Protein AF-A0A0N1IT82-F1 (afdb_monomer_lite)

pLDDT: mean 70.59, std 10.92, range [28.11, 92.5]

Structure (mmCIF, N/CA/C/O backbone):
data_AF-A0A0N1IT82-F1
#
_entry.id   AF-A0A0N1IT82-F1
#
loop_
_atom_site.group_PDB
_atom_site.id
_atom_site.type_symbol
_atom_site.label_atom_id
_atom_site.label_alt_id
_atom_site.label_comp_id
_atom_site.label_asym_id
_atom_site.label_entity_id
_atom_site.label_seq_id
_atom_site.pdbx_PDB_ins_code
_atom_site.Cartn_x
_atom_site.Cartn_y
_atom_site.Cartn_z
_atom_site.occupancy
_atom_site.B_iso_or_equiv
_atom_site.auth_seq_id
_atom_site.auth_comp_id
_atom_site.auth_asym_id
_atom_site.auth_atom_id
_atom_site.pdbx_PDB_model_num
ATOM 1 N N . MET A 1 1 ? 19.335 27.325 -41.581 1.00 32.12 1 MET A N 1
ATOM 2 C CA . MET A 1 1 ? 19.100 26.844 -40.202 1.00 32.12 1 MET A CA 1
ATOM 3 C C . MET A 1 1 ? 17.594 26.790 -39.978 1.00 32.12 1 MET A C 1
ATOM 5 O O . MET A 1 1 ? 16.965 27.836 -39.971 1.00 32.12 1 MET A O 1
ATOM 9 N N . LYS A 1 2 ? 16.995 25.591 -39.929 1.00 30.09 2 LYS A N 1
ATOM 10 C CA . LYS A 1 2 ? 15.566 25.419 -39.614 1.00 30.09 2 LYS A CA 1
ATOM 11 C C . LYS A 1 2 ? 15.394 25.676 -38.119 1.00 30.09 2 LYS A C 1
ATOM 13 O O . LYS A 1 2 ? 15.982 24.942 -37.331 1.00 30.09 2 LYS A O 1
ATOM 18 N N . TYR A 1 3 ? 14.658 26.728 -37.767 1.00 33.41 3 TYR A N 1
ATOM 19 C CA . TYR A 1 3 ? 14.257 27.011 -36.392 1.00 33.41 3 TYR A CA 1
ATOM 20 C C . TYR A 1 3 ? 13.648 25.753 -35.766 1.00 33.41 3 TYR A C 1
ATOM 22 O O . TYR A 1 3 ? 12.822 25.081 -36.383 1.00 33.41 3 TYR A O 1
ATOM 30 N N . ASP A 1 4 ? 14.098 25.423 -34.559 1.00 43.25 4 ASP A N 1
ATOM 31 C CA . ASP A 1 4 ? 13.465 24.423 -33.714 1.00 43.25 4 ASP A CA 1
ATOM 32 C C . ASP A 1 4 ? 11.965 24.738 -33.606 1.00 43.25 4 ASP A C 1
ATOM 34 O O . ASP A 1 4 ? 11.601 25.826 -33.163 1.00 43.25 4 ASP A O 1
ATOM 38 N N . GLU A 1 5 ? 11.095 23.816 -34.037 1.00 55.03 5 GLU A N 1
ATOM 39 C CA . GLU A 1 5 ? 9.649 23.919 -33.809 1.00 55.03 5 GLU A CA 1
ATOM 40 C C . GLU A 1 5 ? 9.411 24.150 -32.312 1.00 55.03 5 GLU A C 1
ATOM 42 O O . GLU A 1 5 ? 9.695 23.282 -31.482 1.00 55.03 5 GLU A O 1
ATOM 47 N N . LYS A 1 6 ? 8.957 25.355 -31.957 1.00 59.22 6 LYS A N 1
ATOM 48 C CA . LYS A 1 6 ? 8.646 25.723 -30.578 1.00 59.22 6 LYS A CA 1
ATOM 49 C C . LYS A 1 6 ? 7.436 24.900 -30.117 1.00 59.22 6 LYS A C 1
ATOM 51 O O . LYS A 1 6 ? 6.305 25.184 -30.501 1.00 59.22 6 LYS A O 1
ATOM 56 N N . GLU A 1 7 ? 7.670 23.851 -29.331 1.00 63.94 7 GLU A N 1
ATOM 57 C CA . GLU A 1 7 ? 6.600 22.998 -28.800 1.00 63.94 7 GLU A CA 1
ATOM 58 C C . GLU A 1 7 ? 5.942 23.632 -27.563 1.00 63.94 7 GLU A C 1
ATOM 60 O O . GLU A 1 7 ? 6.610 23.924 -26.572 1.00 63.94 7 GLU A O 1
ATOM 65 N N . LEU A 1 8 ? 4.614 23.784 -27.605 1.00 64.69 8 LEU A N 1
ATOM 66 C CA . LEU A 1 8 ? 3.800 24.196 -26.456 1.00 64.69 8 LEU A CA 1
ATOM 67 C C . LEU A 1 8 ? 3.749 23.104 -25.371 1.00 64.69 8 LEU A C 1
ATOM 69 O O . LEU A 1 8 ? 3.855 21.909 -25.662 1.00 64.69 8 LEU A O 1
ATOM 73 N N . PHE A 1 9 ? 3.519 23.510 -24.118 1.00 63.16 9 PHE A N 1
ATOM 74 C CA . PHE A 1 9 ? 3.453 22.613 -22.954 1.00 63.16 9 PHE A CA 1
ATOM 75 C C . PHE A 1 9 ? 2.294 21.608 -23.062 1.00 63.16 9 PHE A C 1
ATOM 77 O O . PHE A 1 9 ? 2.447 20.412 -22.792 1.00 63.16 9 PHE A O 1
ATOM 84 N N . VAL A 1 10 ? 1.137 22.096 -23.513 1.00 64.62 10 VAL A N 1
ATOM 85 C CA . VAL A 1 10 ? -0.028 21.297 -23.903 1.00 64.62 10 VAL A CA 1
ATOM 86 C C . VAL A 1 10 ? -0.308 21.560 -25.379 1.00 64.62 10 VAL A C 1
ATOM 88 O O . VAL A 1 10 ? -0.430 22.707 -25.805 1.00 64.62 10 VAL A O 1
ATOM 91 N N . ARG A 1 11 ? -0.414 20.496 -26.182 1.00 68.44 11 ARG A N 1
ATOM 92 C CA . ARG A 1 11 ? -0.800 20.626 -27.592 1.00 68.44 11 ARG A CA 1
ATOM 93 C C . ARG A 1 11 ? -2.298 20.914 -27.669 1.00 68.44 11 ARG A C 1
ATOM 95 O O . ARG A 1 11 ? -3.099 20.058 -27.305 1.00 68.44 11 ARG A O 1
ATOM 102 N N . ALA A 1 12 ? -2.648 22.103 -28.140 1.00 72.88 12 ALA A N 1
ATOM 103 C CA . ALA A 1 12 ? -4.017 22.554 -28.354 1.00 72.88 12 ALA A CA 1
ATOM 104 C C . ALA A 1 12 ? -4.074 23.441 -29.604 1.00 72.88 12 ALA A C 1
ATOM 106 O O . ALA A 1 12 ? -3.056 23.998 -30.017 1.00 72.88 12 ALA A O 1
ATOM 107 N N . TYR A 1 13 ? -5.255 23.544 -30.211 1.00 84.12 13 TYR A N 1
ATOM 108 C CA . TYR A 1 13 ? -5.495 24.463 -31.318 1.00 84.12 13 TYR A CA 1
ATOM 109 C C . TYR A 1 13 ? -5.800 25.863 -30.777 1.00 84.12 13 TYR A C 1
ATOM 111 O O . TYR A 1 13 ? -6.629 26.008 -29.879 1.00 84.12 13 TYR A O 1
ATOM 119 N N . TYR A 1 14 ? -5.152 26.874 -31.351 1.00 81.31 14 TYR A N 1
ATOM 120 C CA . TYR A 1 14 ? -5.398 28.284 -31.068 1.00 81.31 14 TYR A CA 1
ATOM 121 C C . TYR A 1 14 ? -5.795 28.990 -32.374 1.00 81.31 14 TYR A C 1
ATOM 123 O O . TYR A 1 14 ? -5.220 28.681 -33.418 1.00 81.31 14 TYR A O 1
ATOM 131 N N . PRO A 1 15 ? -6.748 29.941 -32.349 1.00 84.94 15 PRO A N 1
ATOM 132 C CA . PRO A 1 15 ? -7.227 30.639 -33.548 1.00 84.94 15 PRO A CA 1
ATOM 133 C C . PRO A 1 15 ? -6.230 31.676 -34.108 1.00 84.94 15 PRO A C 1
ATOM 135 O O . PRO A 1 15 ? -6.582 32.459 -34.985 1.00 84.94 15 PRO A O 1
ATOM 138 N N . TYR A 1 16 ? -4.998 31.707 -33.600 1.00 86.06 16 TYR A N 1
ATOM 139 C CA . TYR A 1 16 ? -3.922 32.616 -33.990 1.00 86.06 16 TYR A CA 1
ATOM 140 C C . TYR A 1 16 ? -2.594 31.851 -34.070 1.00 86.06 16 TYR A C 1
ATOM 142 O O . TYR A 1 16 ? -2.451 30.774 -33.488 1.00 86.06 16 TYR A O 1
ATOM 150 N N . ASP A 1 17 ? -1.607 32.405 -34.779 1.00 82.50 17 ASP A N 1
ATOM 151 C CA . ASP A 1 17 ? -0.304 31.759 -34.947 1.00 82.50 17 ASP A CA 1
ATOM 152 C C . ASP A 1 17 ? 0.515 31.807 -33.647 1.00 82.50 17 ASP A C 1
ATOM 154 O O . ASP A 1 17 ? 1.006 32.859 -33.227 1.00 82.50 17 ASP A O 1
ATOM 158 N N . THR A 1 18 ? 0.666 30.645 -33.010 1.00 73.94 18 THR A N 1
ATOM 159 C CA . THR A 1 18 ? 1.425 30.456 -31.768 1.00 73.94 18 THR A CA 1
ATOM 160 C C . THR A 1 18 ? 2.924 30.280 -31.989 1.00 73.94 18 THR A C 1
ATOM 162 O O . THR A 1 18 ? 3.651 30.126 -31.014 1.00 73.94 18 THR A O 1
ATOM 165 N N . THR A 1 19 ? 3.413 30.242 -33.231 1.00 76.62 19 THR A N 1
ATOM 166 C CA . THR A 1 19 ? 4.850 30.067 -33.517 1.00 76.62 19 THR A CA 1
ATOM 167 C C . THR A 1 19 ? 5.617 31.393 -33.508 1.00 76.62 19 THR A C 1
ATOM 169 O O . THR A 1 19 ? 6.834 31.414 -33.294 1.00 76.62 19 THR A O 1
ATOM 172 N N . THR A 1 20 ? 4.899 32.508 -33.656 1.00 79.50 20 THR A N 1
ATOM 173 C CA . THR A 1 20 ? 5.445 33.867 -33.681 1.00 79.50 20 THR A CA 1
ATOM 174 C C . THR A 1 20 ? 5.576 34.453 -32.269 1.00 79.50 20 THR A C 1
ATOM 176 O O . THR A 1 20 ? 4.736 34.231 -31.395 1.00 79.50 20 THR A O 1
ATOM 179 N N . SER A 1 21 ? 6.662 35.189 -32.006 1.00 74.38 21 SER A N 1
ATOM 180 C CA . SER A 1 21 ? 6.776 36.024 -30.795 1.00 74.38 21 SER A CA 1
ATOM 181 C C . SER A 1 21 ? 6.012 37.335 -31.042 1.00 74.38 21 SER A C 1
ATOM 183 O O . SER A 1 21 ? 6.103 37.852 -32.159 1.00 74.38 21 SER A O 1
ATOM 185 N N . PRO A 1 22 ? 5.229 37.862 -30.077 1.00 81.75 22 PRO A N 1
ATOM 186 C CA . PRO A 1 22 ? 5.121 37.460 -28.664 1.00 81.75 22 PRO A CA 1
ATOM 187 C C . PRO A 1 22 ? 4.037 36.405 -28.362 1.00 81.75 22 PRO A C 1
ATOM 189 O O . PRO A 1 22 ? 3.928 35.934 -27.229 1.00 81.75 22 PRO A O 1
ATOM 192 N N . ASN A 1 23 ? 3.232 36.008 -29.354 1.00 78.56 23 ASN A N 1
ATOM 193 C CA . ASN A 1 23 ? 2.081 35.109 -29.175 1.00 78.56 23 ASN A CA 1
ATOM 194 C C . ASN A 1 23 ? 2.461 33.755 -28.554 1.00 78.56 23 ASN A C 1
ATOM 196 O O . ASN A 1 23 ? 1.712 33.221 -27.731 1.00 78.56 23 ASN A O 1
ATOM 200 N N . TYR A 1 24 ? 3.633 33.216 -28.907 1.00 74.81 24 TYR A N 1
ATOM 201 C CA . TYR A 1 24 ? 4.192 32.011 -28.294 1.00 74.81 24 TYR A CA 1
ATOM 202 C C . TYR A 1 24 ? 4.406 32.172 -26.782 1.00 74.81 24 TYR A C 1
ATOM 204 O O . TYR A 1 24 ? 3.934 31.346 -26.001 1.00 74.81 24 TYR A O 1
ATOM 212 N N . GLU A 1 25 ? 5.104 33.236 -26.365 1.00 76.50 25 GLU A N 1
ATOM 213 C CA . GLU A 1 25 ? 5.406 33.489 -24.952 1.00 76.50 25 GLU A CA 1
ATOM 214 C C . GLU A 1 25 ? 4.121 33.719 -24.151 1.00 76.50 25 GLU A C 1
ATOM 216 O O . GLU A 1 25 ? 3.947 33.125 -23.087 1.00 76.50 25 GLU A O 1
ATOM 221 N N . LEU A 1 26 ? 3.184 34.503 -24.695 1.00 76.81 26 LEU A N 1
ATOM 222 C CA . LEU A 1 26 ? 1.884 34.759 -24.070 1.00 76.81 26 LEU A CA 1
ATOM 223 C C . LEU A 1 26 ? 1.069 33.472 -23.893 1.00 76.81 26 LEU A C 1
ATOM 225 O O . LEU A 1 26 ? 0.511 33.230 -22.822 1.00 76.81 26 LEU A O 1
ATOM 229 N N . THR A 1 27 ? 1.046 32.611 -24.911 1.00 77.56 27 THR A N 1
ATOM 230 C CA . THR A 1 27 ? 0.334 31.326 -24.846 1.00 77.56 27 THR A CA 1
ATOM 231 C C . THR A 1 27 ? 0.987 30.378 -23.841 1.00 77.56 27 THR A C 1
ATOM 233 O O . THR A 1 27 ? 0.285 29.715 -23.079 1.00 77.56 27 THR A O 1
ATOM 236 N N . MET A 1 28 ? 2.320 30.347 -23.773 1.00 69.56 28 MET A N 1
ATOM 237 C CA . MET A 1 28 ? 3.060 29.556 -22.785 1.00 69.56 28 MET A CA 1
ATOM 238 C C . MET A 1 28 ? 2.796 30.022 -21.352 1.00 69.56 28 MET A C 1
ATOM 240 O O . MET A 1 28 ? 2.518 29.192 -20.487 1.00 69.56 28 MET A O 1
ATOM 244 N N . ILE A 1 29 ? 2.820 31.334 -21.101 1.00 73.94 29 ILE A N 1
ATOM 245 C CA . ILE A 1 29 ? 2.469 31.911 -19.795 1.00 73.94 29 ILE A CA 1
ATOM 246 C C . ILE A 1 29 ? 1.027 31.538 -19.432 1.00 73.94 29 ILE A C 1
ATOM 248 O O . ILE A 1 29 ? 0.778 31.055 -18.327 1.00 73.94 29 ILE A O 1
ATOM 252 N N . GLY A 1 30 ? 0.093 31.667 -20.377 1.00 74.56 30 GLY A N 1
ATOM 253 C CA . GLY A 1 30 ? -1.300 31.265 -20.188 1.00 74.56 30 GLY A CA 1
ATOM 254 C C . GLY A 1 30 ? -1.462 29.781 -19.836 1.00 74.56 30 GLY A C 1
ATOM 255 O O . GLY A 1 30 ? -2.191 29.453 -18.902 1.00 74.56 30 GLY A O 1
ATOM 256 N N . GLN A 1 31 ? -0.750 28.878 -20.520 1.00 76.81 31 GLN A N 1
ATOM 257 C CA . GLN A 1 31 ? -0.771 27.438 -20.219 1.00 76.81 31 GLN A CA 1
ATOM 258 C C . GLN A 1 31 ? -0.197 27.118 -18.835 1.00 76.81 31 GLN A C 1
ATOM 260 O O . GLN A 1 31 ? -0.745 26.271 -18.130 1.00 76.81 31 GLN A O 1
ATOM 265 N N . VAL A 1 32 ? 0.882 27.792 -18.428 1.00 73.38 32 VAL A N 1
ATOM 266 C CA . VAL A 1 32 ? 1.485 27.613 -17.099 1.00 73.38 32 VAL A CA 1
ATOM 267 C C . VAL A 1 32 ? 0.537 28.099 -16.005 1.00 73.38 32 VAL A C 1
ATOM 269 O O . VAL A 1 32 ? 0.295 27.358 -15.053 1.00 73.38 32 VAL A O 1
ATOM 272 N N . ILE A 1 33 ? -0.053 29.288 -16.159 1.00 75.81 33 ILE A N 1
ATOM 273 C CA . ILE A 1 33 ? -1.037 29.826 -15.208 1.00 75.81 33 ILE A CA 1
ATOM 274 C C . ILE A 1 33 ? -2.253 28.898 -15.129 1.00 75.81 33 ILE A C 1
ATOM 276 O O . ILE A 1 33 ? -2.641 28.491 -14.036 1.00 75.81 33 ILE A O 1
ATOM 280 N N . GLY A 1 34 ? -2.810 28.484 -16.271 1.00 73.81 34 GLY A N 1
ATOM 281 C CA . GLY A 1 34 ? -3.941 27.553 -16.316 1.00 73.81 34 GLY A CA 1
ATOM 282 C C . GLY A 1 34 ? -3.626 26.200 -15.669 1.00 73.81 34 GLY A C 1
ATOM 283 O O . GLY A 1 34 ? -4.449 25.658 -14.926 1.00 73.81 34 GLY A O 1
ATOM 284 N N . GLY A 1 35 ? -2.415 25.679 -15.886 1.00 71.00 35 GLY A N 1
ATOM 285 C CA . GLY A 1 35 ? -1.920 24.464 -15.242 1.00 71.00 35 GLY A CA 1
ATOM 286 C C . GLY A 1 35 ? -1.793 24.608 -13.724 1.00 71.00 35 GLY A C 1
ATOM 287 O O . GLY A 1 35 ? -2.254 23.732 -12.994 1.00 71.00 35 GLY A O 1
ATOM 288 N N . MET A 1 36 ? -1.239 25.722 -13.237 1.00 70.00 36 MET A N 1
ATOM 289 C CA . MET A 1 36 ? -1.137 26.019 -11.803 1.00 70.00 36 MET A CA 1
ATOM 290 C C . MET A 1 36 ? -2.514 26.174 -11.154 1.00 70.00 36 MET A C 1
ATOM 292 O O . MET A 1 36 ? -2.770 25.560 -10.120 1.00 70.00 36 MET A O 1
ATOM 296 N N . CYS A 1 37 ? -3.427 26.923 -11.777 1.00 73.19 37 CYS A N 1
ATOM 297 C CA . CYS A 1 37 ? -4.803 27.056 -11.302 1.00 73.19 37 CYS A CA 1
ATOM 298 C C . CYS A 1 37 ? -5.486 25.687 -11.208 1.00 73.19 37 CYS A C 1
ATOM 300 O O . CYS A 1 37 ? -6.077 25.369 -10.179 1.00 73.19 37 CYS A O 1
ATOM 302 N N . SER A 1 38 ? -5.343 24.842 -12.233 1.00 72.31 38 SER A N 1
ATOM 303 C CA . SER A 1 38 ? -5.909 23.486 -12.238 1.00 72.31 38 SER A CA 1
ATOM 304 C C . SER A 1 38 ? -5.311 22.608 -11.135 1.00 72.31 38 SER A C 1
ATOM 306 O O . SER A 1 38 ? -6.044 21.904 -10.444 1.00 72.31 38 SER A O 1
ATOM 308 N N . ALA A 1 39 ? -3.993 22.684 -10.923 1.00 64.56 39 ALA A N 1
ATOM 309 C CA . ALA A 1 39 ? -3.288 21.930 -9.888 1.00 64.56 39 ALA A CA 1
ATOM 310 C C . ALA A 1 39 ? -3.651 22.358 -8.455 1.00 64.56 39 ALA A C 1
ATOM 312 O O . ALA A 1 39 ? -3.443 21.578 -7.532 1.00 64.56 39 ALA A O 1
ATOM 313 N N . ILE A 1 40 ? -4.196 23.564 -8.264 1.00 67.62 40 ILE A N 1
ATOM 314 C CA . ILE A 1 40 ? -4.676 24.062 -6.966 1.00 67.62 40 ILE A CA 1
ATOM 315 C C . ILE A 1 40 ? -6.167 23.757 -6.780 1.00 67.62 40 ILE A C 1
ATOM 317 O O . ILE A 1 40 ? -6.565 23.254 -5.731 1.00 67.62 40 ILE A O 1
ATOM 321 N N . ILE A 1 41 ? -6.992 24.045 -7.792 1.00 76.69 41 ILE A N 1
ATOM 322 C CA . ILE A 1 41 ? -8.456 23.907 -7.725 1.00 76.69 41 ILE A CA 1
ATOM 323 C C . ILE A 1 41 ? -8.875 22.437 -7.648 1.00 76.69 41 ILE A C 1
ATOM 325 O O . ILE A 1 41 ? -9.800 22.102 -6.917 1.00 76.69 41 ILE A O 1
ATOM 329 N N . TYR A 1 42 ? -8.198 21.547 -8.374 1.00 71.81 42 TYR A N 1
ATOM 330 C CA . TYR A 1 42 ? -8.544 20.127 -8.364 1.00 71.81 42 TYR A CA 1
ATOM 331 C C . TYR A 1 42 ? -8.428 19.496 -6.957 1.00 71.81 42 TYR A C 1
ATOM 333 O O . TYR A 1 42 ? -9.436 19.018 -6.436 1.00 71.81 42 TYR A O 1
ATOM 341 N N . PRO A 1 43 ? -7.262 19.529 -6.277 1.00 67.81 43 PRO A N 1
ATOM 342 C CA . PRO A 1 43 ? -7.145 18.944 -4.944 1.00 67.81 43 PRO A CA 1
ATOM 343 C C . PRO A 1 43 ? -7.873 19.745 -3.854 1.00 67.81 43 PRO A C 1
ATOM 345 O O . PRO A 1 43 ? -8.124 19.195 -2.782 1.00 67.81 43 PRO A O 1
ATOM 348 N N . SER A 1 44 ? -8.221 21.022 -4.064 1.00 70.50 44 SER A N 1
ATOM 349 C CA . SER A 1 44 ? -8.923 21.809 -3.038 1.00 70.50 44 SER A CA 1
ATOM 350 C C . SER A 1 44 ? -10.336 21.280 -2.764 1.00 70.50 44 SER A C 1
ATOM 352 O O . SER A 1 44 ? -10.754 21.224 -1.609 1.00 70.50 44 SER A O 1
ATOM 354 N N . VAL A 1 45 ? -11.044 20.809 -3.796 1.00 76.81 45 VAL A N 1
ATOM 355 C CA . VAL A 1 45 ? -12.377 20.201 -3.648 1.00 76.81 45 VAL A CA 1
ATOM 356 C C . VAL A 1 45 ? -12.283 18.858 -2.922 1.00 76.81 45 VAL A C 1
ATOM 358 O O . VAL A 1 45 ? -13.009 18.623 -1.956 1.00 76.81 45 VAL A O 1
ATOM 361 N N . 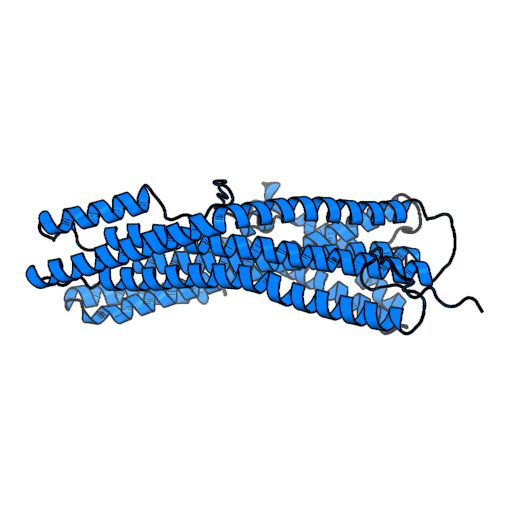ASP A 1 46 ? -11.333 18.011 -3.324 1.00 70.44 46 ASP A N 1
ATOM 362 C CA . ASP A 1 46 ? -11.075 16.716 -2.685 1.00 70.44 46 ASP A CA 1
ATOM 363 C C . ASP A 1 46 ? -10.722 16.892 -1.190 1.00 70.44 46 ASP A C 1
ATOM 365 O O . ASP A 1 46 ? -11.317 16.256 -0.313 1.00 70.44 46 ASP A O 1
ATOM 369 N N . THR A 1 47 ? -9.806 17.821 -0.884 1.00 68.50 47 THR A N 1
ATOM 370 C CA . THR A 1 47 ? -9.384 18.156 0.492 1.00 68.50 47 THR A CA 1
ATOM 371 C C . THR A 1 47 ? -10.501 18.746 1.336 1.00 68.50 47 THR A C 1
ATOM 373 O O . THR A 1 47 ? -10.589 18.432 2.528 1.00 68.50 47 THR A O 1
ATOM 376 N N . PHE A 1 48 ? -11.397 19.526 0.735 1.00 76.62 48 PHE A N 1
ATOM 377 C CA . PHE A 1 48 ? -12.594 20.024 1.401 1.00 76.62 48 PHE A CA 1
ATOM 378 C C . PHE A 1 48 ? -13.534 18.883 1.821 1.00 76.62 48 PHE A C 1
ATOM 380 O O . PHE A 1 48 ? -13.943 18.837 2.984 1.00 76.62 48 PHE A O 1
ATOM 387 N N . ILE A 1 49 ? -13.804 17.906 0.945 1.00 73.75 49 ILE A N 1
ATOM 388 C CA . ILE A 1 49 ? -14.635 16.737 1.287 1.00 73.75 49 ILE A CA 1
ATOM 389 C C . ILE A 1 49 ? -14.010 15.933 2.430 1.00 73.75 49 ILE A C 1
ATOM 391 O O . ILE A 1 49 ? -14.703 15.593 3.393 1.00 73.75 49 ILE A O 1
ATOM 395 N N . ALA A 1 50 ? -12.704 15.648 2.376 1.00 67.94 50 ALA A N 1
ATOM 396 C CA . ALA A 1 50 ? -12.060 14.936 3.479 1.00 67.94 50 ALA A CA 1
ATOM 397 C C . ALA A 1 50 ? -12.118 15.717 4.786 1.00 67.94 50 ALA A C 1
ATOM 399 O O . ALA A 1 50 ? -12.319 15.106 5.832 1.00 67.94 50 ALA A O 1
ATOM 400 N N . MET A 1 51 ? -11.961 17.041 4.750 1.00 71.94 51 MET A N 1
ATOM 401 C CA . MET A 1 51 ? -12.079 17.877 5.941 1.00 71.94 51 MET A CA 1
ATOM 402 C C . MET A 1 51 ? -13.480 17.772 6.555 1.00 71.94 51 MET A C 1
ATOM 404 O O . MET A 1 51 ? -13.583 17.543 7.759 1.00 71.94 51 MET A O 1
ATOM 408 N N . LEU A 1 52 ? -14.546 17.818 5.748 1.00 75.62 52 LEU A N 1
ATOM 409 C CA . LEU A 1 52 ? -15.922 17.629 6.224 1.00 75.62 52 LEU A CA 1
ATOM 410 C C . LEU A 1 52 ? -16.140 16.232 6.832 1.00 75.62 52 LEU A C 1
ATOM 412 O O . LEU A 1 52 ? -16.726 16.103 7.910 1.00 75.62 52 LEU A O 1
ATOM 416 N N . VAL A 1 53 ? -15.622 15.180 6.191 1.00 70.06 53 VAL A N 1
ATOM 417 C CA . VAL A 1 53 ? -15.731 13.798 6.693 1.00 70.06 53 VAL A CA 1
ATOM 418 C C . VAL A 1 53 ? -14.927 13.599 7.978 1.00 70.06 53 VAL A C 1
ATOM 420 O O . VAL A 1 53 ? -15.417 12.977 8.924 1.00 70.06 53 VAL A O 1
ATOM 423 N N . LEU A 1 54 ? -13.718 14.156 8.062 1.00 65.12 54 LEU A N 1
ATOM 424 C CA . LEU A 1 54 ? -12.903 14.138 9.276 1.00 65.12 54 LEU A CA 1
ATOM 425 C C . LEU A 1 54 ? -13.555 14.950 10.398 1.00 65.12 54 LEU A C 1
ATOM 427 O O . LEU A 1 54 ? -13.533 14.511 11.548 1.00 65.12 54 LEU A O 1
ATOM 431 N N . HIS A 1 55 ? -14.193 16.077 10.079 1.00 72.94 55 HIS A N 1
ATOM 432 C CA . HIS A 1 55 ? -14.968 16.852 11.042 1.00 72.94 55 HIS A CA 1
ATOM 433 C C . HIS A 1 55 ? -16.132 16.027 11.602 1.00 72.94 55 HIS A C 1
ATOM 435 O O . HIS A 1 55 ? -16.272 15.924 12.821 1.00 72.94 55 HIS A O 1
ATOM 441 N N . ALA A 1 56 ? -16.907 15.352 10.744 1.00 69.62 56 ALA A N 1
ATOM 442 C CA . ALA A 1 56 ? -17.953 14.428 11.185 1.00 69.62 56 ALA A CA 1
ATOM 443 C C . ALA A 1 56 ? -17.384 13.317 12.090 1.00 69.62 56 ALA A C 1
ATOM 445 O O . ALA A 1 56 ? -17.950 13.030 13.147 1.00 69.62 56 ALA A O 1
ATOM 446 N N . CYS A 1 57 ? -16.227 12.745 11.731 1.00 70.31 57 CYS A N 1
ATOM 447 C CA . CYS A 1 57 ? -15.512 11.755 12.549 1.00 70.31 57 CYS A CA 1
ATOM 448 C C . CYS A 1 57 ? -15.118 12.287 13.931 1.00 70.31 57 CYS A C 1
ATOM 450 O O . CYS A 1 57 ? -15.295 11.588 14.935 1.00 70.31 57 CYS A O 1
ATOM 452 N N . GLY A 1 58 ? -14.627 13.524 13.998 1.00 66.44 58 GLY A N 1
ATOM 453 C CA . GLY A 1 58 ? -14.328 14.209 15.253 1.00 66.44 58 GLY A CA 1
ATOM 454 C C . GLY A 1 58 ? -15.578 14.398 16.114 1.00 66.44 58 GLY A C 1
ATOM 455 O O . GLY A 1 58 ? -15.585 14.007 17.281 1.00 66.44 58 GLY A O 1
ATOM 456 N N . GLN A 1 59 ? -16.670 14.896 15.525 1.00 75.56 59 GLN A N 1
ATOM 457 C CA . GLN A 1 59 ? -17.935 15.122 16.234 1.00 75.56 59 GLN A CA 1
ATOM 458 C C . GLN A 1 59 ? -18.525 13.831 16.813 1.00 75.56 59 GLN A C 1
ATOM 460 O O . GLN A 1 59 ? -19.011 13.815 17.942 1.00 75.56 59 GLN A O 1
ATOM 465 N N . ILE A 1 60 ? -18.430 12.720 16.085 1.00 73.31 60 ILE A N 1
ATOM 466 C CA . ILE A 1 60 ? -18.870 11.413 16.585 1.00 73.31 60 ILE A CA 1
ATOM 467 C C . ILE A 1 60 ? -17.970 10.867 17.682 1.00 73.31 60 ILE A C 1
ATOM 469 O O . ILE A 1 60 ? -18.462 10.228 18.612 1.00 73.31 60 ILE A O 1
ATOM 473 N N . THR A 1 61 ? -16.667 11.126 17.611 1.00 71.88 61 THR A N 1
ATOM 474 C CA . THR A 1 61 ? -15.749 10.757 18.693 1.00 71.88 61 THR A CA 1
ATOM 475 C C . THR A 1 61 ? -16.100 11.509 19.978 1.00 71.88 61 THR A C 1
ATOM 477 O O . THR A 1 61 ? -16.162 10.895 21.043 1.00 71.88 61 THR A O 1
ATOM 480 N N . ASN A 1 62 ? -16.437 12.796 19.875 1.00 75.12 62 ASN A N 1
ATOM 481 C CA . ASN A 1 62 ? -16.921 13.589 21.007 1.00 75.12 62 ASN A CA 1
ATOM 482 C C . ASN A 1 62 ? -18.261 13.062 21.536 1.00 75.12 62 ASN A C 1
ATOM 484 O O . ASN A 1 62 ? -18.388 12.801 22.729 1.00 75.12 62 ASN A O 1
ATOM 488 N N . LEU A 1 63 ? -19.229 12.807 20.648 1.00 76.31 63 LEU A N 1
ATOM 489 C CA . LEU A 1 63 ? -20.532 12.238 21.011 1.00 76.31 63 LEU A CA 1
ATOM 490 C C . LEU A 1 63 ? -20.395 10.892 21.736 1.00 76.31 63 LEU A C 1
ATOM 492 O O . LEU A 1 63 ? -21.123 10.607 22.682 1.00 76.31 63 LEU A O 1
ATOM 496 N N . LYS A 1 64 ? -19.447 10.060 21.303 1.00 73.75 64 LYS A N 1
ATOM 497 C CA . LYS A 1 64 ? -19.128 8.784 21.942 1.00 73.75 64 LYS A CA 1
ATOM 498 C C . LYS A 1 64 ? -18.572 8.963 23.355 1.00 73.75 64 LYS A C 1
ATOM 500 O O . LYS A 1 64 ? -18.925 8.173 24.226 1.00 73.75 64 LYS A O 1
ATOM 505 N N . ASN A 1 65 ? -17.711 9.950 23.580 1.00 72.75 65 ASN A N 1
ATOM 506 C CA . ASN A 1 65 ? -17.202 10.243 24.920 1.00 72.75 65 ASN A CA 1
ATOM 507 C C . ASN A 1 65 ? -18.337 10.751 25.824 1.00 72.75 65 ASN A C 1
ATOM 509 O O . ASN A 1 65 ? -18.505 10.242 26.927 1.00 72.75 65 ASN A O 1
ATOM 513 N N . GLU A 1 66 ? -19.207 11.626 25.313 1.00 75.56 66 GLU A N 1
ATOM 514 C CA . GLU A 1 66 ? -20.397 12.096 26.041 1.00 75.56 66 GLU A CA 1
ATOM 515 C C . GLU A 1 66 ? -21.379 10.958 26.381 1.00 75.56 66 GLU A C 1
ATOM 517 O O . GLU A 1 66 ? -21.967 10.954 27.462 1.00 75.56 66 GLU A O 1
ATOM 522 N N . LEU A 1 67 ? -21.529 9.969 25.488 1.00 72.88 67 LEU A N 1
ATOM 523 C CA . LEU A 1 67 ? -22.313 8.745 25.711 1.00 72.88 67 LEU A CA 1
ATOM 524 C C . LEU A 1 67 ? -21.716 7.820 26.785 1.00 72.88 67 LEU A C 1
ATOM 526 O O . LEU A 1 67 ? -22.450 7.017 27.360 1.00 72.88 67 LEU A O 1
ATOM 530 N N . ARG A 1 68 ? -20.403 7.884 27.043 1.00 69.94 68 ARG A N 1
ATOM 531 C CA . ARG A 1 68 ? -19.743 7.094 28.100 1.00 69.94 68 ARG A CA 1
ATOM 532 C C . ARG A 1 68 ? -19.921 7.707 29.485 1.00 69.94 68 ARG A C 1
ATOM 534 O O . ARG A 1 68 ? -19.908 6.978 30.466 1.00 69.94 68 ARG A O 1
ATOM 541 N N . GLU A 1 69 ? -20.120 9.017 29.554 1.00 73.69 69 GLU A N 1
ATOM 542 C CA . GLU A 1 69 ? -20.229 9.786 30.796 1.00 73.69 69 GLU A CA 1
ATOM 543 C C . GLU A 1 69 ? -21.692 10.075 31.182 1.00 73.69 69 GLU A C 1
ATOM 545 O O . GLU A 1 69 ? -22.002 11.147 31.707 1.00 73.69 69 GLU A O 1
ATOM 550 N N . ILE A 1 70 ? -22.635 9.179 30.870 1.00 70.31 70 ILE A N 1
ATOM 551 C CA . ILE A 1 70 ? -24.044 9.383 31.246 1.00 70.31 70 ILE A CA 1
ATOM 552 C C . ILE A 1 70 ? -24.163 9.326 32.787 1.00 70.31 70 ILE A C 1
ATOM 554 O O . ILE A 1 70 ? -23.734 8.334 33.375 1.00 70.31 70 ILE A O 1
ATOM 558 N N . PRO A 1 71 ? -24.713 10.371 33.441 1.00 66.38 71 PRO A N 1
ATOM 559 C CA . PRO A 1 71 ? -24.861 10.440 34.896 1.00 66.38 71 PRO A CA 1
ATOM 560 C C . PRO A 1 71 ? -25.884 9.418 35.418 1.00 66.38 71 PRO A C 1
ATOM 562 O O . PRO A 1 71 ? -26.633 8.824 34.649 1.00 66.38 71 PRO A O 1
ATOM 565 N N . HIS A 1 72 ? -25.924 9.200 36.734 1.00 61.56 72 HIS A N 1
ATOM 566 C CA . HIS A 1 72 ? -26.850 8.243 37.358 1.00 61.56 72 HIS A CA 1
ATOM 567 C C . HIS A 1 72 ? -28.202 8.864 37.771 1.00 61.56 72 HIS A C 1
ATOM 569 O O . HIS A 1 72 ? -29.164 8.130 37.987 1.00 61.56 72 HIS A O 1
ATOM 575 N N . GLU A 1 73 ? -28.311 10.196 37.853 1.00 64.94 73 GLU A N 1
ATOM 576 C CA . GLU A 1 73 ? -29.533 10.894 38.286 1.00 64.94 73 GLU A CA 1
ATOM 577 C C . GLU A 1 73 ? -30.530 11.148 37.142 1.00 64.94 73 GLU A C 1
ATOM 579 O O . GLU A 1 73 ? -30.184 11.697 36.096 1.00 64.94 73 GLU A O 1
ATOM 584 N N . LYS A 1 74 ? -31.806 10.795 37.356 1.00 63.53 74 LYS A N 1
ATOM 585 C CA . LYS A 1 74 ? -32.841 10.720 36.304 1.00 63.53 74 LYS A CA 1
ATOM 586 C C . LYS A 1 74 ? -33.068 12.046 35.547 1.00 63.53 74 LYS A C 1
ATOM 588 O O . LYS A 1 74 ? -33.180 12.031 34.323 1.00 63.53 74 LYS A O 1
ATOM 593 N N . THR A 1 75 ? -33.088 13.182 36.245 1.00 63.88 75 THR A N 1
ATOM 594 C CA . THR A 1 75 ? -33.326 14.522 35.666 1.00 63.88 75 THR A CA 1
ATOM 595 C C . THR A 1 75 ? -32.161 15.030 34.808 1.00 63.88 75 THR A C 1
ATOM 597 O O . THR A 1 75 ? -32.380 15.655 33.764 1.00 63.88 75 THR A O 1
ATOM 600 N N . ASP A 1 76 ? -30.920 14.721 35.189 1.00 69.06 76 ASP A N 1
ATOM 601 C CA . ASP A 1 76 ? -29.725 15.087 34.416 1.00 69.06 76 ASP A CA 1
ATOM 602 C C . ASP A 1 76 ? -29.535 14.155 33.200 1.00 69.06 76 ASP A C 1
ATOM 604 O O . ASP A 1 76 ? -29.143 14.587 32.110 1.00 69.06 76 ASP A O 1
ATOM 608 N N . VAL A 1 77 ? -29.935 12.882 33.330 1.00 71.44 77 VAL A N 1
ATOM 609 C CA . VAL A 1 77 ? -29.899 11.895 32.239 1.00 71.44 77 VAL A CA 1
ATOM 610 C C . VAL A 1 77 ? -30.830 12.264 31.091 1.00 71.44 77 VAL A C 1
ATOM 612 O O . VAL A 1 77 ? -30.401 12.211 29.939 1.00 71.44 77 VAL A O 1
ATOM 615 N N . GLU A 1 78 ? -32.078 12.653 31.356 1.00 73.19 78 GLU A N 1
ATOM 616 C CA . GLU A 1 78 ? -33.023 13.022 30.290 1.00 73.19 78 GLU A CA 1
ATOM 617 C C . GLU A 1 78 ? -32.533 14.237 29.495 1.00 73.19 78 GLU A C 1
ATOM 619 O O . GLU A 1 78 ? -32.555 14.244 28.258 1.00 73.19 78 GLU A O 1
ATOM 624 N N . THR A 1 79 ? -32.009 15.243 30.195 1.00 78.44 79 THR A N 1
ATOM 625 C CA . THR A 1 79 ? -31.485 16.467 29.581 1.00 78.44 79 THR A CA 1
ATOM 626 C C . THR A 1 79 ? -30.229 16.183 28.752 1.00 78.44 79 THR A C 1
ATOM 628 O O . THR A 1 79 ? -30.101 16.668 27.619 1.00 78.44 79 THR A O 1
ATOM 631 N N . LYS A 1 80 ? -29.311 15.357 29.269 1.00 78.44 80 LYS A N 1
ATOM 632 C CA . LYS A 1 80 ? -28.084 14.957 28.565 1.00 78.44 80 LYS A CA 1
ATOM 633 C C . LYS A 1 80 ? -28.382 14.036 27.381 1.00 78.44 80 LYS A C 1
ATOM 635 O O . LYS A 1 80 ? -27.839 14.245 26.297 1.00 78.44 80 LYS A O 1
ATOM 640 N N . LEU A 1 81 ? -29.306 13.088 27.529 1.00 77.19 81 LEU A N 1
ATOM 641 C CA . LEU A 1 81 ? -29.731 12.197 26.451 1.00 77.19 81 LEU A CA 1
ATOM 642 C C . LEU A 1 81 ? -30.424 12.968 25.325 1.00 77.19 81 LEU A C 1
ATOM 644 O O . LEU A 1 81 ? -30.128 12.731 24.154 1.00 77.19 81 LEU A O 1
ATOM 648 N N . LYS A 1 82 ? -31.281 13.942 25.657 1.00 81.31 82 LYS A N 1
ATOM 649 C CA . LYS A 1 82 ? -31.890 14.837 24.664 1.00 81.31 82 LYS A CA 1
ATOM 650 C C . LYS A 1 82 ? -30.821 15.566 23.847 1.00 81.31 82 LYS A C 1
ATOM 652 O O . LYS A 1 82 ? -30.908 15.577 22.620 1.00 81.31 82 LYS A O 1
ATOM 657 N N . LYS A 1 83 ? -29.778 16.097 24.499 1.00 82.50 83 LYS A N 1
ATOM 658 C CA . LYS A 1 83 ? -28.629 16.725 23.818 1.00 82.50 83 LYS A CA 1
ATOM 659 C C . LYS A 1 83 ? -27.868 15.736 22.927 1.00 82.50 83 LYS A C 1
ATOM 661 O O . LYS A 1 83 ? -27.533 16.080 21.797 1.00 82.50 83 LYS A O 1
ATOM 666 N N . ILE A 1 84 ? -27.635 14.507 23.391 1.00 80.44 84 ILE A N 1
ATOM 667 C CA . ILE A 1 84 ? -26.956 13.444 22.627 1.00 80.44 84 ILE A CA 1
ATOM 668 C C . ILE A 1 84 ? -27.761 13.059 21.379 1.00 80.44 84 ILE A C 1
ATOM 670 O O . ILE A 1 84 ? -27.201 12.992 20.287 1.00 80.44 84 ILE A O 1
ATOM 674 N N . VAL A 1 85 ? -29.074 12.851 21.508 1.00 80.75 85 VAL A N 1
ATOM 675 C CA . VAL A 1 85 ? -29.966 12.524 20.382 1.00 80.75 85 VAL A CA 1
ATOM 676 C C . VAL A 1 85 ? -29.992 13.670 19.368 1.00 80.75 85 VAL A C 1
ATOM 678 O O . VAL A 1 85 ? -29.901 13.433 18.164 1.00 80.75 85 VAL A O 1
ATOM 681 N N . GLN A 1 86 ? -30.072 14.919 19.839 1.00 82.81 86 GLN A N 1
ATOM 682 C CA . GLN A 1 86 ? -30.029 16.102 18.977 1.00 82.81 86 GLN A CA 1
ATOM 683 C C . GLN A 1 86 ? -28.696 16.213 18.226 1.00 82.81 86 GLN A C 1
ATOM 685 O O . GLN A 1 86 ? -28.709 16.401 17.011 1.00 82.81 86 GLN A O 1
ATOM 690 N N . LYS A 1 87 ? -27.558 16.023 18.908 1.00 81.00 87 LYS A N 1
ATOM 691 C CA . LYS A 1 87 ? -26.227 15.995 18.279 1.00 81.00 87 LYS A CA 1
ATOM 692 C C . LYS A 1 87 ? -26.086 14.846 17.281 1.00 81.00 87 LYS A C 1
ATOM 694 O O . LYS A 1 87 ? -25.585 15.063 16.184 1.00 81.00 87 LYS A O 1
ATOM 699 N N . HIS A 1 88 ? -26.555 13.644 17.616 1.00 79.00 88 HIS A N 1
ATOM 700 C CA . HIS A 1 88 ? -26.538 12.498 16.705 1.00 79.00 88 HIS A CA 1
ATOM 701 C C . HIS A 1 88 ? -27.343 12.778 15.432 1.00 79.00 88 HIS A C 1
ATOM 703 O O . HIS A 1 88 ? -26.833 12.573 14.335 1.00 79.00 88 HIS A O 1
ATOM 709 N N . ASN A 1 89 ? -28.565 13.303 15.571 1.00 81.38 89 ASN A N 1
ATOM 710 C CA . ASN A 1 89 ? -29.409 13.675 14.435 1.00 81.38 89 ASN A CA 1
ATOM 711 C C . ASN A 1 89 ? -28.800 14.816 13.611 1.00 81.38 89 ASN A C 1
ATOM 713 O O . ASN A 1 89 ? -28.894 14.793 12.388 1.00 81.38 89 ASN A O 1
ATOM 717 N N . TYR A 1 90 ? -28.164 15.795 14.257 1.00 83.56 90 TYR A N 1
ATOM 718 C CA . TYR A 1 90 ? -27.447 16.863 13.564 1.00 83.56 90 TYR A CA 1
ATOM 719 C C . TYR A 1 90 ? -26.296 16.307 12.720 1.00 83.56 90 TYR A C 1
ATOM 721 O O . TYR A 1 90 ? -26.193 16.626 11.541 1.00 83.56 90 TYR A O 1
ATOM 729 N N . ILE A 1 91 ? -25.468 15.427 13.290 1.00 78.62 91 ILE A N 1
ATOM 730 C CA . ILE A 1 91 ? -24.342 14.815 12.574 1.00 78.62 91 ILE A CA 1
ATOM 731 C C . ILE A 1 91 ? -24.837 13.880 11.466 1.00 78.62 91 ILE A C 1
ATOM 733 O O . ILE A 1 91 ? -24.250 13.846 10.389 1.00 78.62 91 ILE A O 1
ATOM 737 N N . ALA A 1 92 ? -25.929 13.152 11.704 1.00 77.44 92 ALA A N 1
ATOM 738 C CA . ALA A 1 92 ? -26.567 12.323 10.690 1.00 77.44 92 ALA A CA 1
ATOM 739 C C . ALA A 1 92 ? -27.014 13.160 9.487 1.00 77.44 92 ALA A C 1
ATOM 741 O O . ALA A 1 92 ? -26.612 12.862 8.366 1.00 77.44 92 ALA A O 1
ATOM 742 N N . ARG A 1 93 ? -27.740 14.258 9.733 1.00 81.44 93 ARG A N 1
ATOM 743 C CA . ARG A 1 93 ? -28.134 15.211 8.687 1.00 81.44 93 ARG A CA 1
ATOM 744 C C . ARG A 1 93 ? -26.929 15.830 7.992 1.00 81.44 93 ARG A C 1
ATOM 746 O O . ARG A 1 93 ? -26.926 15.930 6.779 1.00 81.44 93 ARG A O 1
ATOM 753 N N . PHE A 1 94 ? -25.887 16.194 8.737 1.00 80.00 94 PHE A N 1
ATOM 754 C CA . PHE A 1 94 ? -24.657 16.739 8.168 1.00 80.00 94 PHE A CA 1
ATOM 755 C C . PHE A 1 94 ? -24.004 15.762 7.182 1.00 80.00 94 PHE A C 1
ATOM 757 O O . PHE A 1 94 ? -23.671 16.149 6.068 1.00 80.00 94 PHE A O 1
ATOM 764 N N . VAL A 1 95 ? -23.862 14.485 7.552 1.00 75.50 95 VAL A N 1
ATOM 765 C CA . VAL A 1 95 ? -23.281 13.463 6.665 1.00 75.50 95 VAL A CA 1
ATOM 766 C C . VAL A 1 95 ? -24.198 13.142 5.482 1.00 75.50 95 VAL A C 1
ATOM 768 O O . VAL A 1 95 ? -23.695 12.936 4.383 1.00 75.50 95 VAL A O 1
ATOM 771 N N . GLU A 1 96 ? -25.516 13.142 5.682 1.00 80.88 96 GLU A N 1
ATOM 772 C CA . GLU A 1 96 ? -26.507 12.994 4.607 1.00 80.88 96 GLU A CA 1
ATOM 773 C C . GLU A 1 96 ? -26.421 14.154 3.607 1.00 80.88 96 GLU A C 1
ATOM 775 O O . GLU A 1 96 ? -26.356 13.918 2.409 1.00 80.88 96 GLU A O 1
ATOM 780 N N . THR A 1 97 ? -26.268 15.393 4.082 1.00 79.31 97 THR A N 1
ATOM 781 C CA . THR A 1 97 ? -26.041 16.562 3.222 1.00 79.31 97 THR A CA 1
ATOM 782 C C . THR A 1 97 ? -24.719 16.467 2.454 1.00 79.31 97 THR A C 1
ATOM 784 O O . THR A 1 97 ? -24.675 16.839 1.283 1.00 79.31 97 THR A O 1
ATOM 787 N N . ILE A 1 98 ? -23.631 15.971 3.059 1.00 79.62 98 ILE A N 1
ATOM 788 C CA . ILE A 1 98 ? -22.374 15.732 2.320 1.00 79.62 98 ILE A CA 1
ATOM 789 C C . ILE A 1 98 ? -22.616 14.690 1.222 1.00 79.62 98 ILE A C 1
ATOM 791 O O . ILE A 1 98 ? -22.211 14.895 0.081 1.00 79.62 98 ILE A O 1
ATOM 795 N N . GLU A 1 99 ? -23.292 13.591 1.551 1.00 77.81 99 GLU A N 1
ATOM 796 C CA . GLU A 1 99 ? -23.596 12.538 0.588 1.00 77.81 99 GLU A CA 1
ATOM 797 C C . GLU A 1 99 ? -24.459 13.060 -0.567 1.00 77.81 99 GLU A C 1
ATOM 799 O O . GLU A 1 99 ? -24.067 12.935 -1.720 1.00 77.81 99 GLU A O 1
ATOM 804 N N . GLU A 1 100 ? -25.583 13.721 -0.304 1.00 81.69 100 GLU A N 1
ATOM 805 C CA . GLU A 1 100 ? -26.471 14.236 -1.356 1.00 81.69 100 GLU A CA 1
ATOM 806 C C . GLU A 1 100 ? -25.767 15.204 -2.317 1.00 81.69 100 GLU A C 1
ATOM 808 O O . GLU A 1 100 ? -25.996 15.146 -3.526 1.00 81.69 100 GLU A O 1
ATOM 813 N N . ASN A 1 101 ? -24.871 16.04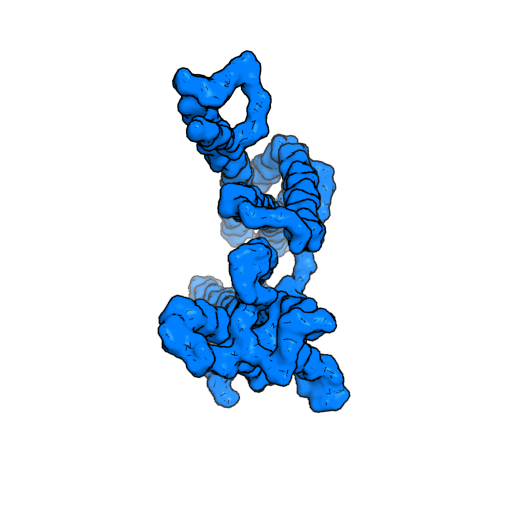9 -1.799 1.00 81.06 101 ASN A N 1
ATOM 814 C CA . ASN A 1 101 ? -24.170 17.043 -2.608 1.00 81.06 101 ASN A CA 1
ATOM 815 C C . ASN A 1 101 ? -22.972 16.471 -3.382 1.00 81.06 101 ASN A C 1
ATOM 817 O O . ASN A 1 101 ? -22.700 16.918 -4.497 1.00 81.06 101 ASN A O 1
ATOM 821 N N . PHE A 1 102 ? -22.245 15.496 -2.823 1.00 80.50 102 PHE A N 1
ATOM 822 C CA . PHE A 1 102 ? -20.984 15.016 -3.406 1.00 80.50 102 PHE A CA 1
ATOM 823 C C . PHE A 1 102 ? -21.057 13.613 -4.025 1.00 80.50 102 PHE A C 1
ATOM 825 O O . PHE A 1 102 ? -20.143 13.238 -4.758 1.00 80.50 102 PHE A O 1
ATOM 832 N N . ASN A 1 103 ? -22.137 12.854 -3.824 1.00 78.31 103 ASN A N 1
ATOM 833 C CA . ASN A 1 103 ? -22.297 11.483 -4.330 1.00 78.31 103 ASN A CA 1
ATOM 834 C C . ASN A 1 103 ? -22.101 11.375 -5.854 1.00 78.31 103 ASN A C 1
ATOM 836 O O . ASN A 1 103 ? -21.274 10.596 -6.337 1.00 78.31 103 ASN A O 1
ATOM 840 N N . MET A 1 104 ? -22.820 12.195 -6.627 1.00 79.69 104 MET A N 1
ATOM 841 C CA . MET A 1 104 ? -22.719 12.167 -8.093 1.00 79.69 104 MET A CA 1
ATOM 842 C C . MET A 1 104 ? -21.364 12.680 -8.586 1.00 79.69 104 MET A C 1
ATOM 844 O O . MET A 1 104 ? -20.835 12.170 -9.572 1.00 79.69 104 MET A O 1
ATOM 848 N N . MET A 1 105 ? -20.763 13.637 -7.877 1.00 83.38 105 MET A N 1
ATOM 849 C CA . MET A 1 105 ? -19.421 14.126 -8.190 1.00 83.38 105 MET A CA 1
ATOM 850 C C . MET A 1 105 ? -18.367 13.029 -7.988 1.00 83.38 105 MET A C 1
ATOM 852 O O . MET A 1 105 ? -17.561 12.794 -8.886 1.00 83.38 105 MET A O 1
ATOM 856 N N . LEU A 1 106 ? -18.418 12.302 -6.865 1.00 72.12 106 LEU A N 1
ATOM 857 C CA . LEU A 1 106 ? -17.528 11.173 -6.574 1.00 72.12 106 LEU A CA 1
ATOM 858 C C . LEU A 1 106 ? -17.702 10.031 -7.590 1.00 72.12 106 LEU A C 1
ATOM 860 O O . LEU A 1 106 ? -16.717 9.397 -7.972 1.00 72.12 106 LEU A O 1
ATOM 864 N N . LEU A 1 107 ? -18.928 9.789 -8.077 1.00 77.38 107 LEU A N 1
ATOM 865 C CA . LEU A 1 107 ? -19.179 8.842 -9.171 1.00 77.38 107 LEU A CA 1
ATOM 866 C C . LEU A 1 107 ? -18.480 9.270 -10.460 1.00 77.38 107 LEU A C 1
ATOM 868 O O . LEU A 1 107 ? -17.762 8.472 -11.064 1.00 77.38 107 LEU A O 1
ATOM 872 N N . ILE A 1 108 ? -18.700 10.515 -10.884 1.00 80.44 108 ILE A N 1
ATOM 873 C CA . ILE A 1 108 ? -18.103 11.060 -12.106 1.00 80.44 108 ILE A CA 1
ATOM 874 C C . ILE A 1 108 ? -16.579 11.012 -12.000 1.00 80.44 108 ILE A C 1
ATOM 876 O O . ILE A 1 108 ? -15.922 10.568 -12.938 1.00 80.44 108 ILE A O 1
ATOM 880 N N . GLN A 1 109 ? -16.022 11.384 -10.848 1.00 76.75 109 GLN A N 1
ATOM 881 C CA . GLN A 1 109 ? -14.590 11.314 -10.576 1.00 76.75 109 GLN A CA 1
ATOM 882 C C . GLN A 1 109 ? -14.067 9.876 -10.673 1.00 76.75 109 GLN A C 1
ATOM 884 O O . GLN A 1 109 ? -13.075 9.637 -11.354 1.00 76.75 109 GLN A O 1
ATOM 889 N N . MET A 1 110 ? -14.746 8.895 -10.069 1.00 72.06 110 MET A N 1
ATOM 890 C CA . MET A 1 110 ? -14.348 7.487 -10.172 1.00 72.06 110 MET A CA 1
ATOM 891 C C . MET A 1 110 ? -14.393 6.962 -11.611 1.00 72.06 110 MET A C 1
ATOM 893 O O . MET A 1 110 ? -13.451 6.298 -12.046 1.00 72.06 110 MET A O 1
ATOM 897 N N . LEU A 1 111 ? -15.458 7.260 -12.358 1.00 79.12 111 LEU A N 1
ATOM 898 C CA . LEU A 1 111 ? -15.582 6.863 -13.762 1.00 79.12 111 LEU A CA 1
ATOM 899 C C . LEU A 1 111 ? -14.508 7.536 -14.625 1.00 79.12 111 LEU A C 1
ATOM 901 O O . LEU A 1 111 ? -13.869 6.867 -15.437 1.00 79.12 111 LEU A O 1
ATOM 905 N N . ALA A 1 112 ? -14.253 8.826 -14.402 1.00 77.25 112 ALA A N 1
ATOM 906 C CA . ALA A 1 112 ? -13.196 9.570 -15.075 1.00 77.25 112 ALA A CA 1
ATOM 907 C C . ALA A 1 112 ? -11.813 8.976 -14.777 1.00 77.25 112 ALA A C 1
ATOM 909 O O . ALA A 1 112 ? -11.046 8.752 -15.711 1.00 77.25 112 ALA A O 1
ATOM 910 N N . CYS A 1 113 ? -11.516 8.626 -13.520 1.00 73.25 113 CYS A N 1
ATOM 911 C CA . CYS A 1 113 ? -10.274 7.947 -13.145 1.00 73.25 113 CYS A CA 1
ATOM 912 C C . CYS A 1 113 ? -10.126 6.595 -13.859 1.00 73.25 113 CYS A C 1
ATOM 914 O O . CYS A 1 113 ? -9.044 6.295 -14.357 1.00 73.25 113 CYS A O 1
ATOM 916 N N . ILE A 1 114 ? -11.190 5.787 -13.952 1.00 76.19 114 ILE A N 1
ATOM 917 C CA . ILE A 1 114 ? -11.159 4.493 -14.660 1.00 76.19 114 ILE A CA 1
ATOM 918 C C . ILE A 1 114 ? -10.840 4.705 -16.141 1.00 76.19 114 ILE A C 1
ATOM 920 O O . ILE A 1 114 ? -9.893 4.116 -16.661 1.00 76.19 114 ILE A O 1
ATOM 924 N N . VAL A 1 115 ? -11.593 5.580 -16.808 1.00 78.81 115 VAL A N 1
ATOM 925 C CA . VAL A 1 115 ? -11.410 5.891 -18.231 1.00 78.81 115 VAL A CA 1
ATOM 926 C C . VAL A 1 115 ? -10.006 6.444 -18.488 1.00 78.81 115 VAL A C 1
ATOM 928 O O . VAL A 1 115 ? -9.322 6.004 -19.415 1.00 78.81 115 VAL A O 1
ATOM 931 N N . GLN A 1 116 ? -9.537 7.354 -17.635 1.00 72.75 116 GLN A N 1
ATOM 932 C CA . GLN A 1 116 ? -8.202 7.929 -17.726 1.00 72.75 116 GLN A CA 1
ATOM 933 C C . GLN A 1 116 ? -7.122 6.864 -17.542 1.00 72.75 116 GLN A C 1
ATOM 935 O O . GLN A 1 116 ? -6.205 6.812 -18.356 1.00 72.75 116 GLN A O 1
ATOM 940 N N . ILE A 1 117 ? -7.239 5.973 -16.551 1.00 72.94 117 ILE A N 1
ATOM 941 C CA . ILE A 1 117 ? -6.311 4.846 -16.367 1.00 72.94 117 ILE A CA 1
ATOM 942 C C . ILE A 1 117 ? -6.301 3.950 -17.611 1.00 72.94 117 ILE A C 1
ATOM 944 O O . ILE A 1 117 ? -5.222 3.555 -18.055 1.00 72.94 117 ILE A O 1
ATOM 948 N N . CYS A 1 118 ? -7.454 3.660 -18.221 1.00 74.06 118 CYS A N 1
ATOM 949 C CA . CYS A 1 118 ? -7.529 2.862 -19.446 1.00 74.06 118 CYS A CA 1
ATOM 950 C C . CYS A 1 118 ? -6.790 3.525 -20.618 1.00 74.06 118 CYS A C 1
ATOM 952 O O . CYS A 1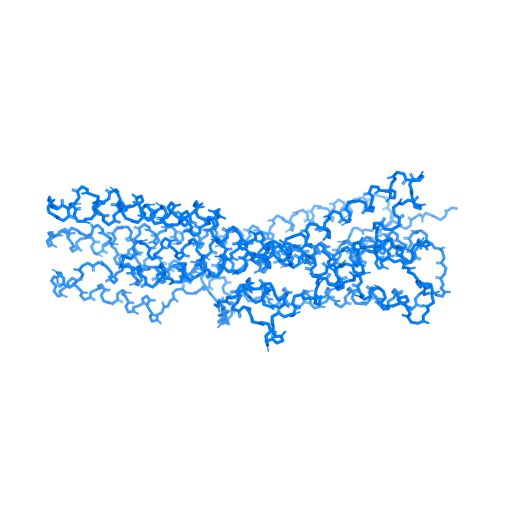 118 ? -5.936 2.886 -21.236 1.00 74.06 118 CYS A O 1
ATOM 954 N N . PHE A 1 119 ? -7.053 4.806 -20.900 1.00 72.69 119 PHE A N 1
ATOM 955 C CA . PHE A 1 119 ? -6.357 5.534 -21.968 1.00 72.69 119 PHE A CA 1
ATOM 956 C C . PHE A 1 119 ? -4.866 5.675 -21.694 1.00 72.69 119 PHE A C 1
ATOM 958 O O . PHE A 1 119 ? -4.053 5.544 -22.605 1.00 72.69 119 PHE A O 1
ATOM 965 N N . GLN A 1 120 ? -4.497 5.894 -20.439 1.00 68.75 120 GLN A N 1
ATOM 966 C CA . GLN A 1 120 ? -3.113 6.023 -20.021 1.00 68.75 120 GLN A CA 1
ATOM 967 C C . GLN A 1 120 ? -2.344 4.709 -20.174 1.00 68.75 120 GLN A C 1
ATOM 969 O O . GLN A 1 120 ? -1.220 4.700 -20.684 1.00 68.75 120 GLN A O 1
ATOM 974 N N . SER A 1 121 ? -2.986 3.597 -19.807 1.00 65.31 121 SER A N 1
ATOM 975 C CA . SER A 1 121 ? -2.475 2.239 -20.005 1.00 65.31 121 SER A CA 1
ATOM 976 C C . SER A 1 121 ? -2.338 1.928 -21.494 1.00 65.31 121 SER A C 1
ATOM 978 O O . SER A 1 121 ? -1.308 1.419 -21.925 1.00 65.31 121 SER A O 1
ATOM 980 N N . PHE A 1 122 ? -3.323 2.308 -22.311 1.00 70.12 122 PHE A N 1
ATOM 981 C CA . PHE A 1 122 ? -3.252 2.164 -23.764 1.00 70.12 122 PHE A CA 1
ATOM 982 C C . PHE A 1 122 ? -2.131 3.011 -24.378 1.00 70.12 122 PHE A C 1
ATOM 984 O O . PHE A 1 122 ? -1.362 2.505 -25.188 1.00 70.12 122 PHE A O 1
ATOM 991 N N . GLN A 1 123 ? -1.969 4.271 -23.963 1.00 65.44 123 GLN A N 1
ATOM 992 C CA . GLN A 1 123 ? -0.856 5.115 -24.401 1.00 65.44 123 GLN A CA 1
ATOM 993 C C . GLN A 1 123 ? 0.495 4.512 -24.004 1.00 65.44 123 GLN A C 1
ATOM 995 O O . GLN A 1 123 ? 1.421 4.523 -24.813 1.00 65.44 123 GLN A O 1
ATOM 1000 N N . ALA A 1 124 ? 0.606 3.942 -22.800 1.00 64.56 124 ALA A N 1
ATOM 1001 C CA . ALA A 1 124 ? 1.809 3.238 -22.363 1.00 64.56 124 ALA A CA 1
ATOM 1002 C C . ALA A 1 124 ? 2.093 2.001 -23.238 1.00 64.56 124 ALA A C 1
ATOM 1004 O O . ALA A 1 124 ? 3.230 1.800 -23.666 1.00 64.56 124 ALA A O 1
ATOM 1005 N N . LEU A 1 125 ? 1.062 1.222 -23.584 1.00 65.62 125 LEU A N 1
ATOM 1006 C CA . LEU A 1 125 ? 1.170 0.077 -24.496 1.00 65.62 125 LEU A CA 1
ATOM 1007 C C . LEU A 1 125 ? 1.517 0.492 -25.932 1.00 65.62 125 LEU A C 1
ATOM 1009 O O . LEU A 1 125 ? 2.308 -0.180 -26.584 1.00 65.62 125 LEU A O 1
ATOM 1013 N N . MET A 1 126 ? 0.974 1.601 -26.433 1.00 63.91 126 MET A N 1
ATOM 1014 C CA . MET A 1 126 ? 1.290 2.132 -27.764 1.00 63.91 126 MET A CA 1
ATOM 1015 C C . MET A 1 126 ? 2.733 2.626 -27.845 1.00 63.91 126 MET A C 1
ATOM 1017 O O . MET A 1 126 ? 3.423 2.354 -28.829 1.00 63.91 126 MET A O 1
ATOM 1021 N N . VAL A 1 127 ? 3.215 3.290 -26.790 1.00 61.59 127 VAL A N 1
ATOM 1022 C CA . VAL A 1 127 ? 4.639 3.611 -26.637 1.00 61.59 127 VAL A CA 1
ATOM 1023 C C . VAL A 1 127 ? 5.457 2.316 -26.667 1.00 61.59 127 VAL A C 1
ATOM 1025 O O . VAL A 1 127 ? 6.390 2.222 -27.459 1.00 61.59 127 VAL A O 1
ATOM 1028 N N . TRP A 1 128 ? 5.054 1.281 -25.920 1.00 56.84 128 TRP A N 1
ATOM 1029 C CA . TRP A 1 128 ? 5.732 -0.022 -25.883 1.00 56.84 128 TRP A CA 1
ATOM 1030 C C . TRP A 1 128 ? 5.720 -0.803 -27.218 1.00 56.84 128 TRP A C 1
ATOM 1032 O O . TRP A 1 128 ? 6.718 -1.423 -27.592 1.00 56.84 128 TRP A O 1
ATOM 1042 N N . LYS A 1 129 ? 4.632 -0.750 -27.993 1.00 55.62 129 LYS A N 1
ATOM 1043 C CA . LYS A 1 129 ? 4.540 -1.387 -29.319 1.00 55.62 129 LYS A CA 1
ATOM 1044 C C . LYS A 1 129 ? 5.392 -0.659 -30.359 1.00 55.62 129 LYS A C 1
ATOM 1046 O O . LYS A 1 129 ? 6.117 -1.283 -31.130 1.00 55.62 129 LYS A O 1
ATOM 1051 N N . ASN A 1 130 ? 5.372 0.671 -30.351 1.00 53.22 130 ASN A N 1
ATOM 1052 C CA . ASN A 1 130 ? 6.268 1.449 -31.206 1.00 53.22 130 ASN A CA 1
ATOM 1053 C C . ASN A 1 130 ? 7.741 1.228 -30.824 1.00 53.22 130 ASN A C 1
ATOM 1055 O O . ASN A 1 130 ? 8.612 1.318 -31.682 1.00 53.22 130 ASN A O 1
ATOM 1059 N N . LEU A 1 131 ? 8.013 0.846 -29.574 1.00 51.47 131 LEU A N 1
ATOM 1060 C CA . LEU A 1 131 ? 9.321 0.410 -29.085 1.00 51.47 131 LEU A CA 1
ATOM 1061 C C . LEU A 1 131 ? 9.811 -0.920 -29.703 1.00 51.47 131 LEU A C 1
ATOM 1063 O O . LEU A 1 131 ? 11.016 -1.127 -29.835 1.00 51.47 131 LEU A O 1
ATOM 1067 N N . THR A 1 132 ? 8.906 -1.820 -30.101 1.00 46.50 132 THR A N 1
ATOM 1068 C CA . THR A 1 132 ? 9.253 -3.130 -30.691 1.00 46.50 132 THR A CA 1
ATOM 1069 C C . THR A 1 132 ? 9.349 -3.099 -32.220 1.00 46.50 132 THR A C 1
ATOM 1071 O O . THR A 1 132 ? 10.193 -3.797 -32.778 1.00 46.50 132 THR A O 1
ATOM 1074 N N . VAL A 1 133 ? 8.550 -2.264 -32.898 1.00 47.44 133 VAL A N 1
ATOM 1075 C CA . VAL A 1 133 ? 8.519 -2.166 -34.375 1.00 47.44 133 VAL A CA 1
ATOM 1076 C C . VAL A 1 133 ? 9.638 -1.270 -34.942 1.00 47.44 133 VAL A C 1
ATOM 1078 O O . VAL A 1 133 ? 10.147 -1.540 -36.026 1.00 47.44 133 VAL A O 1
ATOM 1081 N N . TYR A 1 134 ? 10.115 -0.261 -34.201 1.00 42.94 134 TYR A N 1
ATOM 1082 C CA . TYR A 1 134 ? 11.161 0.677 -34.659 1.00 42.94 134 TYR A CA 1
ATOM 1083 C C . TYR A 1 134 ? 12.610 0.188 -34.495 1.00 42.94 134 TYR A C 1
ATOM 1085 O O . TYR A 1 134 ? 13.541 0.991 -34.509 1.00 42.94 134 TYR A O 1
ATOM 1093 N N . LYS A 1 135 ? 12.845 -1.126 -34.423 1.00 42.06 135 LYS A N 1
ATOM 1094 C CA . LYS A 1 135 ? 14.204 -1.686 -34.556 1.00 42.06 135 LYS A CA 1
ATOM 1095 C C . LYS A 1 135 ? 14.866 -1.387 -35.915 1.00 42.06 135 LYS A C 1
ATOM 1097 O O . LYS A 1 135 ? 16.033 -1.718 -36.080 1.00 42.06 135 LYS A O 1
ATOM 1102 N N . VAL A 1 136 ? 14.152 -0.786 -36.876 1.00 46.25 136 VAL A N 1
ATOM 1103 C CA . VAL A 1 136 ? 14.586 -0.723 -38.283 1.00 46.25 136 VAL A CA 1
ATOM 1104 C C . VAL A 1 136 ? 14.913 0.688 -38.803 1.00 46.25 136 VAL A C 1
ATOM 1106 O O . VAL A 1 136 ? 15.605 0.772 -39.806 1.00 46.25 136 VAL A O 1
ATOM 1109 N N . TYR A 1 137 ? 14.538 1.805 -38.158 1.00 39.22 137 TYR A N 1
ATOM 1110 C CA . TYR A 1 137 ? 14.824 3.132 -38.747 1.00 39.22 137 TYR A CA 1
ATOM 1111 C C . TYR A 1 137 ? 15.262 4.229 -37.752 1.00 39.22 137 TYR A C 1
ATOM 1113 O O . TYR A 1 137 ? 14.447 4.865 -37.097 1.00 39.22 137 TYR A O 1
ATOM 1121 N N . ILE A 1 138 ? 16.579 4.469 -37.777 1.00 43.53 138 ILE A N 1
ATOM 1122 C CA . ILE A 1 138 ? 17.316 5.749 -37.725 1.00 43.53 138 ILE A CA 1
ATOM 1123 C C . ILE A 1 138 ? 17.427 6.559 -36.410 1.00 43.53 138 ILE A C 1
ATOM 1125 O O . ILE A 1 138 ? 16.483 6.946 -35.733 1.00 43.53 138 ILE A O 1
ATOM 1129 N N . ASN A 1 139 ? 18.693 6.913 -36.182 1.00 47.44 139 ASN A N 1
ATOM 1130 C CA . ASN A 1 139 ? 19.339 7.816 -35.238 1.00 47.44 139 ASN A CA 1
ATOM 1131 C C . ASN A 1 139 ? 18.782 9.266 -35.251 1.00 47.44 139 ASN A C 1
ATOM 1133 O O . ASN A 1 139 ? 19.111 10.047 -36.146 1.00 47.44 139 ASN A O 1
ATOM 1137 N N . ARG A 1 140 ? 17.990 9.667 -34.238 1.00 52.91 140 ARG A N 1
ATOM 1138 C CA . ARG A 1 140 ? 17.703 11.087 -33.912 1.00 52.91 140 ARG A CA 1
ATOM 1139 C C . ARG A 1 140 ? 17.539 11.321 -32.397 1.00 52.91 140 ARG A C 1
ATOM 1141 O O . ARG A 1 140 ? 16.482 11.054 -31.830 1.00 52.91 140 ARG A O 1
ATOM 1148 N N . LYS A 1 141 ? 18.534 11.961 -31.755 1.00 50.09 141 LYS A N 1
ATOM 1149 C CA . LYS A 1 141 ? 18.513 12.421 -30.337 1.00 50.09 141 LYS A CA 1
ATOM 1150 C C . LYS A 1 141 ? 17.234 13.186 -29.932 1.00 50.09 141 LYS A C 1
ATOM 1152 O O . LYS A 1 141 ? 16.792 13.086 -28.791 1.00 50.09 141 LYS A O 1
ATOM 1157 N N . LYS A 1 142 ? 16.624 13.943 -30.854 1.00 48.38 142 LYS A N 1
ATOM 1158 C CA . LYS A 1 142 ? 15.424 14.765 -30.597 1.00 48.38 142 LYS A CA 1
ATOM 1159 C C . LYS A 1 142 ? 14.151 13.931 -30.404 1.00 48.38 142 LYS A C 1
ATOM 1161 O O . LYS A 1 142 ? 13.350 14.225 -29.521 1.00 48.38 142 LYS A O 1
ATOM 1166 N N . GLU A 1 143 ? 13.998 12.852 -31.172 1.00 55.88 143 GLU A N 1
ATOM 1167 C CA . GLU A 1 143 ? 12.874 11.921 -31.011 1.00 55.88 143 GLU A CA 1
ATOM 1168 C C . GLU A 1 143 ? 12.974 11.142 -29.699 1.00 55.88 143 GLU A C 1
ATOM 1170 O O . GLU A 1 143 ? 11.959 10.867 -29.065 1.00 55.88 143 GLU A O 1
ATOM 1175 N N . TYR A 1 144 ? 14.195 10.846 -29.254 1.00 54.38 144 TYR A N 1
ATOM 1176 C CA . TYR A 1 144 ? 14.461 10.193 -27.978 1.00 54.38 144 TYR A CA 1
ATOM 1177 C C . TYR A 1 144 ? 14.069 11.052 -26.768 1.00 54.38 144 TYR A C 1
ATOM 1179 O O . TYR A 1 144 ? 13.323 10.600 -25.898 1.00 54.38 144 TYR A O 1
ATOM 1187 N N . CYS A 1 145 ? 14.488 12.322 -26.742 1.00 53.09 145 CYS A N 1
ATOM 1188 C CA . CYS A 1 145 ? 14.093 13.255 -25.684 1.00 53.09 145 CYS A CA 1
ATOM 1189 C C . CYS A 1 145 ? 12.573 13.457 -25.636 1.00 53.09 145 CYS A C 1
ATOM 1191 O O . CYS A 1 145 ? 11.999 13.501 -24.548 1.00 53.09 145 CYS A O 1
ATOM 1193 N N . ASN A 1 146 ? 11.903 13.520 -26.789 1.00 56.28 146 ASN A N 1
ATOM 1194 C CA . ASN A 1 146 ? 10.448 13.648 -26.832 1.00 56.28 146 ASN A CA 1
ATOM 1195 C C . ASN A 1 146 ? 9.744 12.363 -26.360 1.00 56.28 146 ASN A C 1
ATOM 1197 O O . ASN A 1 146 ? 8.778 12.454 -25.603 1.00 56.28 146 ASN A O 1
ATOM 1201 N N . LYS A 1 147 ? 10.267 11.171 -26.681 1.00 61.06 147 LYS A N 1
ATOM 1202 C CA . LYS A 1 147 ? 9.767 9.883 -26.158 1.00 61.06 147 LYS A CA 1
ATOM 1203 C C . LYS A 1 147 ? 9.912 9.780 -24.632 1.00 61.06 147 LYS A C 1
ATOM 1205 O O . LYS A 1 147 ? 8.944 9.425 -23.960 1.00 61.06 147 LYS A O 1
ATOM 1210 N N . ILE A 1 148 ? 11.062 10.173 -24.073 1.00 61.34 148 ILE A N 1
ATOM 1211 C CA . ILE A 1 148 ? 11.282 10.231 -22.615 1.00 61.34 148 ILE A CA 1
ATOM 1212 C C . ILE A 1 148 ? 10.334 11.235 -21.951 1.00 61.34 148 ILE A C 1
ATOM 1214 O O . ILE A 1 148 ? 9.706 10.903 -20.948 1.00 61.34 148 ILE A O 1
ATOM 1218 N N . LYS A 1 149 ? 10.167 12.437 -22.519 1.00 59.88 149 LYS A N 1
ATOM 1219 C CA . LYS A 1 149 ? 9.223 13.446 -22.004 1.00 59.88 149 LYS A CA 1
ATOM 1220 C C . LYS A 1 149 ? 7.784 12.928 -21.995 1.00 59.88 149 LYS A C 1
ATOM 1222 O O . LYS A 1 149 ? 7.095 13.066 -20.987 1.00 59.88 149 LYS A O 1
ATOM 1227 N N . HIS A 1 150 ? 7.337 12.300 -23.084 1.00 62.25 150 HIS A N 1
ATOM 1228 C CA . HIS A 1 150 ? 6.009 11.686 -23.175 1.00 62.25 150 HIS A CA 1
ATOM 1229 C C . HIS A 1 150 ? 5.809 10.584 -22.129 1.00 62.25 150 HIS A C 1
ATOM 1231 O O . HIS A 1 150 ? 4.725 10.477 -21.553 1.00 62.25 150 HIS A O 1
ATOM 1237 N N . TYR A 1 151 ? 6.855 9.805 -21.859 1.00 61.09 151 TYR A N 1
ATOM 1238 C CA . TYR A 1 151 ? 6.820 8.717 -20.897 1.00 61.09 151 TYR A CA 1
ATOM 1239 C C . TYR A 1 151 ? 6.831 9.192 -19.437 1.00 61.09 151 TYR A C 1
ATOM 1241 O O . TYR A 1 151 ? 5.964 8.783 -18.672 1.00 61.09 151 TYR A O 1
ATOM 1249 N N . ILE A 1 152 ? 7.745 10.094 -19.058 1.00 64.69 152 ILE A N 1
ATOM 1250 C CA . ILE A 1 152 ? 7.784 10.696 -17.712 1.00 64.69 152 ILE A CA 1
ATOM 1251 C C . ILE A 1 152 ? 6.449 11.374 -17.419 1.00 64.69 152 ILE A C 1
ATOM 1253 O O . ILE A 1 152 ? 5.870 11.178 -16.353 1.00 64.69 152 ILE A O 1
ATOM 1257 N N . ARG A 1 153 ? 5.909 12.108 -18.397 1.00 64.25 153 ARG A N 1
ATOM 1258 C CA . ARG A 1 153 ? 4.575 12.694 -18.299 1.00 64.25 153 ARG A CA 1
ATOM 1259 C C . ARG A 1 153 ? 3.518 11.619 -18.052 1.00 64.25 153 ARG A C 1
ATOM 1261 O O . ARG A 1 153 ? 2.707 11.778 -17.147 1.00 64.25 153 ARG A O 1
ATOM 1268 N N . ASN A 1 154 ? 3.533 10.527 -18.821 1.00 64.38 154 ASN A N 1
ATOM 1269 C CA . ASN A 1 154 ? 2.562 9.451 -18.657 1.00 64.38 154 ASN A CA 1
ATOM 1270 C C . ASN A 1 154 ? 2.652 8.815 -17.249 1.00 64.38 154 ASN A C 1
ATOM 1272 O O . ASN A 1 154 ? 1.644 8.677 -16.554 1.00 64.38 154 ASN A O 1
ATOM 1276 N N . TYR A 1 155 ? 3.869 8.544 -16.788 1.00 64.56 155 TYR A N 1
ATOM 1277 C CA . TYR A 1 155 ? 4.162 7.967 -15.480 1.00 64.56 155 TYR A CA 1
ATOM 1278 C C . TYR A 1 155 ? 3.701 8.846 -14.304 1.00 64.56 155 TYR A C 1
ATOM 1280 O O . TYR A 1 155 ? 3.032 8.357 -13.392 1.00 64.56 155 TYR A O 1
ATOM 1288 N N . MET A 1 156 ? 3.975 10.154 -14.354 1.00 64.19 156 MET A N 1
ATOM 1289 C CA . MET A 1 156 ? 3.527 11.099 -13.324 1.00 64.19 156 MET A CA 1
ATOM 1290 C C . MET A 1 156 ? 1.997 11.144 -13.213 1.00 64.19 156 MET A C 1
ATOM 1292 O O . MET A 1 156 ? 1.465 11.153 -12.104 1.00 64.19 156 MET A O 1
ATOM 1296 N N . TYR A 1 157 ? 1.279 11.090 -14.341 1.00 65.19 157 TYR A N 1
ATOM 1297 C CA . TYR A 1 157 ? -0.185 11.024 -14.332 1.00 65.19 157 TYR A CA 1
ATOM 1298 C C . TYR A 1 157 ? -0.712 9.731 -13.697 1.00 65.19 157 TYR A C 1
ATOM 1300 O O . TYR A 1 157 ? -1.662 9.800 -12.923 1.00 65.19 157 TYR A O 1
ATOM 1308 N N . VAL A 1 158 ? -0.097 8.569 -13.951 1.00 67.31 158 VAL A N 1
ATOM 1309 C CA . VAL A 1 158 ? -0.509 7.305 -13.307 1.00 67.31 158 VAL A CA 1
ATOM 1310 C C . VAL A 1 158 ? -0.326 7.372 -11.789 1.00 67.31 158 VAL A C 1
ATOM 1312 O O . VAL A 1 158 ? -1.230 6.980 -11.055 1.00 67.31 158 VAL A O 1
ATOM 1315 N N . ILE A 1 159 ? 0.796 7.918 -11.303 1.00 67.50 159 ILE A N 1
ATOM 1316 C CA . ILE A 1 159 ? 1.038 8.075 -9.858 1.00 67.50 159 ILE A CA 1
ATOM 1317 C C . ILE A 1 159 ? -0.018 8.977 -9.217 1.00 67.50 159 ILE A C 1
ATOM 1319 O O . ILE A 1 159 ? -0.583 8.613 -8.184 1.00 67.50 159 ILE A O 1
ATOM 1323 N N . ILE A 1 160 ? -0.298 10.130 -9.830 1.00 66.75 160 ILE A N 1
ATOM 1324 C CA . ILE A 1 160 ? -1.303 11.076 -9.331 1.00 66.75 160 ILE A CA 1
ATOM 1325 C C . ILE A 1 160 ? -2.680 10.398 -9.264 1.00 66.75 160 ILE A C 1
ATOM 1327 O O . ILE A 1 160 ? -3.370 10.511 -8.254 1.00 66.75 160 ILE A O 1
ATOM 1331 N N . GLN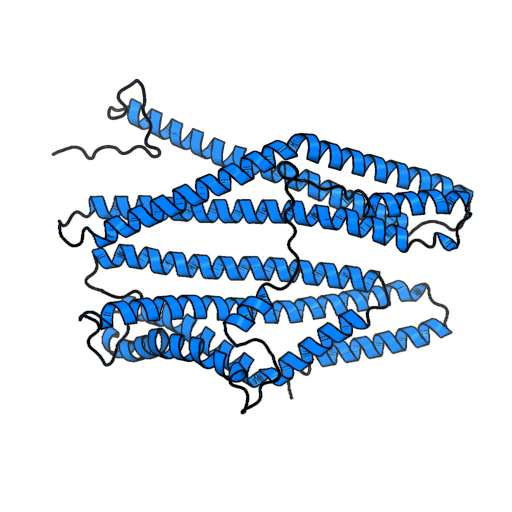 A 1 161 ? -3.054 9.612 -10.278 1.00 65.75 161 GLN A N 1
ATOM 1332 C CA . GLN A 1 161 ? -4.325 8.878 -10.290 1.00 65.75 161 GLN A CA 1
ATOM 1333 C C . GLN A 1 161 ? -4.388 7.773 -9.228 1.00 65.75 161 GLN A C 1
ATOM 1335 O O . GLN A 1 161 ? -5.399 7.633 -8.538 1.00 65.75 161 GLN A O 1
ATOM 1340 N N . CYS A 1 162 ? -3.304 7.020 -9.024 1.00 64.69 162 CYS A N 1
ATOM 1341 C CA . CYS A 1 162 ? -3.228 6.053 -7.929 1.00 64.69 162 CYS A CA 1
ATOM 1342 C C . CYS A 1 162 ? -3.363 6.736 -6.561 1.00 64.69 162 CYS A C 1
ATOM 1344 O O . CYS A 1 162 ? -4.054 6.210 -5.688 1.00 64.69 162 CYS A O 1
ATOM 1346 N N . TYR A 1 163 ? -2.752 7.909 -6.378 1.00 66.75 163 TYR A N 1
ATOM 1347 C CA . TYR A 1 163 ? -2.897 8.709 -5.164 1.00 66.75 163 TYR A CA 1
ATOM 1348 C C . TYR A 1 163 ? -4.352 9.147 -4.934 1.00 66.75 163 TYR A C 1
ATOM 1350 O O . TYR A 1 163 ? -4.871 8.936 -3.840 1.00 66.75 163 TYR A O 1
ATOM 1358 N N . ILE A 1 164 ? -5.040 9.660 -5.959 1.00 64.75 164 ILE A N 1
ATOM 1359 C CA . ILE A 1 164 ? -6.452 10.086 -5.878 1.00 64.75 164 ILE A CA 1
ATOM 1360 C C . ILE A 1 164 ? -7.368 8.910 -5.500 1.00 64.75 164 ILE A C 1
ATOM 1362 O O . ILE A 1 164 ? -8.201 9.023 -4.600 1.00 64.75 164 ILE A O 1
ATOM 1366 N N . VAL A 1 165 ? -7.185 7.740 -6.119 1.00 63.78 165 VAL A N 1
ATOM 1367 C CA . VAL A 1 165 ? -7.974 6.537 -5.789 1.00 63.78 165 VAL A CA 1
ATOM 1368 C C . VAL A 1 165 ? -7.733 6.085 -4.341 1.00 63.78 165 VAL A C 1
ATOM 1370 O O . VAL A 1 165 ? -8.675 5.706 -3.639 1.00 63.78 165 VAL A O 1
ATOM 1373 N N . LEU A 1 166 ? -6.487 6.146 -3.858 1.00 62.78 166 LEU A N 1
ATOM 1374 C CA . LEU A 1 166 ? -6.136 5.823 -2.467 1.00 62.78 166 LEU A CA 1
ATOM 1375 C C . LEU A 1 166 ? -6.719 6.829 -1.470 1.00 62.78 166 LEU A C 1
ATOM 1377 O O . LEU A 1 166 ? -7.169 6.449 -0.383 1.00 62.78 166 LEU A O 1
ATOM 1381 N N . TYR A 1 167 ? -6.721 8.100 -1.847 1.00 65.44 167 TYR A N 1
ATOM 1382 C CA . TYR A 1 167 ? -7.285 9.185 -1.069 1.00 65.44 167 TYR A CA 1
ATOM 1383 C C . TYR A 1 167 ? -8.799 9.024 -0.900 1.00 65.44 167 TYR A C 1
ATOM 1385 O O . TYR A 1 167 ? -9.284 8.933 0.231 1.00 65.44 167 TYR A O 1
ATOM 1393 N N . ASN A 1 168 ? -9.528 8.830 -2.000 1.00 63.16 168 ASN A N 1
ATOM 1394 C CA . ASN A 1 168 ? -10.972 8.597 -1.972 1.00 63.16 168 ASN A CA 1
ATOM 1395 C C . ASN A 1 168 ? -11.314 7.350 -1.147 1.00 63.16 168 ASN A C 1
ATOM 1397 O O . ASN A 1 168 ? -12.201 7.388 -0.292 1.00 63.16 168 ASN A O 1
ATOM 1401 N N . ARG A 1 169 ? -10.530 6.269 -1.275 1.00 64.75 169 ARG A N 1
ATOM 1402 C CA . ARG A 1 169 ? -10.673 5.075 -0.422 1.00 64.75 169 ARG A CA 1
ATOM 1403 C C . ARG A 1 169 ? -10.538 5.391 1.071 1.00 64.75 169 ARG A C 1
ATOM 1405 O O . ARG A 1 169 ? -11.213 4.773 1.892 1.00 64.75 169 ARG A O 1
ATOM 1412 N N . THR A 1 170 ? -9.657 6.319 1.430 1.00 62.47 170 THR A N 1
ATOM 1413 C CA . THR A 1 170 ? -9.417 6.719 2.820 1.00 62.47 170 THR A CA 1
ATOM 1414 C C . THR A 1 170 ? -10.618 7.471 3.399 1.00 62.47 170 THR A C 1
ATOM 1416 O O . THR A 1 170 ? -11.012 7.190 4.531 1.00 62.47 170 THR A O 1
ATOM 1419 N N . ILE A 1 171 ? -11.263 8.335 2.612 1.00 64.44 171 ILE A N 1
ATOM 1420 C CA . ILE A 1 171 ? -12.489 9.052 3.003 1.00 64.44 171 ILE A CA 1
ATOM 1421 C C . ILE A 1 171 ? -13.642 8.074 3.273 1.00 64.44 171 ILE A C 1
ATOM 1423 O O . ILE A 1 171 ? -14.189 8.064 4.379 1.00 64.44 171 ILE A O 1
ATOM 1427 N N . PHE A 1 172 ? -13.959 7.198 2.309 1.00 63.38 172 PHE A N 1
ATOM 1428 C CA . PHE A 1 172 ? -15.019 6.186 2.465 1.00 63.38 172 PHE A CA 1
ATOM 1429 C C . PHE A 1 172 ? -14.776 5.287 3.686 1.00 63.38 172 PHE A C 1
ATOM 1431 O O . PHE A 1 172 ? -15.698 4.891 4.403 1.00 63.38 172 PHE A O 1
ATOM 1438 N N . PHE A 1 173 ? -13.507 4.993 3.963 1.00 63.00 173 PHE A N 1
ATOM 1439 C CA . PHE A 1 173 ? -13.113 4.201 5.114 1.00 63.00 173 PHE A CA 1
ATOM 1440 C C . PHE A 1 173 ? -13.335 4.914 6.455 1.00 63.00 173 PHE A C 1
ATOM 1442 O O . PHE A 1 173 ? -13.835 4.292 7.395 1.00 63.00 173 PHE A O 1
ATOM 1449 N N . PHE A 1 174 ? -12.975 6.194 6.586 1.00 63.09 174 PHE A N 1
ATOM 1450 C CA . PHE A 1 174 ? -13.195 6.950 7.827 1.00 63.09 174 PHE A CA 1
ATOM 1451 C C . PHE A 1 174 ? -14.676 7.013 8.195 1.00 63.09 174 PHE A C 1
ATOM 1453 O O . PHE A 1 174 ? -15.045 6.762 9.344 1.00 63.09 174 PHE A O 1
ATOM 1460 N N . GLN A 1 175 ? -15.532 7.216 7.206 1.00 61.53 175 GLN A N 1
ATOM 1461 C CA . GLN A 1 175 ? -16.966 7.235 7.420 1.00 61.53 175 GLN A CA 1
ATOM 1462 C C . GLN A 1 175 ? -17.555 5.868 7.785 1.00 61.53 175 GLN A C 1
ATOM 1464 O O . GLN A 1 175 ? -18.384 5.793 8.686 1.00 61.53 175 GLN A O 1
ATOM 1469 N N . TYR A 1 176 ? -17.117 4.766 7.166 1.00 62.09 176 TYR A N 1
ATOM 1470 C CA . TYR A 1 176 ? -17.563 3.429 7.587 1.00 62.09 176 TYR A CA 1
ATOM 1471 C C . TYR A 1 176 ? -17.338 3.206 9.097 1.00 62.09 176 TYR A C 1
ATOM 1473 O O . TYR A 1 176 ? -18.174 2.631 9.799 1.00 62.09 176 TYR A O 1
ATOM 1481 N N . ASN A 1 177 ? -16.224 3.726 9.619 1.00 57.69 177 ASN A N 1
ATOM 1482 C CA . ASN A 1 177 ? -15.892 3.644 11.039 1.00 57.69 177 ASN A CA 1
ATOM 1483 C C . ASN A 1 177 ? -16.741 4.571 11.923 1.00 57.69 177 ASN A C 1
ATOM 1485 O O . ASN A 1 177 ? -16.967 4.237 13.086 1.00 57.69 177 ASN A O 1
ATOM 1489 N N . LEU A 1 178 ? -17.236 5.688 11.383 1.00 61.72 178 LEU A N 1
ATOM 1490 C CA . LEU A 1 178 ? -18.146 6.616 12.056 1.00 61.72 178 LEU A CA 1
ATOM 1491 C C . LEU A 1 178 ? -19.358 5.881 12.642 1.00 61.72 178 LEU A C 1
ATOM 1493 O O . LEU A 1 178 ? -19.673 6.006 13.822 1.00 61.72 178 LEU A O 1
ATOM 1497 N N . ILE A 1 179 ? -20.009 5.066 11.814 1.00 58.19 179 ILE A N 1
ATOM 1498 C CA . ILE A 1 179 ? -21.277 4.417 12.149 1.00 58.19 179 ILE A CA 1
ATOM 1499 C C . ILE A 1 179 ? -21.065 3.250 13.104 1.00 58.19 179 ILE A C 1
ATOM 1501 O O . ILE A 1 179 ? -21.789 3.107 14.093 1.00 58.19 179 ILE A O 1
ATOM 1505 N N . TYR A 1 180 ? -20.066 2.416 12.795 1.00 62.41 180 TYR A N 1
ATOM 1506 C CA . TYR A 1 180 ? -19.730 1.260 13.611 1.00 62.41 180 TYR A CA 1
ATOM 1507 C C . TYR A 1 180 ? -19.474 1.707 15.052 1.00 62.41 180 TYR A C 1
ATOM 1509 O O . TYR A 1 180 ? -20.085 1.173 15.971 1.00 62.41 180 TYR A O 1
ATOM 1517 N N . ASN A 1 181 ? -18.674 2.762 15.239 1.00 63.69 181 ASN A N 1
ATOM 1518 C CA . ASN A 1 181 ? -18.296 3.254 16.560 1.00 63.69 181 ASN A CA 1
ATOM 1519 C C . ASN A 1 181 ? -19.479 3.802 17.382 1.00 63.69 181 ASN A C 1
ATOM 1521 O O . ASN A 1 181 ? -19.449 3.656 18.602 1.00 63.69 181 ASN A O 1
ATOM 1525 N N . ILE A 1 182 ? -20.503 4.413 16.766 1.00 67.25 182 ILE A N 1
ATOM 1526 C CA . ILE A 1 182 ? -21.697 4.921 17.480 1.00 67.25 182 ILE A CA 1
ATOM 1527 C C . ILE A 1 182 ? -22.574 3.769 17.947 1.00 67.25 182 ILE A C 1
ATOM 1529 O O . ILE A 1 182 ? -22.891 3.699 19.130 1.00 67.25 182 ILE A O 1
ATOM 1533 N N . ALA A 1 183 ? -22.936 2.854 17.038 1.00 66.75 183 ALA A N 1
ATOM 1534 C CA . ALA A 1 183 ? -23.759 1.692 17.375 1.00 66.75 183 ALA A CA 1
ATOM 1535 C C . ALA A 1 183 ? -23.124 0.892 18.515 1.00 66.75 183 ALA A C 1
ATOM 1537 O O . ALA A 1 183 ? -23.790 0.460 19.455 1.00 66.75 183 ALA A O 1
ATOM 1538 N N . GLU A 1 184 ? -21.804 0.738 18.440 1.00 66.69 184 GLU A N 1
ATOM 1539 C CA . GLU A 1 184 ? -21.012 0.125 19.484 1.00 66.69 184 GLU A CA 1
ATOM 1540 C C . GLU A 1 184 ? -21.031 0.984 20.761 1.00 66.69 184 GLU A C 1
ATOM 1542 O O . GLU A 1 184 ? -21.184 0.453 21.852 1.00 66.69 184 GLU A O 1
ATOM 1547 N N . ALA A 1 185 ? -20.798 2.300 20.701 1.00 66.44 185 ALA A N 1
ATOM 1548 C CA . ALA A 1 185 ? -20.759 3.160 21.893 1.00 66.44 185 ALA A CA 1
ATOM 1549 C C . ALA A 1 185 ? -22.076 3.108 22.672 1.00 66.44 185 ALA A C 1
ATOM 1551 O O . ALA A 1 185 ? -22.058 2.879 23.879 1.00 66.44 185 ALA A O 1
ATOM 1552 N N . THR A 1 186 ? -23.200 3.209 21.968 1.00 69.25 186 THR A N 1
ATOM 1553 C CA . THR A 1 186 ? -24.535 3.093 22.550 1.00 69.25 186 THR A CA 1
ATOM 1554 C C . THR A 1 186 ? -24.785 1.689 23.113 1.00 69.25 186 THR A C 1
ATOM 1556 O O . THR A 1 186 ? -25.389 1.565 24.169 1.00 69.25 186 THR A O 1
ATOM 1559 N N . TYR A 1 187 ? -24.243 0.624 22.506 1.00 70.06 187 TYR A N 1
ATOM 1560 C CA . TYR A 1 187 ? -24.287 -0.741 23.069 1.00 70.06 187 TYR A CA 1
ATOM 1561 C C . TYR A 1 187 ? -23.626 -0.916 24.415 1.00 70.06 187 TYR A C 1
ATOM 1563 O O . TYR A 1 187 ? -24.086 -1.725 25.217 1.00 70.06 187 TYR A O 1
ATOM 1571 N N . HIS A 1 188 ? -22.610 -0.116 24.690 1.00 68.38 188 HIS A N 1
ATOM 1572 C CA . HIS A 1 188 ? -21.867 -0.214 25.933 1.00 68.38 188 HIS A CA 1
ATOM 1573 C C . HIS A 1 188 ? -22.200 0.884 26.943 1.00 68.38 188 HIS A C 1
ATOM 1575 O O . HIS A 1 188 ? -21.625 0.875 28.028 1.00 68.38 188 HIS A O 1
ATOM 1581 N N . CYS A 1 189 ? -23.124 1.801 26.640 1.00 68.12 189 CYS A N 1
ATOM 1582 C CA . CYS A 1 189 ? -23.743 2.575 27.713 1.00 68.12 189 CYS A CA 1
ATOM 1583 C C . CYS A 1 189 ? -24.598 1.610 28.551 1.00 68.12 189 CYS A C 1
ATOM 1585 O O . CYS A 1 189 ? -25.156 0.665 27.996 1.00 68.12 189 CYS A O 1
ATOM 1587 N N . MET A 1 190 ? -24.673 1.779 29.873 1.00 71.19 190 MET A N 1
ATOM 1588 C CA . MET A 1 190 ? -25.423 0.876 30.765 1.00 71.19 190 MET A CA 1
ATOM 1589 C C . MET A 1 190 ? -26.947 1.063 30.609 1.00 71.19 190 MET A C 1
ATOM 1591 O O . MET A 1 190 ? -27.663 1.285 31.578 1.00 71.19 190 MET A O 1
ATOM 1595 N N . TRP A 1 191 ? -27.454 1.009 29.374 1.00 74.81 191 TRP A N 1
ATOM 1596 C CA . TRP A 1 191 ? -28.838 1.294 28.995 1.00 74.81 191 TRP A CA 1
ATOM 1597 C C . TRP A 1 191 ? -29.842 0.357 29.668 1.00 74.81 191 TRP A C 1
ATOM 1599 O O . TRP A 1 191 ? -30.985 0.743 29.876 1.00 74.81 191 TRP A O 1
ATOM 1609 N N . TYR A 1 192 ? -29.408 -0.847 30.046 1.00 73.19 192 TYR A N 1
ATOM 1610 C CA . TYR A 1 192 ? -30.199 -1.830 30.786 1.00 73.19 192 TYR A CA 1
ATOM 1611 C C . TYR A 1 192 ? -30.419 -1.455 32.262 1.00 73.19 192 TYR A C 1
ATOM 1613 O O . TYR A 1 192 ? -31.352 -1.961 32.875 1.00 73.19 192 TYR A O 1
ATOM 1621 N N . ASN A 1 193 ? -29.604 -0.552 32.820 1.00 74.38 193 ASN A N 1
ATOM 1622 C CA . ASN A 1 193 ? -29.785 0.000 34.167 1.00 74.38 193 ASN A CA 1
ATOM 1623 C C . ASN A 1 193 ? -30.619 1.293 34.161 1.00 74.38 193 ASN A C 1
ATOM 1625 O O . ASN A 1 193 ? -30.912 1.843 35.220 1.00 74.38 193 ASN A O 1
ATOM 1629 N N . LEU A 1 194 ? -30.967 1.809 32.978 1.00 73.75 194 LEU A N 1
ATOM 1630 C CA . LEU A 1 194 ? -31.753 3.027 32.837 1.00 73.75 194 LEU A CA 1
ATOM 1631 C C . LEU A 1 194 ? -33.254 2.699 32.820 1.00 73.75 194 LEU A C 1
ATOM 1633 O O . LEU A 1 194 ? -33.654 1.639 32.331 1.00 73.75 194 LEU A O 1
ATOM 1637 N N . PRO A 1 195 ? -34.108 3.624 33.290 1.00 77.94 195 PRO A N 1
ATOM 1638 C CA . PRO A 1 195 ? -35.552 3.510 33.151 1.00 77.94 195 PRO A CA 1
ATOM 1639 C C . PRO A 1 195 ? -35.968 3.206 31.698 1.00 77.94 195 PRO A C 1
ATOM 1641 O O . PRO A 1 195 ? -35.345 3.728 30.766 1.00 77.94 195 PRO A O 1
ATOM 1644 N N . PRO A 1 196 ? -37.053 2.441 31.471 1.00 76.25 196 PRO A N 1
ATOM 1645 C CA . PRO A 1 196 ? -37.504 2.058 30.127 1.00 76.25 196 PRO A CA 1
ATOM 1646 C C . PRO A 1 196 ? -37.721 3.250 29.180 1.00 76.25 196 PRO A C 1
ATOM 1648 O O . PRO A 1 196 ? -37.497 3.148 27.974 1.00 76.25 196 PRO A O 1
ATOM 1651 N N . GLU A 1 197 ? -38.128 4.390 29.739 1.00 74.69 197 GLU A N 1
ATOM 1652 C CA . GLU A 1 197 ? -38.337 5.675 29.059 1.00 74.69 197 GLU A CA 1
ATOM 1653 C C . GLU A 1 197 ? -37.046 6.215 28.412 1.00 74.69 197 GLU A C 1
ATOM 1655 O O . GLU A 1 197 ? -37.081 6.779 27.320 1.00 74.69 197 GLU A O 1
ATOM 1660 N N . ILE A 1 198 ? -35.898 5.971 29.050 1.00 70.44 198 ILE A N 1
ATOM 1661 C CA . ILE A 1 198 ? -34.564 6.461 28.672 1.00 70.44 198 ILE A CA 1
ATOM 1662 C C . ILE A 1 198 ? -33.801 5.399 27.856 1.00 70.44 198 ILE A C 1
ATOM 1664 O O . ILE A 1 198 ? -33.044 5.725 26.939 1.00 70.44 198 ILE A O 1
ATOM 1668 N N . ALA A 1 199 ? -34.045 4.114 28.127 1.00 75.12 199 ALA A N 1
ATOM 1669 C CA . ALA A 1 199 ? -33.448 2.994 27.402 1.00 75.12 199 ALA A CA 1
ATOM 1670 C C . ALA A 1 199 ? -33.956 2.872 25.950 1.00 75.12 199 ALA A C 1
ATOM 1672 O O . ALA A 1 199 ? -33.179 2.583 25.036 1.00 75.12 199 ALA A O 1
ATOM 1673 N N . ARG A 1 200 ? -35.250 3.132 25.703 1.00 79.12 200 ARG A N 1
ATOM 1674 C CA . ARG A 1 200 ? -35.870 3.027 24.365 1.00 79.12 200 ARG A CA 1
ATOM 1675 C C . ARG A 1 200 ? -35.187 3.909 23.297 1.00 79.12 200 ARG A C 1
ATOM 1677 O O . ARG A 1 200 ? -34.854 3.374 22.238 1.00 79.12 200 ARG A O 1
ATOM 1684 N N . PRO A 1 201 ? -34.914 5.210 23.529 1.00 74.19 201 PRO A N 1
ATOM 1685 C CA . PRO A 1 201 ? -34.175 6.051 22.579 1.00 74.19 201 PRO A CA 1
ATOM 1686 C C . PRO A 1 201 ? -32.768 5.539 22.239 1.00 74.19 201 PRO A C 1
ATOM 1688 O O . PRO A 1 201 ? -32.344 5.636 21.088 1.00 74.19 201 PRO A O 1
ATOM 1691 N N . LEU A 1 202 ? -32.050 4.969 23.212 1.00 74.56 202 LEU A N 1
ATOM 1692 C CA . LEU A 1 202 ? -30.707 4.414 23.007 1.00 74.56 202 LEU A CA 1
ATOM 1693 C C . LEU A 1 202 ? -30.752 3.178 22.101 1.00 74.56 202 LEU A C 1
ATOM 1695 O O . LEU A 1 202 ? -29.955 3.069 21.168 1.00 74.56 202 LEU A O 1
ATOM 1699 N N . ILE A 1 203 ? -31.742 2.303 22.296 1.00 77.69 203 ILE A N 1
ATOM 1700 C CA . ILE A 1 203 ? -31.992 1.158 21.407 1.00 77.69 203 ILE A CA 1
ATOM 1701 C C . ILE A 1 203 ? -32.290 1.635 19.981 1.00 77.69 203 ILE A C 1
ATOM 1703 O O . ILE A 1 203 ? -31.736 1.104 19.019 1.00 77.69 203 ILE A O 1
ATOM 1707 N N . ILE A 1 204 ? -33.098 2.687 19.828 1.00 78.06 204 ILE A N 1
ATOM 1708 C CA . ILE A 1 204 ? -33.397 3.275 18.515 1.00 78.06 204 ILE A CA 1
ATOM 1709 C C . ILE A 1 204 ? -32.125 3.820 17.849 1.00 78.06 204 ILE A C 1
ATOM 1711 O O . ILE A 1 204 ? -31.928 3.580 16.657 1.00 78.06 204 ILE A O 1
ATOM 1715 N N . ILE A 1 205 ? -31.239 4.497 18.589 1.00 73.62 205 ILE A N 1
ATOM 1716 C CA . ILE A 1 205 ? -29.943 4.969 18.067 1.00 73.62 205 ILE A CA 1
ATOM 1717 C C . ILE A 1 205 ? -29.085 3.790 17.592 1.00 73.62 205 ILE A C 1
ATOM 1719 O O . ILE A 1 205 ? -28.540 3.844 16.490 1.00 73.62 205 ILE A O 1
ATOM 1723 N N . MET A 1 206 ? -28.990 2.703 18.366 1.00 74.19 206 MET A N 1
ATOM 1724 C CA . MET A 1 206 ? -28.236 1.510 17.951 1.00 74.19 206 MET A CA 1
ATOM 1725 C C . MET A 1 206 ? -28.811 0.880 16.688 1.00 74.19 206 MET A C 1
ATOM 1727 O O . MET A 1 206 ? -28.061 0.537 15.772 1.00 74.19 206 MET A O 1
ATOM 1731 N N . CYS A 1 207 ? -30.134 0.701 16.649 1.00 72.69 207 CYS A N 1
ATOM 1732 C CA . CYS A 1 207 ? -30.831 0.116 15.514 1.00 72.69 207 CYS A CA 1
ATOM 1733 C C . CYS A 1 207 ? -30.644 0.985 14.274 1.00 72.69 207 CYS A C 1
ATOM 1735 O O . CYS A 1 207 ? -30.321 0.450 13.220 1.00 72.69 207 CYS A O 1
ATOM 1737 N N . ARG A 1 208 ? -30.753 2.313 14.393 1.00 71.19 208 ARG A N 1
ATOM 1738 C CA . ARG A 1 208 ? -30.515 3.235 13.274 1.00 71.19 208 ARG A CA 1
ATOM 1739 C C . ARG A 1 208 ? -29.070 3.230 12.806 1.00 71.19 208 ARG A C 1
ATOM 1741 O O . ARG A 1 208 ? -28.841 3.116 11.606 1.00 71.19 208 ARG A O 1
ATOM 1748 N N . ALA A 1 209 ? -28.111 3.263 13.725 1.00 66.81 209 ALA A N 1
ATOM 1749 C CA . ALA A 1 209 ? -26.701 3.178 13.377 1.00 66.81 209 ALA A CA 1
ATOM 1750 C C . ALA A 1 209 ? -26.365 1.834 12.695 1.00 66.81 209 ALA A C 1
ATOM 1752 O O . ALA A 1 209 ? -25.607 1.810 11.735 1.00 66.81 209 ALA A O 1
ATOM 1753 N N . ARG A 1 210 ? -26.962 0.705 13.101 1.00 66.00 210 ARG A N 1
ATOM 1754 C CA . ARG A 1 210 ? -26.745 -0.589 12.417 1.00 66.00 210 ARG A CA 1
ATOM 1755 C C . ARG A 1 210 ? -27.499 -0.737 11.094 1.00 66.00 210 ARG A C 1
ATOM 1757 O O . ARG A 1 210 ? -26.936 -1.293 10.155 1.00 66.00 210 ARG A O 1
ATOM 1764 N N . ALA A 1 211 ? -28.753 -0.294 11.026 1.00 59.69 211 ALA A N 1
ATOM 1765 C CA . ALA A 1 211 ? -29.642 -0.535 9.888 1.00 59.69 211 ALA A CA 1
ATOM 1766 C C . ALA A 1 211 ? -29.423 0.448 8.731 1.00 59.69 211 ALA A C 1
ATOM 1768 O O . ALA A 1 211 ? -29.501 0.047 7.574 1.00 59.69 211 ALA A O 1
ATOM 1769 N N . SER A 1 212 ? -29.107 1.713 9.029 1.00 57.81 212 SER A N 1
ATOM 1770 C CA . SER A 1 212 ? -28.853 2.750 8.025 1.00 57.81 212 SER A CA 1
ATOM 1771 C C . SER A 1 212 ? -27.520 3.435 8.305 1.00 57.81 212 SER A C 1
ATOM 1773 O O . SER A 1 212 ? -27.485 4.534 8.865 1.00 57.81 212 SER A O 1
ATOM 1775 N N . PRO A 1 213 ? -26.392 2.797 7.947 1.00 59.84 213 PRO A N 1
ATOM 1776 C CA . PRO A 1 213 ? -25.105 3.427 8.136 1.00 59.84 213 PRO A CA 1
ATOM 1777 C C . PRO A 1 213 ? -25.060 4.691 7.268 1.00 59.84 213 PRO A C 1
ATOM 1779 O O . PRO A 1 213 ? -25.307 4.611 6.069 1.00 59.84 213 PRO A O 1
ATOM 1782 N N . LEU A 1 214 ? -24.757 5.835 7.885 1.00 61.31 214 LEU A N 1
ATOM 1783 C CA . LEU A 1 214 ? -24.393 7.098 7.238 1.00 61.31 214 LEU A CA 1
ATOM 1784 C C . LEU A 1 214 ? -23.208 6.874 6.286 1.00 61.31 214 LEU A C 1
ATOM 1786 O O . LEU A 1 214 ? -22.056 6.968 6.705 1.00 61.31 214 LEU A O 1
ATOM 1790 N N . LYS A 1 215 ? -23.484 6.500 5.036 1.00 63.78 215 LYS A N 1
ATOM 1791 C CA . LYS A 1 215 ? -22.491 6.114 4.023 1.00 63.78 215 LYS A CA 1
ATOM 1792 C C . LYS A 1 215 ? -22.416 7.177 2.941 1.00 63.78 215 LYS A C 1
ATOM 1794 O O . LYS A 1 215 ? -23.445 7.661 2.493 1.00 63.78 215 LYS A O 1
ATOM 1799 N N . LEU A 1 216 ? -21.199 7.470 2.509 1.00 60.84 216 LEU A N 1
ATOM 1800 C CA . LEU A 1 216 ? -20.894 8.148 1.279 1.00 60.84 216 LEU A CA 1
ATOM 1801 C C . LEU A 1 216 ? -20.858 7.043 0.249 1.00 60.84 216 LEU A C 1
ATOM 1803 O O . LEU A 1 216 ? -20.266 5.978 0.476 1.00 60.84 216 LEU A O 1
ATOM 1807 N N . THR A 1 217 ? -21.495 7.286 -0.874 1.00 65.12 217 THR A N 1
ATOM 1808 C CA . THR A 1 217 ? -21.487 6.388 -2.010 1.00 65.12 217 THR A CA 1
ATOM 1809 C C . THR A 1 217 ? -21.020 7.155 -3.231 1.00 65.12 217 THR A C 1
ATOM 1811 O O . THR A 1 217 ? -21.174 8.366 -3.337 1.00 65.12 217 THR A O 1
ATOM 1814 N N . ALA A 1 218 ? -20.407 6.436 -4.161 1.00 58.06 218 ALA A N 1
ATOM 1815 C CA . ALA A 1 218 ? -20.172 6.947 -5.497 1.00 58.06 218 ALA A CA 1
ATOM 1816 C C . ALA A 1 218 ? -21.285 6.380 -6.378 1.00 58.06 218 ALA A C 1
ATOM 1818 O O . ALA A 1 218 ? -21.264 5.205 -6.737 1.00 58.06 218 ALA A O 1
ATOM 1819 N N . GLY A 1 219 ? -22.317 7.169 -6.652 1.00 60.00 219 GLY A N 1
ATOM 1820 C CA . GLY A 1 219 ? -23.474 6.777 -7.455 1.00 60.00 219 GLY A CA 1
ATOM 1821 C C . GLY A 1 219 ? -24.290 5.631 -6.872 1.00 60.00 219 GLY A C 1
ATOM 1822 O O . GLY A 1 219 ? -24.798 4.816 -7.636 1.00 60.00 219 GLY A O 1
ATOM 1823 N N . LYS A 1 220 ? -24.364 5.501 -5.540 1.00 66.00 220 LYS A N 1
ATOM 1824 C CA . LYS A 1 220 ? -24.942 4.332 -4.842 1.00 66.00 220 LYS A CA 1
ATOM 1825 C C . LYS A 1 220 ? -24.206 3.002 -5.087 1.00 66.00 220 LYS A C 1
ATOM 1827 O O . LYS A 1 220 ? -24.674 1.963 -4.622 1.00 66.00 220 LYS A O 1
ATOM 1832 N N . PHE A 1 221 ? -23.041 3.008 -5.743 1.00 50.47 221 PHE A N 1
ATOM 1833 C CA . PHE A 1 221 ? -22.176 1.831 -5.846 1.00 50.47 221 PHE A CA 1
ATOM 1834 C C . PHE A 1 221 ? -21.361 1.636 -4.562 1.00 50.47 221 PHE A C 1
ATOM 1836 O O . PHE A 1 221 ? -20.811 2.581 -3.991 1.00 50.47 221 PHE A O 1
ATOM 1843 N N . TYR A 1 222 ? -21.275 0.383 -4.109 1.00 48.69 222 TYR A N 1
ATOM 1844 C CA . TYR A 1 222 ? -20.588 0.000 -2.876 1.00 48.69 222 TYR A CA 1
ATOM 1845 C C . TYR A 1 222 ? -19.186 -0.547 -3.162 1.00 48.69 222 TYR A C 1
ATOM 1847 O O . TYR A 1 222 ? -19.033 -1.539 -3.872 1.00 48.69 222 TYR A O 1
ATOM 1855 N N . LEU A 1 223 ? -18.162 0.026 -2.525 1.00 38.12 223 LEU A N 1
ATOM 1856 C CA . LEU A 1 223 ? -16.825 -0.569 -2.438 1.00 38.12 223 LEU A CA 1
ATOM 1857 C C . LEU A 1 223 ? -16.687 -1.307 -1.100 1.00 38.12 223 LEU A C 1
ATOM 1859 O O . LEU A 1 223 ? -16.184 -0.769 -0.116 1.00 38.12 223 LEU A O 1
ATOM 1863 N N . ASN A 1 224 ? -17.151 -2.555 -1.048 1.00 28.11 224 ASN A N 1
ATOM 1864 C CA . ASN A 1 224 ? -16.879 -3.436 0.087 1.00 28.11 224 ASN A CA 1
ATOM 1865 C C . ASN A 1 224 ? -15.490 -4.054 -0.076 1.00 28.11 224 ASN A C 1
ATOM 1867 O O . ASN A 1 224 ? -15.291 -4.861 -0.979 1.00 28.11 224 ASN A O 1
ATOM 1871 N N . TYR A 1 225 ? -14.542 -3.745 0.812 1.00 40.19 225 TYR A N 1
ATOM 1872 C CA . TYR A 1 225 ? -13.314 -4.537 0.904 1.00 40.19 225 TYR A CA 1
ATOM 1873 C C . TYR A 1 225 ? -12.832 -4.702 2.345 1.00 40.19 225 TYR A C 1
ATOM 1875 O O . TYR A 1 225 ? -12.441 -3.746 3.019 1.00 40.19 225 TYR A O 1
ATOM 1883 N N . GLN A 1 226 ? -12.811 -5.955 2.803 1.00 32.00 226 GLN A N 1
ATOM 1884 C CA . GLN A 1 226 ? -12.257 -6.371 4.086 1.00 32.00 226 GLN A CA 1
ATOM 1885 C C . GLN A 1 226 ? -11.348 -7.604 3.879 1.00 32.00 226 GLN A C 1
ATOM 1887 O O . GLN A 1 226 ? -11.701 -8.519 3.146 1.00 32.00 226 GLN A O 1
ATOM 1892 N N . TYR A 1 227 ? -10.202 -7.593 4.582 1.00 38.78 227 TYR A N 1
ATOM 1893 C CA . TYR A 1 227 ? -9.209 -8.665 4.839 1.00 38.78 227 TYR A CA 1
ATOM 1894 C C . TYR A 1 227 ? -8.009 -8.866 3.870 1.00 38.78 227 TYR A C 1
ATOM 1896 O O . TYR A 1 227 ? -8.155 -9.069 2.675 1.00 38.78 227 TYR A O 1
ATOM 1904 N N . GLY A 1 228 ? -6.786 -8.922 4.439 1.00 55.03 228 GLY A N 1
ATOM 1905 C CA . GLY A 1 228 ? -5.753 -9.885 4.003 1.00 55.03 228 GLY A CA 1
ATOM 1906 C C . GLY A 1 228 ? -4.546 -9.448 3.151 1.00 55.03 228 GLY A C 1
ATOM 1907 O O . GLY A 1 228 ? -3.762 -10.329 2.804 1.00 55.03 228 GLY A O 1
ATOM 1908 N N . TRP A 1 229 ? -4.341 -8.166 2.821 1.00 61.84 229 TRP A N 1
ATOM 1909 C CA . TRP A 1 229 ? -3.350 -7.751 1.798 1.00 61.84 229 TRP A CA 1
ATOM 1910 C C . TRP A 1 229 ? -1.921 -8.294 2.005 1.00 61.84 229 TRP A C 1
ATOM 1912 O O . TRP A 1 229 ? -1.406 -9.025 1.163 1.00 61.84 229 TRP A O 1
ATOM 1922 N N . ASN A 1 230 ? -1.294 -8.025 3.155 1.00 68.50 230 ASN A N 1
ATOM 1923 C CA . ASN A 1 230 ? 0.086 -8.460 3.405 1.00 68.50 230 ASN A CA 1
ATOM 1924 C C . ASN A 1 230 ? 0.201 -9.996 3.554 1.00 68.50 230 ASN A C 1
ATOM 1926 O O . ASN A 1 230 ? 1.100 -10.603 2.979 1.00 68.50 230 ASN A O 1
ATOM 1930 N N . ARG A 1 231 ? -0.782 -10.654 4.192 1.00 73.44 231 ARG A N 1
ATOM 1931 C CA . ARG A 1 231 ? -0.859 -12.128 4.241 1.00 73.44 231 ARG A CA 1
ATOM 1932 C C . ARG A 1 231 ? -0.880 -12.740 2.838 1.00 73.44 231 ARG A C 1
ATOM 1934 O O . ARG A 1 231 ? -0.255 -13.770 2.621 1.00 73.44 231 ARG A O 1
ATOM 1941 N N . SER A 1 232 ? -1.590 -12.115 1.904 1.00 70.50 232 SER A N 1
ATOM 1942 C CA . SER A 1 232 ? -1.697 -12.590 0.521 1.00 70.50 232 SER A CA 1
ATOM 1943 C C . SER A 1 232 ? -0.370 -12.436 -0.225 1.00 70.50 232 SER A C 1
ATOM 1945 O O . SER A 1 232 ? 0.082 -13.393 -0.847 1.00 70.50 232 SER A O 1
ATOM 1947 N N . ILE A 1 233 ? 0.311 -11.294 -0.072 1.00 71.75 233 ILE A N 1
ATOM 1948 C CA . ILE A 1 233 ? 1.638 -11.044 -0.668 1.00 71.75 233 ILE A CA 1
ATOM 1949 C C . ILE A 1 233 ? 2.690 -12.012 -0.113 1.00 71.75 233 ILE A C 1
ATOM 1951 O O . ILE A 1 233 ? 3.419 -12.647 -0.871 1.00 71.75 233 ILE A O 1
ATOM 1955 N N . MET A 1 234 ? 2.749 -12.181 1.210 1.00 76.12 234 MET A N 1
ATOM 1956 C CA . MET A 1 234 ? 3.703 -13.097 1.841 1.00 76.12 234 MET A CA 1
ATOM 1957 C C . MET A 1 234 ? 3.425 -14.567 1.499 1.00 76.12 234 MET A C 1
ATOM 1959 O O . MET A 1 234 ? 4.362 -15.362 1.432 1.00 76.12 234 MET A O 1
ATOM 1963 N N . LYS A 1 235 ? 2.156 -14.951 1.287 1.00 79.25 235 LYS A N 1
ATOM 1964 C CA . LYS A 1 235 ? 1.791 -16.290 0.796 1.00 79.25 235 LYS A CA 1
ATOM 1965 C C . LYS A 1 235 ? 2.215 -16.494 -0.652 1.00 79.25 235 LYS A C 1
ATOM 1967 O O . LYS A 1 235 ? 2.792 -17.533 -0.948 1.00 79.25 235 LYS A O 1
ATOM 1972 N N . TYR A 1 236 ? 1.980 -15.504 -1.512 1.00 78.62 236 TYR A N 1
ATOM 1973 C CA . TYR A 1 236 ? 2.437 -15.516 -2.902 1.00 78.62 236 TYR A CA 1
ATOM 1974 C C . TYR A 1 236 ? 3.963 -15.682 -2.994 1.00 78.62 236 TYR A C 1
ATOM 1976 O O . TYR A 1 236 ? 4.449 -16.510 -3.752 1.00 78.62 236 TYR A O 1
ATOM 1984 N N . ALA A 1 237 ? 4.718 -14.982 -2.143 1.00 77.56 237 ALA A N 1
ATOM 1985 C CA . ALA A 1 237 ? 6.172 -15.120 -2.056 1.00 77.56 237 ALA A CA 1
ATOM 1986 C C . ALA A 1 237 ? 6.656 -16.363 -1.264 1.00 77.56 237 ALA A C 1
ATOM 1988 O O . ALA A 1 237 ? 7.858 -16.556 -1.102 1.00 77.56 237 ALA A O 1
ATOM 1989 N N . GLY A 1 238 ? 5.762 -17.197 -0.716 1.00 75.25 238 GLY A N 1
ATOM 1990 C CA . GLY A 1 238 ? 6.126 -18.391 0.069 1.00 75.25 238 GLY A CA 1
ATOM 1991 C C . GLY A 1 238 ? 6.803 -18.115 1.427 1.00 75.25 238 GLY A C 1
ATOM 1992 O O . GLY A 1 238 ? 7.284 -19.036 2.097 1.00 75.25 238 GLY A O 1
ATOM 1993 N N . ILE A 1 239 ? 6.848 -16.856 1.868 1.00 80.44 239 ILE A N 1
ATOM 1994 C CA . ILE A 1 239 ? 7.506 -16.430 3.116 1.00 80.44 239 ILE A CA 1
ATOM 1995 C C . ILE A 1 239 ? 6.558 -16.396 4.319 1.00 80.44 239 ILE A C 1
ATOM 1997 O O . ILE A 1 239 ? 7.017 -16.250 5.449 1.00 80.44 239 ILE A O 1
ATOM 2001 N N . TRP A 1 240 ? 5.248 -16.562 4.109 1.00 81.81 240 TRP A N 1
ATOM 2002 C CA . TRP A 1 240 ? 4.275 -16.542 5.202 1.00 81.81 240 TRP A CA 1
ATOM 2003 C C . TRP A 1 240 ? 4.621 -17.575 6.305 1.00 81.81 240 TRP A C 1
ATOM 2005 O O . TRP A 1 240 ? 4.953 -18.721 5.976 1.00 81.81 240 TRP A O 1
ATOM 2015 N N . PRO A 1 241 ? 4.551 -17.217 7.607 1.00 68.62 241 PRO A N 1
ATOM 2016 C CA . PRO A 1 241 ? 4.895 -18.127 8.704 1.00 68.62 241 PRO A CA 1
ATOM 2017 C C . PRO A 1 241 ? 3.828 -19.223 8.913 1.00 68.62 241 PRO A C 1
ATOM 2019 O O . PRO A 1 241 ? 2.971 -19.147 9.793 1.00 68.62 241 PRO A O 1
ATOM 2022 N N . GLU A 1 242 ? 3.854 -20.265 8.082 1.00 67.50 242 GLU A N 1
ATOM 2023 C CA . GLU A 1 242 ? 3.069 -21.495 8.252 1.00 67.50 242 GLU A CA 1
ATOM 2024 C C . GLU A 1 242 ? 3.898 -22.622 8.896 1.00 67.50 242 GLU A C 1
ATOM 2026 O O . GLU A 1 242 ? 5.120 -22.539 8.996 1.00 67.50 242 GLU A O 1
ATOM 2031 N N . GLU A 1 243 ? 3.239 -23.679 9.392 1.00 61.94 243 GLU A N 1
ATOM 2032 C CA . GLU A 1 243 ? 3.949 -24.861 9.911 1.00 61.94 243 GLU A CA 1
ATOM 2033 C C . GLU A 1 243 ? 4.632 -25.592 8.749 1.00 61.94 243 GLU A C 1
ATOM 2035 O O . GLU A 1 243 ? 3.996 -26.354 8.015 1.00 61.94 243 GLU A O 1
ATOM 2040 N N . ARG A 1 244 ? 5.926 -25.316 8.565 1.00 67.94 244 ARG A N 1
ATOM 2041 C CA . ARG A 1 244 ? 6.744 -25.915 7.510 1.00 67.94 244 ARG A CA 1
ATOM 2042 C C . ARG A 1 244 ? 7.096 -27.347 7.898 1.00 67.94 244 ARG A C 1
ATOM 2044 O O . ARG A 1 244 ? 7.623 -27.595 8.981 1.00 67.94 244 ARG A O 1
ATOM 2051 N N . LYS A 1 245 ? 6.786 -28.287 7.008 1.00 70.19 245 LYS A N 1
ATOM 2052 C CA . LYS A 1 245 ? 7.125 -29.709 7.141 1.00 70.19 245 LYS A CA 1
ATOM 2053 C C . LYS A 1 245 ? 7.951 -30.115 5.929 1.00 70.19 245 LYS A C 1
ATOM 2055 O O . LYS A 1 245 ? 7.581 -29.750 4.815 1.00 70.19 245 LYS A O 1
ATOM 2060 N N . TRP A 1 246 ? 9.004 -30.899 6.150 1.00 63.53 246 TRP A N 1
ATOM 2061 C CA . TRP A 1 246 ? 9.864 -31.432 5.085 1.00 63.53 246 TRP A CA 1
ATOM 2062 C C . TRP A 1 246 ? 9.069 -32.195 4.015 1.00 63.53 246 TRP A C 1
ATOM 2064 O O . TRP A 1 246 ? 9.317 -32.044 2.829 1.00 63.53 246 TRP A O 1
ATOM 2074 N N . ASN A 1 247 ? 8.014 -32.907 4.417 1.00 70.00 247 ASN A N 1
ATOM 2075 C CA . ASN A 1 247 ? 7.204 -33.710 3.496 1.00 70.00 247 ASN A CA 1
ATOM 2076 C C . ASN A 1 247 ? 6.145 -32.892 2.726 1.00 70.00 247 ASN A C 1
ATOM 2078 O O . ASN A 1 247 ? 5.351 -33.470 1.989 1.00 70.00 247 ASN A O 1
ATOM 2082 N N . ARG A 1 248 ? 6.052 -31.567 2.929 1.00 74.06 248 ARG A N 1
ATOM 2083 C CA . ARG A 1 248 ? 5.038 -30.719 2.278 1.00 74.06 248 ARG A CA 1
ATOM 2084 C C . ARG A 1 248 ? 5.675 -29.828 1.208 1.00 74.06 248 ARG A C 1
ATOM 2086 O O . ARG A 1 248 ? 6.432 -28.927 1.578 1.00 74.06 248 ARG A O 1
ATOM 2093 N N . PRO A 1 249 ? 5.301 -29.974 -0.079 1.00 68.50 249 PRO A N 1
ATOM 2094 C CA . PRO A 1 249 ? 5.873 -29.178 -1.167 1.00 68.50 249 PRO A CA 1
ATOM 2095 C C . PRO A 1 249 ? 5.575 -27.677 -1.025 1.00 68.50 249 PRO A C 1
ATOM 2097 O O . PRO A 1 249 ? 6.391 -26.846 -1.415 1.00 68.50 249 PRO A O 1
ATOM 2100 N N . SER A 1 250 ? 4.470 -27.305 -0.365 1.00 68.12 250 SER A N 1
ATOM 2101 C CA . SER A 1 250 ? 4.139 -25.902 -0.078 1.00 68.12 250 SER A CA 1
ATOM 2102 C C . SER A 1 250 ? 5.182 -25.179 0.788 1.00 68.12 250 SER A C 1
ATOM 2104 O O . SER A 1 250 ? 5.270 -23.954 0.736 1.00 68.12 250 SER A O 1
ATOM 2106 N N . SER A 1 251 ? 6.015 -25.909 1.543 1.00 73.62 251 SER A N 1
ATOM 2107 C CA . SER A 1 251 ? 7.099 -25.334 2.356 1.00 73.62 251 SER A CA 1
ATOM 2108 C C . SER A 1 251 ? 8.256 -24.775 1.516 1.00 73.62 251 SER A C 1
ATOM 2110 O O . SER A 1 251 ? 9.001 -23.924 2.013 1.00 73.62 251 SER A O 1
ATOM 2112 N N . TYR A 1 252 ? 8.396 -25.238 0.267 1.00 79.81 252 TYR A N 1
ATOM 2113 C CA . TYR A 1 252 ? 9.504 -24.925 -0.643 1.00 79.81 252 TYR A CA 1
ATOM 2114 C C . TYR A 1 252 ? 9.148 -23.886 -1.716 1.00 79.81 252 TYR A C 1
ATOM 2116 O O . TYR A 1 252 ? 10.012 -23.511 -2.502 1.00 79.81 252 TYR A O 1
ATOM 2124 N N . ILE A 1 253 ? 7.923 -23.342 -1.709 1.00 83.06 253 ILE A N 1
ATOM 2125 C CA . ILE A 1 253 ? 7.494 -22.266 -2.629 1.00 83.06 253 ILE A CA 1
ATOM 2126 C C . ILE A 1 253 ? 8.429 -21.045 -2.546 1.00 83.06 253 ILE A C 1
ATOM 2128 O O . ILE A 1 253 ? 8.658 -20.384 -3.551 1.00 83.06 253 ILE A O 1
ATOM 2132 N N . VAL A 1 254 ? 9.037 -20.792 -1.379 1.00 85.62 254 VAL A N 1
ATOM 2133 C CA . VAL A 1 254 ? 10.020 -19.712 -1.159 1.00 85.62 254 VAL A CA 1
ATOM 2134 C C . VAL A 1 254 ? 11.295 -19.848 -2.006 1.00 85.62 254 VAL A C 1
ATOM 2136 O O . VAL A 1 254 ? 11.967 -18.851 -2.260 1.00 85.62 254 VAL A O 1
ATOM 2139 N N . LEU A 1 255 ? 11.627 -21.055 -2.483 1.00 86.88 255 LEU A N 1
ATOM 2140 C CA . LEU A 1 255 ? 12.799 -21.268 -3.335 1.00 86.88 255 LEU A CA 1
ATOM 2141 C C . LEU A 1 255 ? 12.638 -20.610 -4.706 1.00 86.88 255 LEU A C 1
ATOM 2143 O O . LEU A 1 255 ? 13.630 -20.175 -5.273 1.00 86.88 255 LEU A O 1
ATOM 2147 N N . ILE A 1 256 ? 11.411 -20.480 -5.219 1.00 87.81 256 ILE A N 1
ATOM 2148 C CA . ILE A 1 256 ? 11.143 -19.853 -6.521 1.00 87.81 256 ILE A CA 1
ATOM 2149 C C . ILE A 1 256 ? 11.587 -18.378 -6.533 1.00 87.81 256 ILE A C 1
ATOM 2151 O O . ILE A 1 256 ? 12.441 -18.031 -7.352 1.00 87.81 256 ILE A O 1
ATOM 2155 N N . PRO A 1 257 ? 11.090 -17.497 -5.636 1.00 88.44 257 PRO A N 1
ATOM 2156 C CA . PRO A 1 257 ? 11.556 -16.116 -5.590 1.00 88.44 257 PRO A CA 1
ATOM 2157 C C . PRO A 1 257 ? 13.025 -16.015 -5.167 1.00 88.44 257 PRO A C 1
ATOM 2159 O O . PRO A 1 257 ? 13.742 -15.174 -5.703 1.00 88.44 257 PRO A O 1
ATOM 2162 N N . PHE A 1 258 ? 13.500 -16.878 -4.260 1.00 89.62 258 PHE A N 1
ATOM 2163 C CA . PHE A 1 258 ? 14.899 -16.878 -3.820 1.00 89.62 258 PHE A CA 1
ATOM 2164 C C . PHE A 1 258 ? 15.870 -17.172 -4.972 1.00 89.62 258 PHE A C 1
ATOM 2166 O O . PHE A 1 258 ? 16.776 -16.382 -5.229 1.00 89.62 258 PHE A O 1
ATOM 2173 N N . LEU A 1 259 ? 15.653 -18.267 -5.707 1.00 90.88 259 LEU A N 1
ATOM 2174 C CA . LEU A 1 259 ? 16.474 -18.645 -6.858 1.00 90.88 259 LEU A CA 1
ATOM 2175 C C . LEU A 1 259 ? 16.331 -17.636 -7.997 1.00 90.88 259 LEU A C 1
ATOM 2177 O O . LEU A 1 259 ? 17.325 -17.295 -8.628 1.00 90.88 259 LEU A O 1
ATOM 2181 N N . SER A 1 260 ? 15.130 -17.094 -8.225 1.00 89.81 260 SER A N 1
ATOM 2182 C CA . SER A 1 260 ? 14.924 -16.033 -9.216 1.00 89.81 260 SER A CA 1
ATOM 2183 C C . SER A 1 260 ? 15.781 -14.797 -8.911 1.00 89.81 260 SER A C 1
ATOM 2185 O O . SER A 1 260 ? 16.527 -14.344 -9.778 1.00 89.81 260 SER A O 1
ATOM 2187 N N . MET A 1 261 ? 15.746 -14.289 -7.674 1.00 90.62 261 MET A N 1
ATOM 2188 C CA . MET A 1 261 ? 16.560 -13.140 -7.256 1.00 90.62 261 MET A CA 1
ATOM 2189 C C . MET A 1 261 ? 18.064 -13.448 -7.267 1.00 90.62 261 MET A C 1
ATOM 2191 O O . MET A 1 261 ? 18.865 -12.596 -7.653 1.00 90.62 261 MET A O 1
ATOM 2195 N N . LEU A 1 262 ? 18.462 -14.660 -6.872 1.00 92.50 262 LEU A N 1
ATOM 2196 C CA . LEU A 1 262 ? 19.865 -15.066 -6.850 1.00 92.50 262 LEU A CA 1
ATOM 2197 C C . LEU A 1 262 ? 20.442 -15.192 -8.267 1.00 92.50 262 LEU A C 1
ATOM 2199 O O . LEU A 1 262 ? 21.467 -14.583 -8.562 1.00 92.50 262 LEU A O 1
ATOM 2203 N N . CYS A 1 263 ? 19.774 -15.943 -9.146 1.00 89.88 263 CYS A N 1
ATOM 2204 C CA . CYS A 1 263 ? 20.282 -16.298 -10.472 1.00 89.88 263 CYS A CA 1
ATOM 2205 C C . CYS A 1 263 ? 20.130 -15.187 -11.516 1.00 89.88 263 CYS A C 1
ATOM 2207 O O . CYS A 1 263 ? 20.950 -15.120 -12.426 1.00 89.88 263 CYS A O 1
ATOM 2209 N N . PHE A 1 264 ? 19.109 -14.327 -11.411 1.00 87.56 264 PHE A N 1
ATOM 2210 C CA . PHE A 1 264 ? 18.849 -13.274 -12.404 1.00 87.56 264 PHE A CA 1
ATOM 2211 C C . PHE A 1 264 ? 19.181 -11.860 -11.920 1.00 87.56 264 PHE A C 1
ATOM 2213 O O . PHE A 1 264 ? 19.123 -10.929 -12.714 1.00 87.56 264 PHE A O 1
ATOM 2220 N N . ALA A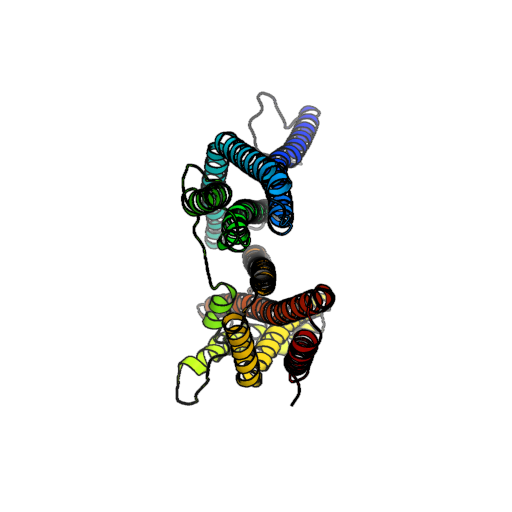 1 265 ? 19.541 -11.659 -10.650 1.00 86.56 265 ALA A N 1
ATOM 2221 C CA . ALA A 1 265 ? 19.940 -10.339 -10.165 1.00 86.56 265 ALA A CA 1
ATOM 2222 C C . ALA A 1 265 ? 21.267 -10.378 -9.401 1.00 86.56 265 ALA A C 1
ATOM 2224 O O . ALA A 1 265 ? 22.267 -9.864 -9.897 1.00 86.56 265 ALA A O 1
ATOM 2225 N N . CYS A 1 266 ? 21.301 -11.015 -8.230 1.00 87.62 266 CYS A N 1
ATOM 2226 C CA . CYS A 1 266 ? 22.404 -10.860 -7.279 1.00 87.62 266 CYS A CA 1
ATOM 2227 C C . CYS A 1 266 ? 23.722 -11.517 -7.736 1.00 87.62 266 CYS A C 1
ATOM 2229 O O . CYS A 1 266 ? 24.760 -10.854 -7.776 1.00 87.62 266 CYS A O 1
ATOM 2231 N N . ALA A 1 267 ? 23.710 -12.798 -8.126 1.00 90.06 267 ALA A N 1
ATOM 2232 C CA . ALA A 1 267 ? 24.934 -13.487 -8.545 1.00 90.06 267 ALA A CA 1
ATOM 2233 C C . ALA A 1 267 ? 25.531 -12.900 -9.841 1.00 90.06 267 ALA A C 1
ATOM 2235 O O . ALA A 1 267 ? 26.726 -12.595 -9.836 1.00 90.06 267 ALA A O 1
ATOM 2236 N N . PRO A 1 268 ? 24.744 -12.630 -10.908 1.00 90.25 268 PRO A N 1
ATOM 2237 C CA . PRO A 1 268 ? 25.274 -11.995 -12.114 1.00 90.25 268 PRO A CA 1
ATOM 2238 C C . PRO A 1 268 ? 25.894 -10.619 -11.859 1.00 90.25 268 PRO A C 1
ATOM 2240 O O . PRO A 1 268 ? 26.916 -10.293 -12.456 1.00 90.25 268 PRO A O 1
ATOM 2243 N N . GLN A 1 269 ? 25.306 -9.805 -10.977 1.00 86.31 269 GLN A N 1
ATOM 2244 C CA . GLN A 1 269 ? 25.836 -8.478 -10.646 1.00 86.31 269 GLN A CA 1
ATOM 2245 C C . GLN A 1 269 ? 27.153 -8.564 -9.876 1.00 86.31 269 GLN A C 1
ATOM 2247 O O . GLN A 1 269 ? 28.102 -7.874 -10.242 1.00 86.31 269 GLN A O 1
ATOM 2252 N N . THR A 1 270 ? 27.228 -9.444 -8.872 1.00 89.88 270 THR A N 1
ATOM 2253 C CA . THR A 1 270 ? 28.444 -9.667 -8.077 1.00 89.88 270 THR A CA 1
ATOM 2254 C C . THR A 1 270 ? 29.594 -10.181 -8.939 1.00 89.88 270 THR A C 1
ATOM 2256 O O . THR A 1 270 ? 30.708 -9.677 -8.837 1.00 89.88 270 THR A O 1
ATOM 2259 N N . ILE A 1 271 ? 29.325 -11.140 -9.831 1.00 90.25 271 ILE A N 1
ATOM 2260 C CA . ILE A 1 271 ? 30.343 -11.680 -10.743 1.00 90.25 271 ILE A CA 1
ATOM 2261 C C . ILE A 1 271 ? 30.769 -10.627 -11.775 1.00 90.25 271 ILE A C 1
ATOM 2263 O O . ILE A 1 271 ? 31.921 -10.619 -12.186 1.00 90.25 271 ILE A O 1
ATOM 2267 N N . ASN A 1 272 ? 29.880 -9.706 -12.164 1.00 86.94 272 ASN A N 1
ATOM 2268 C CA . ASN A 1 272 ? 30.209 -8.625 -13.095 1.00 86.94 272 ASN A CA 1
ATOM 2269 C C . ASN A 1 272 ? 31.115 -7.539 -12.487 1.00 86.94 272 ASN A C 1
ATOM 2271 O O . ASN A 1 272 ? 31.724 -6.773 -13.229 1.00 86.94 272 ASN A O 1
ATOM 2275 N N . LEU A 1 273 ? 31.195 -7.447 -11.156 1.00 87.06 273 LEU A N 1
ATOM 2276 C CA . LEU A 1 273 ? 31.851 -6.343 -10.451 1.00 87.06 273 LEU A CA 1
ATOM 2277 C C . LEU A 1 273 ? 33.354 -6.195 -10.779 1.00 87.06 273 LEU A C 1
ATOM 2279 O O . LEU A 1 273 ? 33.770 -5.071 -11.059 1.00 87.06 273 LEU A O 1
ATOM 2283 N N . PRO A 1 274 ? 34.172 -7.271 -10.831 1.00 89.06 274 PRO A N 1
ATOM 2284 C CA . PRO A 1 274 ? 35.586 -7.162 -11.199 1.00 89.06 274 PRO A CA 1
ATOM 2285 C C . PRO A 1 274 ? 35.802 -6.686 -12.642 1.00 89.06 274 PRO A C 1
ATOM 2287 O O . PRO A 1 274 ? 36.787 -6.011 -12.916 1.00 89.06 274 PRO A O 1
ATOM 2290 N N . PHE A 1 275 ? 34.877 -6.993 -13.560 1.00 85.12 275 PHE A N 1
ATOM 2291 C CA . PHE A 1 275 ? 34.990 -6.629 -14.979 1.00 85.12 275 PHE A CA 1
ATOM 2292 C C . PHE A 1 275 ? 34.704 -5.147 -15.247 1.00 85.12 275 PHE A C 1
ATOM 2294 O O . PHE A 1 275 ? 35.195 -4.591 -16.226 1.00 85.12 275 PHE A O 1
ATOM 2301 N N . ILE A 1 276 ? 33.913 -4.501 -14.387 1.00 84.38 276 ILE A N 1
ATOM 2302 C CA . ILE A 1 276 ? 33.529 -3.087 -14.523 1.00 84.38 276 ILE A CA 1
ATOM 2303 C C . ILE A 1 276 ? 34.301 -2.166 -13.573 1.00 84.38 276 ILE A C 1
ATOM 2305 O O . ILE A 1 276 ? 34.011 -0.975 -13.523 1.00 84.38 276 ILE A O 1
ATOM 2309 N N . ILE A 1 277 ? 35.279 -2.695 -12.827 1.00 86.19 277 ILE A N 1
ATOM 2310 C CA . ILE A 1 277 ? 35.971 -1.984 -11.739 1.00 86.19 277 ILE A CA 1
ATOM 2311 C C . ILE A 1 277 ? 36.695 -0.709 -12.196 1.00 86.19 277 ILE A C 1
ATOM 2313 O O . ILE A 1 277 ? 36.944 0.189 -11.396 1.00 86.19 277 ILE A O 1
ATOM 2317 N N . HIS A 1 278 ? 37.012 -0.621 -13.487 1.00 83.81 278 HIS A N 1
ATOM 2318 C CA . HIS A 1 278 ? 37.687 0.521 -14.096 1.00 83.81 278 HIS A CA 1
ATOM 2319 C C . HIS A 1 278 ? 36.771 1.741 -14.310 1.00 83.81 278 HIS A C 1
ATOM 2321 O O . HIS A 1 278 ? 37.284 2.837 -14.522 1.00 83.81 278 HIS A O 1
ATOM 2327 N N . ASP A 1 279 ? 35.444 1.580 -14.236 1.00 77.44 279 ASP A N 1
ATOM 2328 C CA . ASP A 1 279 ? 34.472 2.672 -14.358 1.00 77.44 279 ASP A CA 1
ATOM 2329 C C . ASP A 1 279 ? 33.661 2.820 -13.064 1.00 77.44 279 ASP A C 1
ATOM 2331 O O . ASP A 1 279 ? 32.750 2.042 -12.763 1.00 77.44 279 ASP A O 1
ATOM 2335 N N . LEU A 1 280 ? 33.981 3.868 -12.304 1.00 72.50 280 LEU A N 1
ATOM 2336 C CA . LEU A 1 280 ? 33.355 4.148 -11.015 1.00 72.50 280 LEU A CA 1
ATOM 2337 C C . LEU A 1 280 ? 31.830 4.314 -11.121 1.00 72.50 280 LEU A C 1
ATOM 2339 O O . LEU A 1 280 ? 31.113 3.883 -10.219 1.00 72.50 280 LEU A O 1
ATOM 2343 N N . ASN A 1 281 ? 31.315 4.889 -12.214 1.00 69.50 281 ASN A N 1
ATOM 2344 C CA . ASN A 1 281 ? 29.873 5.093 -12.376 1.00 69.50 281 ASN A CA 1
ATOM 2345 C C . ASN A 1 281 ? 29.141 3.751 -12.495 1.00 69.50 281 ASN A C 1
ATOM 2347 O O . ASN A 1 281 ? 28.093 3.552 -11.877 1.00 69.50 281 ASN A O 1
ATOM 2351 N N . LEU A 1 282 ? 29.724 2.807 -13.237 1.00 70.88 282 LEU A N 1
ATOM 2352 C CA . LEU A 1 282 ? 29.169 1.464 -13.409 1.00 70.88 282 LEU A CA 1
ATOM 2353 C C . LEU A 1 282 ? 29.270 0.631 -12.133 1.00 70.88 282 LEU A C 1
ATOM 2355 O O . LEU A 1 282 ? 28.342 -0.117 -11.817 1.00 70.88 282 LEU A O 1
ATOM 2359 N N . VAL A 1 283 ? 30.362 0.781 -11.383 1.00 73.94 283 VAL A N 1
ATOM 2360 C CA . VAL A 1 283 ? 30.531 0.146 -10.069 1.00 73.94 283 VAL A CA 1
ATOM 2361 C C . VAL A 1 283 ? 29.458 0.632 -9.096 1.00 73.94 283 VAL A C 1
ATOM 2363 O O . VAL A 1 283 ? 28.811 -0.188 -8.445 1.00 73.94 283 VAL A O 1
ATOM 2366 N N . VAL A 1 284 ? 29.218 1.945 -9.026 1.00 68.44 284 VAL A N 1
ATOM 2367 C CA . VAL A 1 284 ? 28.194 2.531 -8.147 1.00 68.44 284 VAL A CA 1
ATOM 2368 C C . VAL A 1 284 ? 26.787 2.083 -8.555 1.00 68.44 284 VAL A C 1
ATOM 2370 O O . VAL A 1 284 ? 26.006 1.686 -7.688 1.00 68.44 284 VAL A O 1
ATOM 2373 N N . GLU A 1 285 ? 26.461 2.074 -9.853 1.00 73.69 285 GLU A N 1
ATOM 2374 C CA . GLU A 1 285 ? 25.167 1.577 -10.348 1.00 73.69 285 GLU A CA 1
ATOM 2375 C C . GLU A 1 285 ? 24.962 0.090 -10.007 1.00 73.69 285 GLU A C 1
ATOM 2377 O O . GLU A 1 285 ? 23.884 -0.305 -9.551 1.00 73.69 285 GLU A O 1
ATOM 2382 N N . ASN A 1 286 ? 25.987 -0.747 -10.197 1.00 79.56 286 ASN A N 1
ATOM 2383 C CA . ASN A 1 286 ? 25.925 -2.171 -9.874 1.00 79.56 286 ASN A CA 1
ATOM 2384 C C . ASN A 1 286 ? 25.742 -2.392 -8.366 1.00 79.56 286 ASN A C 1
ATOM 2386 O O . ASN A 1 286 ? 24.797 -3.071 -7.970 1.00 79.56 286 ASN A O 1
ATOM 2390 N N . LEU A 1 287 ? 26.574 -1.769 -7.525 1.00 73.62 287 LEU A N 1
ATOM 2391 C CA . LEU A 1 287 ? 26.496 -1.906 -6.067 1.00 73.62 287 LEU A CA 1
ATOM 2392 C C . LEU A 1 287 ? 25.156 -1.413 -5.513 1.00 73.62 287 LEU A C 1
ATOM 2394 O O . LEU A 1 287 ? 24.559 -2.095 -4.681 1.00 73.62 287 LEU A O 1
ATOM 2398 N N . SER A 1 288 ? 24.647 -0.276 -5.997 1.00 73.44 288 SER A N 1
ATOM 2399 C CA . SER A 1 288 ? 23.358 0.277 -5.558 1.00 73.44 288 SER A CA 1
ATOM 2400 C C . SER A 1 288 ? 22.199 -0.697 -5.809 1.00 73.44 288 SER A C 1
ATOM 2402 O O . SER A 1 288 ? 21.395 -0.976 -4.911 1.00 73.44 288 SER A O 1
ATOM 2404 N N . ASN A 1 289 ? 22.155 -1.297 -7.002 1.00 75.50 289 ASN A N 1
ATOM 2405 C CA . ASN A 1 289 ? 21.155 -2.308 -7.335 1.00 75.50 289 ASN A CA 1
ATOM 2406 C C . ASN A 1 289 ? 21.372 -3.605 -6.536 1.00 75.50 289 ASN A C 1
ATOM 2408 O O . ASN A 1 289 ? 20.428 -4.127 -5.934 1.00 75.50 289 ASN A O 1
ATOM 2412 N N . ASN A 1 290 ? 22.611 -4.100 -6.470 1.00 79.69 290 ASN A N 1
ATOM 2413 C CA . ASN A 1 290 ? 22.947 -5.391 -5.870 1.00 79.69 290 ASN A CA 1
ATOM 2414 C C . ASN A 1 290 ? 22.687 -5.423 -4.358 1.00 79.69 290 ASN A C 1
ATOM 2416 O O . ASN A 1 290 ? 22.179 -6.418 -3.835 1.00 79.69 290 ASN A O 1
ATOM 2420 N N . VAL A 1 291 ? 22.943 -4.315 -3.653 1.00 77.44 291 VAL A N 1
ATOM 2421 C CA . VAL A 1 291 ? 22.621 -4.175 -2.223 1.00 77.44 291 VAL A CA 1
ATOM 2422 C C . VAL A 1 291 ? 21.126 -4.388 -1.978 1.00 77.44 291 VAL A C 1
ATOM 2424 O O . VAL A 1 291 ? 20.754 -5.102 -1.048 1.00 77.44 291 VAL A O 1
ATOM 2427 N N . THR A 1 292 ? 20.257 -3.856 -2.841 1.00 78.44 292 THR A N 1
ATOM 2428 C CA . THR A 1 292 ? 18.799 -4.003 -2.693 1.00 78.44 292 THR A CA 1
ATOM 2429 C C . THR A 1 292 ? 18.358 -5.465 -2.827 1.00 78.44 292 THR A C 1
ATOM 2431 O O . THR A 1 292 ? 17.592 -5.961 -1.999 1.00 78.44 292 THR A O 1
ATOM 2434 N N . PHE A 1 293 ? 18.874 -6.192 -3.823 1.00 84.62 293 PHE A N 1
ATOM 2435 C CA . PHE A 1 293 ? 18.580 -7.622 -3.997 1.00 84.62 293 PHE A CA 1
ATOM 2436 C C . PHE A 1 293 ? 19.163 -8.479 -2.873 1.00 84.62 293 PHE A C 1
ATOM 2438 O O . PHE A 1 293 ? 18.485 -9.378 -2.370 1.00 84.62 293 PHE A O 1
ATOM 2445 N N . THR A 1 294 ? 20.385 -8.173 -2.440 1.00 81.88 294 THR A N 1
ATOM 2446 C CA . THR A 1 294 ? 21.052 -8.873 -1.336 1.00 81.88 294 THR A CA 1
ATOM 2447 C C . THR A 1 294 ? 20.269 -8.707 -0.032 1.00 81.88 294 THR A C 1
ATOM 2449 O O . THR A 1 294 ? 20.027 -9.691 0.666 1.00 81.88 294 THR A O 1
ATOM 2452 N N . LEU A 1 295 ? 19.776 -7.499 0.267 1.00 77.25 295 LEU A N 1
ATOM 2453 C CA . LEU A 1 295 ? 18.917 -7.246 1.428 1.00 77.25 295 LEU A CA 1
ATOM 2454 C C . LEU A 1 295 ? 17.601 -8.031 1.358 1.00 77.25 295 LEU A C 1
ATOM 2456 O O . LEU A 1 295 ? 17.182 -8.607 2.362 1.00 77.25 295 LEU A O 1
ATOM 2460 N N . SER A 1 296 ? 16.956 -8.104 0.192 1.00 82.50 296 SER A N 1
ATOM 2461 C CA . SER A 1 296 ? 15.745 -8.918 0.004 1.00 82.50 296 SER A CA 1
ATOM 2462 C C . SER A 1 296 ? 16.004 -10.416 0.214 1.00 82.50 296 SER A C 1
ATOM 2464 O O . SER A 1 296 ? 15.198 -11.097 0.857 1.00 82.50 296 SER A O 1
ATOM 2466 N N . LEU A 1 297 ? 17.142 -10.936 -0.261 1.00 87.25 297 LEU A N 1
ATOM 2467 C CA . LEU A 1 297 ? 17.569 -12.320 -0.020 1.00 87.25 297 LEU A CA 1
ATOM 2468 C C . LEU A 1 297 ? 17.831 -12.573 1.471 1.00 87.25 297 LEU A C 1
ATOM 2470 O O . LEU A 1 297 ? 17.285 -13.523 2.032 1.00 87.25 297 LEU A O 1
ATOM 2474 N N . MET A 1 298 ? 18.582 -11.690 2.136 1.00 85.06 298 MET A N 1
ATOM 2475 C CA . MET A 1 298 ? 18.844 -11.772 3.577 1.00 85.06 298 MET A CA 1
ATOM 2476 C C . MET A 1 298 ? 17.544 -11.754 4.389 1.00 85.06 298 MET A C 1
ATOM 2478 O O . MET A 1 298 ? 17.359 -12.596 5.266 1.00 85.06 298 MET A O 1
ATOM 2482 N N . LYS A 1 299 ? 16.599 -10.861 4.062 1.00 79.81 299 LYS A N 1
ATOM 2483 C CA . LYS A 1 299 ? 15.270 -10.806 4.698 1.00 79.81 299 LYS A CA 1
ATOM 2484 C C . LYS A 1 299 ? 14.470 -12.092 4.484 1.00 79.81 299 LYS A C 1
ATOM 2486 O O . LYS A 1 299 ? 13.833 -12.576 5.420 1.00 79.81 299 LYS A O 1
ATOM 2491 N N . THR A 1 300 ? 14.529 -12.668 3.282 1.00 84.56 300 THR A N 1
ATOM 2492 C CA . THR A 1 300 ? 13.893 -13.961 2.973 1.00 84.56 300 THR A CA 1
ATOM 2493 C C . THR A 1 300 ? 14.442 -15.064 3.874 1.00 84.56 300 THR A C 1
ATOM 2495 O O . THR A 1 300 ? 13.664 -15.776 4.508 1.00 84.56 300 THR A O 1
ATOM 2498 N N . VAL A 1 301 ? 15.771 -15.172 3.979 1.00 86.25 301 VAL A N 1
ATOM 2499 C CA . VAL A 1 301 ? 16.449 -16.162 4.831 1.00 86.25 301 VAL A CA 1
ATOM 2500 C C . VAL A 1 301 ? 16.123 -15.928 6.306 1.00 86.25 301 VAL A C 1
ATOM 2502 O O . VAL A 1 301 ? 15.761 -16.872 7.005 1.00 86.25 301 VAL A O 1
ATOM 2505 N N . ALA A 1 302 ? 16.155 -14.679 6.772 1.00 78.94 302 ALA A N 1
ATOM 2506 C CA . ALA A 1 302 ? 15.853 -14.329 8.157 1.00 78.94 302 ALA A CA 1
ATOM 2507 C C . ALA A 1 302 ? 14.419 -14.715 8.561 1.00 78.94 302 ALA A C 1
ATOM 2509 O O . ALA A 1 302 ? 14.216 -15.320 9.616 1.00 78.94 302 ALA A O 1
ATOM 2510 N N . ILE A 1 303 ? 13.418 -14.422 7.721 1.00 79.50 303 ILE A N 1
ATOM 2511 C CA . ILE A 1 303 ? 12.023 -14.845 7.948 1.00 79.50 303 ILE A CA 1
ATOM 2512 C C . ILE A 1 303 ? 11.902 -16.371 7.881 1.00 79.50 303 ILE A C 1
ATOM 2514 O O . ILE A 1 303 ? 11.150 -16.972 8.654 1.00 79.50 303 ILE A O 1
ATOM 2518 N N . TRP A 1 304 ? 12.633 -17.009 6.964 1.00 81.94 304 TRP A N 1
ATOM 2519 C CA . TRP A 1 304 ? 12.604 -18.456 6.787 1.00 81.94 304 TRP A CA 1
ATOM 2520 C C . TRP A 1 304 ? 13.133 -19.197 8.022 1.00 81.94 304 TRP A C 1
ATOM 2522 O O . TRP A 1 304 ? 12.429 -20.063 8.558 1.00 81.94 304 TRP A O 1
ATOM 2532 N N . MET A 1 305 ? 14.302 -18.795 8.530 1.00 81.75 305 MET A N 1
ATOM 2533 C CA . MET A 1 305 ? 14.923 -19.345 9.742 1.00 81.75 305 MET A CA 1
ATOM 2534 C C . MET A 1 305 ? 14.050 -19.114 10.980 1.00 81.75 305 MET A C 1
ATOM 2536 O O . MET A 1 305 ? 13.809 -20.038 11.755 1.00 81.75 305 MET A O 1
ATOM 2540 N N . ASN A 1 306 ? 13.485 -17.912 11.121 1.00 77.50 306 ASN A N 1
ATOM 2541 C CA . ASN A 1 306 ? 12.684 -17.530 12.288 1.00 77.50 306 ASN A CA 1
ATOM 2542 C C . ASN A 1 306 ? 11.193 -17.891 12.171 1.00 77.50 306 ASN A C 1
ATOM 2544 O O . ASN A 1 306 ? 10.377 -17.459 12.988 1.00 77.50 306 ASN A O 1
ATOM 2548 N N . SER A 1 307 ? 10.804 -18.700 11.182 1.00 77.00 307 SER A N 1
ATOM 2549 C CA . SER A 1 307 ? 9.396 -19.012 10.897 1.00 77.00 307 SER A CA 1
ATOM 2550 C C . SER A 1 307 ? 8.636 -19.618 12.086 1.00 77.00 307 SER A C 1
ATOM 2552 O O . SER A 1 307 ? 7.454 -19.318 12.266 1.00 77.00 307 SER A O 1
ATOM 2554 N N . LYS A 1 308 ? 9.302 -20.410 12.943 1.00 79.00 308 LYS A N 1
ATOM 2555 C CA . LYS A 1 308 ? 8.717 -20.950 14.187 1.00 79.00 308 LYS A CA 1
ATOM 2556 C C . LYS A 1 308 ? 8.377 -19.838 15.186 1.00 79.00 308 LYS A C 1
ATOM 2558 O O . LYS A 1 308 ? 7.247 -19.783 15.674 1.00 79.00 308 LYS A O 1
ATOM 2563 N N . SER A 1 309 ? 9.324 -18.938 15.445 1.00 77.50 309 SER A N 1
ATOM 2564 C CA . SER A 1 309 ? 9.158 -17.808 16.366 1.00 77.50 309 SER A CA 1
ATOM 2565 C C . SER A 1 309 ? 8.102 -16.830 15.853 1.00 77.50 309 SER A C 1
ATOM 2567 O O . SER A 1 309 ? 7.170 -16.493 16.580 1.00 77.50 309 SER A O 1
ATOM 2569 N N . LEU A 1 310 ? 8.144 -16.475 14.563 1.00 74.38 310 LEU A N 1
ATOM 2570 C CA . LEU A 1 310 ? 7.140 -15.613 13.928 1.00 74.38 310 LEU A CA 1
ATOM 2571 C C . LEU A 1 310 ? 5.733 -16.220 13.966 1.00 74.38 310 LEU A C 1
ATOM 2573 O O . LEU A 1 310 ? 4.752 -15.511 14.194 1.00 74.38 310 LEU A O 1
ATOM 2577 N N . LYS A 1 311 ? 5.615 -17.543 13.800 1.00 78.44 311 LYS A N 1
ATOM 2578 C CA . LYS A 1 311 ? 4.338 -18.242 13.969 1.00 78.44 311 LYS A CA 1
ATOM 2579 C C . LYS A 1 311 ? 3.829 -18.156 15.408 1.00 78.44 311 LYS A C 1
ATOM 2581 O O . LYS A 1 311 ? 2.627 -17.986 15.609 1.00 78.44 311 LYS A O 1
ATOM 2586 N N . SER A 1 312 ? 4.714 -18.279 16.397 1.00 76.06 312 SER A N 1
ATOM 2587 C CA . SER A 1 312 ? 4.362 -18.087 17.809 1.00 76.06 312 SER A CA 1
ATOM 2588 C C . SER A 1 312 ? 3.812 -16.679 18.053 1.00 76.06 312 SER A C 1
ATOM 2590 O O . SER A 1 312 ? 2.736 -16.538 18.627 1.00 76.06 312 SER A O 1
ATOM 2592 N N . LEU A 1 313 ? 4.465 -15.646 17.506 1.00 68.75 313 LEU A N 1
ATOM 2593 C CA . LEU A 1 313 ? 3.993 -14.258 17.593 1.00 68.75 313 LEU A CA 1
ATOM 2594 C C . LEU A 1 313 ? 2.618 -14.070 16.936 1.00 68.75 313 LEU A C 1
ATOM 2596 O O . LEU A 1 313 ? 1.742 -13.441 17.521 1.00 68.75 313 LEU A O 1
ATOM 2600 N N . LEU A 1 314 ? 2.376 -14.673 15.768 1.00 72.19 314 LEU A N 1
ATOM 2601 C CA . LEU A 1 314 ? 1.055 -14.652 15.127 1.00 72.19 314 LEU A CA 1
ATOM 2602 C C . LEU A 1 314 ? -0.021 -15.368 15.958 1.00 72.19 314 LEU A C 1
ATOM 2604 O O . LEU A 1 314 ? -1.159 -14.901 16.008 1.00 72.19 314 LEU A O 1
ATOM 2608 N N . LYS A 1 315 ? 0.322 -16.479 16.626 1.00 73.69 315 LYS A N 1
ATOM 2609 C CA . LYS A 1 315 ? -0.583 -17.151 17.573 1.00 73.69 315 LYS A CA 1
ATOM 2610 C C . LYS A 1 315 ? -0.877 -16.267 18.783 1.00 73.69 315 LYS A C 1
ATOM 2612 O O . LYS A 1 315 ? -2.024 -16.232 19.210 1.00 73.69 315 LYS A O 1
ATOM 2617 N N . CYS A 1 316 ? 0.118 -15.549 19.303 1.00 67.38 316 CYS A N 1
ATOM 2618 C CA . CYS A 1 316 ? -0.068 -14.563 20.367 1.00 67.38 316 CYS A CA 1
ATOM 2619 C C . CYS A 1 316 ? -1.018 -13.448 19.926 1.00 67.38 316 CYS A C 1
ATOM 2621 O O . CYS A 1 316 ? -2.016 -13.236 20.592 1.00 67.38 316 CYS A O 1
ATOM 2623 N N . ILE A 1 317 ? -0.809 -12.845 18.750 1.00 69.38 317 ILE A N 1
ATOM 2624 C CA . ILE A 1 317 ? -1.728 -11.838 18.195 1.00 69.38 317 ILE A CA 1
ATOM 2625 C C . ILE A 1 317 ? -3.150 -12.398 18.086 1.00 69.38 317 ILE A C 1
ATOM 2627 O O . ILE A 1 317 ? -4.101 -11.758 18.527 1.00 69.38 317 ILE A O 1
ATOM 2631 N N . ALA A 1 318 ? -3.315 -13.597 17.522 1.00 72.25 318 ALA A N 1
ATOM 2632 C CA . ALA A 1 318 ? -4.627 -14.233 17.406 1.00 72.25 318 ALA A CA 1
ATOM 2633 C C . ALA A 1 318 ? -5.271 -14.496 18.777 1.00 72.25 318 ALA A C 1
ATOM 2635 O O . ALA A 1 318 ? -6.474 -14.294 18.933 1.00 72.25 318 ALA A O 1
ATOM 2636 N N . LYS A 1 319 ? -4.471 -14.914 19.765 1.00 73.38 319 LYS A N 1
ATOM 2637 C CA . LYS A 1 319 ? -4.910 -15.101 21.147 1.00 73.38 319 LYS A CA 1
ATOM 2638 C C . LYS A 1 319 ? -5.330 -13.773 21.769 1.00 73.38 319 LYS A C 1
ATOM 2640 O O . LYS A 1 319 ? -6.428 -13.726 22.297 1.00 73.38 319 LYS A O 1
ATOM 2645 N N . ASP A 1 320 ? -4.537 -12.713 21.631 1.00 68.62 320 ASP A N 1
ATOM 2646 C CA . ASP A 1 320 ? -4.867 -11.377 22.134 1.00 68.62 320 ASP A CA 1
ATOM 2647 C C . ASP A 1 320 ? -6.216 -10.915 21.580 1.00 68.62 320 ASP A C 1
ATOM 2649 O O . ASP A 1 320 ? -7.090 -10.505 22.331 1.00 68.62 320 ASP A O 1
ATOM 2653 N N . TRP A 1 321 ? -6.435 -11.064 20.269 1.00 69.38 321 TRP A N 1
ATOM 2654 C CA . TRP A 1 321 ? -7.718 -10.749 19.632 1.00 69.38 321 TRP A CA 1
ATOM 2655 C C . TRP A 1 321 ? -8.894 -11.580 20.167 1.00 69.38 321 TRP A C 1
ATOM 2657 O O . TRP A 1 321 ? -10.026 -11.086 20.188 1.00 69.38 321 TRP A O 1
ATOM 2667 N N . ALA A 1 322 ? -8.641 -12.823 20.582 1.00 71.19 322 ALA A N 1
ATOM 2668 C CA . ALA A 1 322 ? -9.643 -13.715 21.158 1.00 71.19 322 ALA A CA 1
ATOM 2669 C C . ALA A 1 322 ? -9.910 -13.437 22.647 1.00 71.19 322 ALA A C 1
ATOM 2671 O O . ALA A 1 322 ? -11.031 -13.642 23.101 1.00 71.19 322 ALA A O 1
ATOM 2672 N N . THR A 1 323 ? -8.912 -12.961 23.397 1.00 71.69 323 THR A N 1
ATOM 2673 C CA . THR A 1 323 ? -8.994 -12.708 24.847 1.00 71.69 323 THR A CA 1
ATOM 2674 C C . THR A 1 323 ? -9.377 -11.276 25.206 1.00 71.69 323 THR A C 1
ATOM 2676 O O . THR A 1 323 ? -9.423 -10.944 26.384 1.00 71.69 323 THR A O 1
ATOM 2679 N N . VAL A 1 324 ? -9.618 -10.406 24.224 1.00 72.69 324 VAL A N 1
ATOM 2680 C CA . VAL A 1 324 ? -10.102 -9.041 24.468 1.00 72.69 324 VAL A CA 1
ATOM 2681 C C . VAL A 1 324 ? -11.492 -9.089 25.099 1.00 72.69 324 VAL A C 1
ATOM 2683 O O . VAL A 1 324 ? -12.491 -9.332 24.411 1.00 72.69 324 VAL A O 1
ATOM 2686 N N . GLU A 1 325 ? -11.525 -8.833 26.407 1.00 68.06 325 GLU A N 1
ATOM 2687 C CA . GLU A 1 325 ? -12.730 -8.751 27.237 1.00 68.06 325 GLU A CA 1
ATOM 2688 C C . GLU A 1 325 ? -13.332 -7.342 27.187 1.00 68.06 325 GLU A C 1
ATOM 2690 O O . GLU A 1 325 ? -14.547 -7.184 27.051 1.00 68.06 325 GLU A O 1
ATOM 2695 N N . THR A 1 326 ? -12.490 -6.303 27.265 1.00 65.56 326 THR A N 1
ATOM 2696 C CA . THR A 1 326 ? -12.964 -4.920 27.346 1.00 65.56 326 THR A CA 1
ATOM 2697 C C . THR A 1 326 ? -13.071 -4.273 25.972 1.00 65.56 326 THR A C 1
ATOM 2699 O O . THR A 1 326 ? -12.321 -4.514 25.021 1.00 65.56 326 THR A O 1
ATOM 2702 N N . LYS A 1 327 ? -14.064 -3.403 25.848 1.00 60.25 327 LYS A N 1
ATOM 2703 C CA . LYS A 1 327 ? -14.381 -2.762 24.580 1.00 60.25 327 LYS A CA 1
ATOM 2704 C C . LYS A 1 327 ? -13.388 -1.654 24.205 1.00 60.25 327 LYS A C 1
ATOM 2706 O O . LYS A 1 327 ? -13.079 -1.468 23.030 1.00 60.25 327 LYS A O 1
ATOM 2711 N N . THR A 1 328 ? -12.862 -0.939 25.197 1.00 65.38 328 THR A N 1
ATOM 2712 C CA . THR A 1 328 ? -11.789 0.057 25.033 1.00 65.38 328 THR A CA 1
ATOM 2713 C C . THR A 1 328 ? -10.521 -0.587 24.471 1.00 65.38 328 THR A C 1
ATOM 2715 O O . THR A 1 328 ? -9.897 -0.031 23.562 1.00 65.38 328 THR A O 1
ATOM 2718 N N . GLU A 1 329 ? -10.194 -1.801 24.920 1.00 65.38 329 GLU A N 1
ATOM 2719 C CA . GLU A 1 329 ? -9.100 -2.594 24.362 1.00 65.38 329 GLU A CA 1
ATOM 2720 C C . GLU A 1 329 ? -9.346 -2.988 22.905 1.00 65.38 329 GLU A C 1
ATOM 2722 O O . GLU A 1 329 ? -8.459 -2.831 22.058 1.00 65.38 329 GLU A O 1
ATOM 2727 N N . ARG A 1 330 ? -10.565 -3.452 22.594 1.00 72.31 330 ARG A N 1
ATOM 2728 C CA . ARG A 1 330 ? -10.972 -3.838 21.234 1.00 72.31 330 ARG A CA 1
ATOM 2729 C C . ARG A 1 330 ? -10.861 -2.676 20.254 1.00 72.31 330 ARG A C 1
ATOM 2731 O O . ARG A 1 330 ? -10.282 -2.832 19.182 1.00 72.31 330 ARG A O 1
ATOM 2738 N N . GLU A 1 331 ? -11.391 -1.512 20.615 1.00 69.31 331 GLU A N 1
ATOM 2739 C CA . GLU A 1 331 ? -11.354 -0.309 19.777 1.00 69.31 331 GLU A CA 1
ATOM 2740 C C . GLU A 1 331 ? -9.913 0.136 19.487 1.00 69.31 331 GLU A C 1
ATOM 2742 O O . GLU A 1 331 ? -9.575 0.443 18.340 1.00 69.31 331 GLU A O 1
ATOM 2747 N N . THR A 1 332 ? -9.045 0.110 20.501 1.00 65.88 332 THR A N 1
ATOM 2748 C CA . THR A 1 332 ? -7.622 0.445 20.357 1.00 65.88 332 THR A CA 1
ATOM 2749 C C . THR A 1 332 ? -6.916 -0.540 19.424 1.00 65.88 332 THR A C 1
ATOM 2751 O O . THR A 1 332 ? -6.249 -0.119 18.477 1.00 65.88 332 THR A O 1
ATOM 2754 N N . MET A 1 333 ? -7.124 -1.848 19.609 1.00 66.81 333 MET A N 1
ATOM 2755 C CA . MET A 1 333 ? -6.546 -2.884 18.742 1.00 66.81 333 MET A CA 1
ATOM 2756 C C . MET A 1 333 ? -7.044 -2.794 17.297 1.00 66.81 333 MET A C 1
ATOM 2758 O O . MET A 1 333 ? -6.266 -2.981 16.359 1.00 66.81 333 MET A O 1
ATOM 2762 N N . VAL A 1 334 ? -8.322 -2.462 17.087 1.00 69.75 334 VAL A N 1
ATOM 2763 C CA . VAL A 1 334 ? -8.874 -2.235 15.746 1.00 69.75 334 VAL A CA 1
ATOM 2764 C C . VAL A 1 334 ? -8.228 -1.011 15.107 1.00 69.75 334 VAL A C 1
ATOM 2766 O O . VAL A 1 334 ? -7.767 -1.119 13.972 1.00 69.75 334 VAL A O 1
ATOM 2769 N N . ASN A 1 335 ? -8.142 0.122 15.805 1.00 66.81 335 ASN A N 1
ATOM 2770 C CA . ASN A 1 335 ? -7.510 1.336 15.280 1.00 66.81 335 ASN A CA 1
ATOM 2771 C C . ASN A 1 335 ? -6.054 1.087 14.868 1.00 66.81 335 ASN A C 1
ATOM 2773 O O . ASN A 1 335 ? -5.672 1.408 13.742 1.00 66.81 335 ASN A O 1
ATOM 2777 N N . VAL A 1 336 ? -5.281 0.424 15.728 1.00 61.97 336 VAL A N 1
ATOM 2778 C CA . VAL A 1 336 ? -3.905 0.004 15.442 1.00 61.97 336 VAL A CA 1
ATOM 2779 C C . VAL A 1 336 ? -3.852 -0.881 14.194 1.00 61.97 336 VAL A C 1
ATOM 2781 O O . VAL A 1 336 ? -3.159 -0.549 13.234 1.00 61.97 336 VAL A O 1
ATOM 2784 N N . ALA A 1 337 ? -4.662 -1.941 14.126 1.00 63.44 337 ALA A N 1
ATOM 2785 C CA . ALA A 1 337 ? -4.691 -2.839 12.971 1.00 63.44 337 ALA A CA 1
ATOM 2786 C C . ALA A 1 337 ? -5.154 -2.162 11.668 1.00 63.44 337 ALA A C 1
ATOM 2788 O O . ALA A 1 337 ? -4.866 -2.658 10.574 1.00 63.44 337 ALA A O 1
ATOM 2789 N N . ARG A 1 338 ? -5.910 -1.060 11.739 1.00 64.88 338 ARG A N 1
ATOM 2790 C CA . ARG A 1 338 ? -6.277 -0.250 10.566 1.00 64.88 338 ARG A CA 1
ATOM 2791 C C . ARG A 1 338 ? -5.096 0.592 10.085 1.00 64.88 338 ARG A C 1
ATOM 2793 O O . ARG A 1 338 ? -4.778 0.525 8.899 1.00 64.88 338 ARG A O 1
ATOM 2800 N N . VAL A 1 339 ? -4.434 1.323 10.985 1.00 64.19 339 VAL A N 1
ATOM 2801 C CA . VAL A 1 339 ? -3.243 2.135 10.667 1.00 64.19 339 VAL A CA 1
ATOM 2802 C C . VAL A 1 339 ? -2.155 1.254 10.057 1.00 64.19 339 VAL A C 1
ATOM 2804 O O . VAL A 1 339 ? -1.646 1.553 8.979 1.00 64.19 339 VAL A O 1
ATOM 2807 N N . THR A 1 340 ? -1.891 0.095 10.664 1.00 61.59 340 THR A N 1
ATOM 2808 C CA . THR A 1 340 ? -0.950 -0.892 10.127 1.00 61.59 340 THR A CA 1
ATOM 2809 C C . THR A 1 340 ? -1.301 -1.321 8.701 1.00 61.59 340 THR A C 1
ATOM 2811 O O . THR A 1 340 ? -0.429 -1.378 7.839 1.00 61.59 340 THR A O 1
ATOM 2814 N N . ARG A 1 341 ? -2.581 -1.593 8.411 1.00 68.25 341 ARG A N 1
ATOM 2815 C CA . ARG A 1 341 ? -3.025 -1.990 7.063 1.00 68.25 341 ARG A CA 1
ATOM 2816 C C . ARG A 1 341 ? -2.865 -0.878 6.029 1.00 68.25 341 ARG A C 1
ATOM 2818 O O . ARG A 1 341 ? -2.557 -1.173 4.877 1.00 68.25 341 ARG A O 1
ATOM 2825 N N . MET A 1 342 ? -3.085 0.373 6.420 1.00 65.44 342 MET A N 1
ATOM 2826 C CA . MET A 1 342 ? -2.891 1.525 5.541 1.00 65.44 342 MET A CA 1
ATOM 2827 C C . MET A 1 342 ? -1.419 1.661 5.145 1.00 65.44 342 MET A C 1
ATOM 2829 O O . MET A 1 342 ? -1.116 1.703 3.953 1.00 65.44 342 MET A O 1
ATOM 2833 N N . ILE A 1 343 ? -0.519 1.615 6.133 1.00 66.94 343 ILE A N 1
ATOM 2834 C CA . ILE A 1 343 ? 0.934 1.650 5.918 1.00 66.94 343 ILE A CA 1
ATOM 2835 C C . ILE A 1 343 ? 1.364 0.490 5.007 1.00 66.94 343 ILE A C 1
ATOM 2837 O O . ILE A 1 343 ? 2.059 0.705 4.021 1.00 66.94 343 ILE A O 1
ATOM 2841 N N . MET A 1 344 ? 0.878 -0.729 5.267 1.00 70.38 344 MET A N 1
ATOM 2842 C CA . MET A 1 344 ? 1.178 -1.913 4.450 1.00 70.38 344 MET A CA 1
ATOM 2843 C C . MET A 1 344 ? 0.834 -1.747 2.968 1.00 70.38 344 MET A C 1
ATOM 2845 O O . MET A 1 344 ? 1.644 -2.078 2.103 1.00 70.38 344 MET A O 1
ATOM 2849 N N . ILE A 1 345 ? -0.387 -1.294 2.673 1.00 72.50 345 ILE A N 1
ATOM 2850 C CA . ILE A 1 345 ? -0.865 -1.158 1.293 1.00 72.50 345 ILE A CA 1
ATOM 2851 C C . ILE A 1 345 ? -0.103 -0.033 0.591 1.00 72.50 345 ILE A C 1
ATOM 2853 O O . ILE A 1 345 ? 0.356 -0.234 -0.532 1.00 72.50 345 ILE A O 1
ATOM 2857 N N . GLY A 1 346 ? 0.096 1.099 1.274 1.00 66.62 346 GLY A N 1
ATOM 2858 C CA . GLY A 1 346 ? 0.868 2.225 0.751 1.00 66.62 346 GLY A CA 1
ATOM 2859 C C . GLY A 1 346 ? 2.301 1.831 0.392 1.00 66.62 346 GLY A C 1
ATOM 2860 O O . GLY A 1 346 ? 2.709 1.998 -0.756 1.00 66.62 346 GLY A O 1
ATOM 2861 N N . CYS A 1 347 ? 3.041 1.228 1.329 1.00 69.25 347 CYS A N 1
ATOM 2862 C CA . CYS A 1 347 ? 4.428 0.811 1.101 1.00 69.25 347 CYS A CA 1
ATOM 2863 C C . CYS A 1 347 ? 4.550 -0.239 -0.013 1.00 69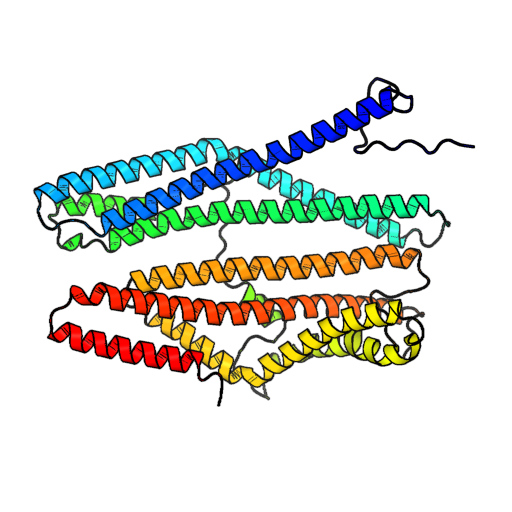.25 347 CYS A C 1
ATOM 2865 O O . CYS A 1 347 ? 5.415 -0.119 -0.877 1.00 69.25 347 CYS A O 1
ATOM 2867 N N . SER A 1 348 ? 3.675 -1.252 -0.030 1.00 76.56 348 SER A N 1
ATOM 2868 C CA . SER A 1 348 ? 3.721 -2.310 -1.047 1.00 76.56 348 SER A CA 1
ATOM 2869 C C . SER A 1 348 ? 3.463 -1.772 -2.457 1.00 76.56 348 SER A C 1
ATOM 2871 O O . SER A 1 348 ? 4.190 -2.125 -3.386 1.00 76.56 348 SER A O 1
ATOM 2873 N N . MET A 1 349 ? 2.473 -0.892 -2.621 1.00 72.12 349 MET A N 1
ATOM 2874 C CA . MET A 1 349 ? 2.176 -0.284 -3.919 1.00 72.12 349 MET A CA 1
ATOM 2875 C C . MET A 1 349 ? 3.287 0.664 -4.370 1.00 72.12 349 MET A C 1
ATOM 2877 O O . MET A 1 349 ? 3.683 0.609 -5.530 1.00 72.12 349 MET A O 1
ATOM 2881 N N . MET A 1 350 ? 3.841 1.480 -3.466 1.00 74.31 350 MET A N 1
ATOM 2882 C CA . MET A 1 350 ? 4.957 2.371 -3.799 1.00 74.31 350 MET A CA 1
ATOM 2883 C C . MET A 1 350 ? 6.186 1.601 -4.285 1.00 74.31 350 MET A C 1
ATOM 2885 O O . MET A 1 350 ? 6.743 1.944 -5.325 1.00 74.31 350 MET A O 1
ATOM 2889 N N . CYS A 1 351 ? 6.574 0.519 -3.604 1.00 74.25 351 CYS A N 1
ATOM 2890 C CA . CYS A 1 351 ? 7.704 -0.302 -4.041 1.00 74.25 351 CYS A CA 1
ATOM 2891 C C . CYS A 1 351 ? 7.463 -0.950 -5.416 1.00 74.25 351 CYS A C 1
ATOM 2893 O O . CYS A 1 351 ? 8.379 -1.001 -6.234 1.00 74.25 351 CYS A O 1
ATOM 2895 N N . GLN A 1 352 ? 6.237 -1.404 -5.700 1.00 75.56 352 GLN A N 1
ATOM 2896 C CA . GLN A 1 352 ? 5.895 -1.968 -7.012 1.00 75.56 352 GLN A CA 1
ATOM 2897 C C . GLN A 1 352 ? 5.888 -0.916 -8.126 1.00 75.56 352 GLN A C 1
ATOM 2899 O O . GLN A 1 352 ? 6.360 -1.190 -9.228 1.00 75.56 352 GLN A O 1
ATOM 2904 N N . LEU A 1 353 ? 5.423 0.301 -7.837 1.00 73.56 353 LEU A N 1
ATOM 2905 C CA . LEU A 1 353 ? 5.475 1.417 -8.781 1.00 73.56 353 LEU A CA 1
ATOM 2906 C C . LEU A 1 353 ? 6.918 1.774 -9.144 1.00 73.56 353 LEU A C 1
ATOM 2908 O O . LEU A 1 353 ? 7.209 1.946 -10.324 1.00 73.56 353 LEU A O 1
ATOM 2912 N N . VAL A 1 354 ? 7.835 1.801 -8.170 1.00 76.69 354 VAL A N 1
ATOM 2913 C CA . VAL A 1 354 ? 9.264 2.052 -8.426 1.00 76.69 354 VAL A CA 1
ATOM 2914 C C . VAL A 1 354 ? 9.850 0.991 -9.359 1.00 76.69 354 VAL A C 1
ATOM 2916 O O . VAL A 1 354 ? 10.462 1.351 -10.364 1.00 76.69 354 VAL A O 1
ATOM 2919 N N . VAL A 1 355 ? 9.619 -0.301 -9.096 1.00 76.12 355 VAL A N 1
ATOM 2920 C CA . VAL A 1 355 ? 10.130 -1.383 -9.960 1.00 76.12 355 VAL A CA 1
ATOM 2921 C C . VAL A 1 355 ? 9.537 -1.311 -11.362 1.00 76.12 355 VAL A C 1
ATOM 2923 O O . VAL A 1 355 ? 10.282 -1.392 -12.339 1.00 76.12 355 VAL A O 1
ATOM 2926 N N . ALA A 1 356 ? 8.223 -1.107 -11.479 1.00 75.00 356 ALA A N 1
ATOM 2927 C CA . ALA A 1 356 ? 7.576 -0.937 -12.775 1.00 75.00 356 ALA A CA 1
ATOM 2928 C C . ALA A 1 356 ? 8.173 0.255 -13.537 1.00 75.00 356 ALA A C 1
ATOM 2930 O O . ALA A 1 356 ? 8.496 0.133 -14.716 1.00 75.00 356 ALA A O 1
ATOM 2931 N N . SER A 1 357 ? 8.403 1.378 -12.852 1.00 67.81 357 SER A N 1
ATOM 2932 C CA . SER A 1 357 ? 9.021 2.561 -13.447 1.00 67.81 357 SER A CA 1
ATOM 2933 C C . SER A 1 357 ? 10.441 2.300 -13.931 1.00 67.81 357 SER A C 1
ATOM 2935 O O . SER A 1 357 ? 10.791 2.701 -15.035 1.00 67.81 357 SER A O 1
ATOM 2937 N N . TYR A 1 358 ? 11.238 1.564 -13.154 1.00 72.00 358 TYR A N 1
ATOM 2938 C CA . TYR A 1 358 ? 12.614 1.232 -13.499 1.00 72.00 358 TYR A CA 1
ATOM 2939 C C . TYR A 1 358 ? 12.681 0.322 -14.727 1.00 72.00 358 TYR A C 1
ATOM 2941 O O . TYR A 1 358 ? 13.417 0.608 -15.670 1.00 72.00 358 TYR A O 1
ATOM 2949 N N . VAL A 1 359 ? 11.873 -0.744 -14.743 1.00 72.44 359 VAL A N 1
ATOM 2950 C CA . VAL A 1 359 ? 11.791 -1.690 -15.864 1.00 72.44 359 VAL A CA 1
ATOM 2951 C C . VAL A 1 359 ? 11.378 -0.965 -17.137 1.00 72.44 359 VAL A C 1
ATOM 2953 O O . VAL A 1 359 ? 12.016 -1.127 -18.174 1.00 72.44 359 VAL A O 1
ATOM 2956 N N . ILE A 1 360 ? 10.349 -0.123 -17.068 1.00 68.62 360 ILE A N 1
ATOM 2957 C CA . ILE A 1 360 ? 9.844 0.563 -18.255 1.00 68.62 360 ILE A CA 1
ATOM 2958 C C . ILE A 1 360 ? 10.798 1.680 -18.711 1.00 68.62 360 ILE A C 1
ATOM 2960 O O . ILE A 1 360 ? 11.036 1.804 -19.912 1.00 68.62 360 ILE A O 1
ATOM 2964 N N . LEU A 1 361 ? 11.407 2.447 -17.795 1.00 65.69 361 LEU A N 1
ATOM 2965 C CA . LEU A 1 361 ? 12.475 3.390 -18.147 1.00 65.69 361 LEU A CA 1
ATOM 2966 C C . LEU A 1 361 ? 13.607 2.646 -18.855 1.00 65.69 361 LEU A C 1
ATOM 2968 O O . LEU A 1 361 ? 13.997 3.029 -19.953 1.00 65.69 361 LEU A O 1
ATOM 2972 N N . ARG A 1 362 ? 14.089 1.529 -18.304 1.00 67.94 362 ARG A N 1
ATOM 2973 C CA . ARG A 1 362 ? 15.155 0.752 -18.945 1.00 67.94 362 ARG A CA 1
ATOM 2974 C C . ARG A 1 362 ? 14.737 0.159 -20.289 1.00 67.94 362 ARG A C 1
ATOM 2976 O O . ARG A 1 362 ? 15.558 0.188 -21.198 1.00 67.94 362 ARG A O 1
ATOM 2983 N N . LEU A 1 363 ? 13.486 -0.285 -20.470 1.00 66.00 363 LEU A N 1
ATOM 2984 C CA . LEU A 1 363 ? 12.949 -0.665 -21.793 1.00 66.00 363 LEU A CA 1
ATOM 2985 C C . LEU A 1 363 ? 13.131 0.455 -22.829 1.00 66.00 363 LEU A C 1
ATOM 2987 O O . LEU A 1 363 ? 13.449 0.168 -23.980 1.00 66.00 363 LEU A O 1
ATOM 2991 N N . ILE A 1 364 ? 12.966 1.715 -22.418 1.00 63.03 364 ILE A N 1
ATOM 2992 C CA . ILE A 1 364 ? 13.139 2.895 -23.276 1.00 63.03 364 ILE A CA 1
ATOM 2993 C C . ILE A 1 364 ? 14.623 3.183 -23.546 1.00 63.03 364 ILE A C 1
ATOM 2995 O O . ILE A 1 364 ? 15.001 3.394 -24.700 1.00 63.03 364 ILE A O 1
ATOM 2999 N N . PHE A 1 365 ? 15.467 3.170 -22.507 1.00 60.03 365 PHE A N 1
ATOM 3000 C CA . PHE A 1 365 ? 16.899 3.487 -22.624 1.00 60.03 365 PHE A CA 1
ATOM 3001 C C . PHE A 1 365 ? 17.697 2.426 -23.402 1.00 60.03 365 PHE A C 1
ATOM 3003 O O . PHE A 1 365 ? 18.597 2.784 -24.158 1.00 60.03 365 PHE A O 1
ATOM 3010 N N . MET A 1 366 ? 17.322 1.143 -23.319 1.00 60.91 366 MET A N 1
ATOM 3011 C CA . MET A 1 366 ? 17.977 0.052 -24.067 1.00 60.91 366 MET A CA 1
ATOM 3012 C C . MET A 1 366 ? 17.877 0.190 -25.596 1.00 60.91 366 MET A C 1
ATOM 3014 O O . MET A 1 366 ? 18.548 -0.537 -26.319 1.00 60.91 366 MET A O 1
ATOM 3018 N N . GLN A 1 367 ? 17.052 1.104 -26.115 1.00 52.34 367 GLN A N 1
ATOM 3019 C CA . GLN A 1 367 ? 17.004 1.386 -27.552 1.00 52.34 367 GLN A CA 1
ATOM 3020 C C . GLN A 1 367 ? 18.187 2.223 -28.065 1.00 52.34 367 GLN A C 1
ATOM 3022 O O . GLN A 1 367 ? 18.369 2.301 -29.276 1.00 52.34 367 GLN A O 1
ATOM 3027 N N . HIS A 1 368 ? 18.927 2.901 -27.181 1.00 50.78 368 HIS A N 1
ATOM 3028 C CA . HIS A 1 368 ? 19.959 3.886 -27.550 1.00 50.78 368 HIS A CA 1
ATOM 3029 C C . HIS A 1 368 ? 21.322 3.615 -26.903 1.00 50.78 368 HIS A C 1
ATOM 3031 O O . HIS A 1 368 ? 22.281 4.323 -27.196 1.00 50.78 368 HIS A O 1
ATOM 3037 N N . ASP A 1 369 ? 21.390 2.619 -26.026 1.00 50.41 369 ASP A N 1
ATOM 3038 C CA . ASP A 1 369 ? 22.586 2.216 -25.299 1.00 50.41 369 ASP A CA 1
ATOM 3039 C C . ASP A 1 369 ? 23.013 0.838 -25.830 1.00 50.41 369 ASP A C 1
ATOM 3041 O O . ASP A 1 369 ? 22.159 -0.032 -26.015 1.00 50.41 369 ASP A O 1
ATOM 3045 N N . ASP A 1 370 ? 24.314 0.584 -26.020 1.00 53.12 370 ASP A N 1
ATOM 3046 C CA . ASP A 1 370 ? 24.838 -0.758 -26.381 1.00 53.12 370 ASP A CA 1
ATOM 3047 C C . ASP A 1 370 ? 24.534 -1.817 -25.307 1.00 53.12 370 ASP A C 1
ATOM 3049 O O . ASP A 1 370 ? 24.762 -3.022 -25.458 1.00 53.12 370 ASP A O 1
ATOM 3053 N N . ASN A 1 371 ? 24.010 -1.345 -24.185 1.00 54.19 371 ASN A N 1
ATOM 3054 C CA . ASN A 1 371 ? 23.762 -2.086 -22.991 1.00 54.19 371 ASN A CA 1
ATOM 3055 C C . ASN A 1 371 ? 22.386 -2.763 -23.039 1.00 54.19 371 ASN A C 1
ATOM 3057 O O . ASN A 1 371 ? 21.353 -2.167 -22.740 1.00 54.19 371 ASN A O 1
ATOM 3061 N N . LYS A 1 372 ? 22.388 -4.042 -23.419 1.00 63.81 372 LYS A N 1
ATOM 3062 C CA . LYS A 1 372 ? 21.183 -4.769 -23.841 1.00 63.81 372 LYS A CA 1
ATOM 3063 C C . LYS A 1 372 ? 20.237 -5.198 -22.706 1.00 63.81 372 LYS A C 1
ATOM 3065 O O . LYS A 1 372 ? 19.162 -5.674 -23.030 1.00 63.81 372 LYS A O 1
ATOM 3070 N N . MET A 1 373 ? 20.559 -5.079 -21.413 1.00 70.62 373 MET A N 1
ATOM 3071 C CA . MET A 1 373 ? 19.753 -5.681 -20.321 1.00 70.62 373 MET A CA 1
ATOM 3072 C C . MET A 1 373 ? 19.235 -4.677 -19.274 1.00 70.62 373 MET A C 1
ATOM 3074 O O . MET A 1 373 ? 19.836 -3.616 -19.096 1.00 70.62 373 MET A O 1
ATOM 3078 N N . PHE A 1 374 ? 18.161 -5.022 -18.530 1.00 70.19 374 PHE A N 1
ATOM 3079 C CA . PHE A 1 374 ? 17.635 -4.173 -17.442 1.00 70.19 374 PHE A CA 1
ATOM 3080 C C . PHE A 1 374 ? 18.719 -3.873 -16.416 1.00 70.19 374 PHE A C 1
ATOM 3082 O O . PHE A 1 374 ? 18.950 -2.711 -16.074 1.00 70.19 374 PHE A O 1
ATOM 3089 N N . ILE A 1 375 ? 19.411 -4.923 -15.979 1.00 75.00 375 ILE A N 1
ATOM 3090 C CA . ILE A 1 375 ? 20.531 -4.827 -15.056 1.00 75.00 375 ILE A CA 1
ATOM 3091 C C . ILE A 1 375 ? 21.763 -5.478 -15.687 1.00 75.00 375 ILE A C 1
ATOM 3093 O O . ILE A 1 375 ? 21.691 -6.592 -16.212 1.00 75.00 375 ILE A O 1
ATOM 3097 N N . ARG A 1 376 ? 22.904 -4.777 -15.627 1.00 75.31 376 ARG A N 1
ATOM 3098 C CA . ARG A 1 376 ? 24.198 -5.308 -16.076 1.00 75.31 376 ARG A CA 1
ATOM 3099 C C . ARG A 1 376 ? 24.628 -6.434 -15.140 1.00 75.31 376 ARG A C 1
ATOM 3101 O O . ARG A 1 376 ? 24.745 -6.233 -13.933 1.00 75.31 376 ARG A O 1
ATOM 3108 N N . GLY A 1 377 ? 24.870 -7.607 -15.704 1.00 81.75 377 GLY A N 1
ATOM 3109 C CA . GLY A 1 377 ? 25.322 -8.777 -14.971 1.00 81.75 377 GLY A CA 1
ATOM 3110 C C . GLY A 1 377 ? 26.038 -9.743 -15.901 1.00 81.75 377 GLY A C 1
ATOM 3111 O O . GLY A 1 377 ? 25.743 -9.789 -17.095 1.00 81.75 377 GLY A O 1
ATOM 3112 N N . TYR A 1 378 ? 26.969 -10.503 -15.339 1.00 86.25 378 TYR A N 1
ATOM 3113 C CA . TYR A 1 378 ? 27.687 -11.549 -16.044 1.00 86.25 378 TYR A CA 1
ATOM 3114 C C . TYR A 1 378 ? 26.866 -12.836 -15.987 1.00 86.25 378 TYR A C 1
ATOM 3116 O O . TYR A 1 378 ? 26.533 -13.323 -14.904 1.00 86.25 378 TYR A O 1
ATOM 3124 N N . TYR A 1 379 ? 26.551 -13.389 -17.153 1.00 85.25 379 TYR A N 1
ATOM 3125 C CA . TYR A 1 379 ? 25.851 -14.661 -17.286 1.00 85.25 379 TYR A CA 1
ATOM 3126 C C . TYR A 1 379 ? 26.784 -15.676 -17.955 1.00 85.25 379 TYR A C 1
ATOM 3128 O O . TYR A 1 379 ? 27.470 -15.317 -18.909 1.00 85.25 379 TYR A O 1
ATOM 3136 N N . PRO A 1 380 ? 26.808 -16.945 -17.506 1.00 84.44 380 PRO A N 1
ATOM 3137 C CA . PRO A 1 380 ? 27.703 -17.977 -18.044 1.00 84.44 380 PRO A CA 1
ATOM 3138 C C . PRO A 1 380 ? 27.297 -18.481 -19.443 1.00 84.44 380 PRO A C 1
ATOM 3140 O O . PRO A 1 380 ? 27.851 -19.458 -19.935 1.00 84.44 380 PRO A O 1
ATOM 3143 N N . TYR A 1 381 ? 26.306 -17.848 -20.067 1.00 84.62 381 TYR A N 1
ATOM 3144 C CA . TYR A 1 381 ? 25.786 -18.152 -21.393 1.00 84.62 381 TYR A CA 1
ATOM 3145 C C . TYR A 1 381 ? 25.665 -16.859 -22.198 1.00 84.62 381 TYR A C 1
ATOM 3147 O O . TYR A 1 381 ? 25.537 -15.771 -21.631 1.00 84.62 381 TYR A O 1
ATOM 3155 N N . ASP A 1 382 ? 25.667 -16.977 -23.525 1.00 77.19 382 ASP A N 1
ATOM 3156 C CA . ASP A 1 382 ? 25.545 -15.815 -24.397 1.00 77.19 382 ASP A CA 1
ATOM 3157 C C . ASP A 1 382 ? 24.141 -15.198 -24.285 1.00 77.19 382 ASP A C 1
ATOM 3159 O O . ASP A 1 382 ? 23.131 -15.778 -24.698 1.00 77.19 382 ASP A O 1
ATOM 3163 N N . THR A 1 383 ? 24.093 -14.009 -23.683 1.00 73.44 383 THR A N 1
ATOM 3164 C CA . THR A 1 383 ? 22.878 -13.206 -23.494 1.00 73.44 383 THR A CA 1
ATOM 3165 C C . THR A 1 383 ? 22.561 -12.337 -24.702 1.00 73.44 383 THR A C 1
ATOM 3167 O O . THR A 1 383 ? 21.529 -11.678 -24.713 1.00 73.44 383 THR A O 1
ATOM 3170 N N . THR A 1 384 ? 23.403 -12.316 -25.735 1.00 72.56 384 THR A N 1
ATOM 3171 C CA . THR A 1 384 ? 23.153 -11.534 -26.952 1.00 72.56 384 THR A CA 1
ATOM 3172 C C . THR A 1 384 ? 22.319 -12.295 -27.986 1.00 72.56 384 THR A C 1
ATOM 3174 O O . THR A 1 384 ? 21.727 -11.675 -28.874 1.00 72.56 384 THR A O 1
ATOM 3177 N N . VAL A 1 385 ? 22.207 -13.618 -27.834 1.00 76.25 385 VAL A N 1
ATOM 3178 C CA . VAL A 1 385 ? 21.501 -14.523 -28.748 1.00 76.25 385 VAL A CA 1
ATOM 3179 C C . VAL A 1 385 ? 20.058 -14.765 -28.282 1.00 76.25 385 VAL A C 1
ATOM 3181 O O . VAL A 1 385 ? 19.772 -14.946 -27.095 1.00 76.25 385 VAL A O 1
ATOM 3184 N N . ARG A 1 386 ? 19.112 -14.776 -29.230 1.00 74.69 386 ARG A N 1
ATOM 3185 C CA . ARG A 1 386 ? 17.713 -15.176 -28.986 1.00 74.69 386 ARG A CA 1
ATOM 3186 C C . ARG A 1 386 ? 17.622 -16.709 -28.945 1.00 74.69 386 ARG A C 1
ATOM 3188 O O . ARG A 1 386 ? 18.207 -17.334 -29.824 1.00 74.69 386 ARG A O 1
ATOM 3195 N N . PRO A 1 387 ? 16.889 -17.328 -27.996 1.00 79.75 387 PRO A N 1
ATOM 3196 C CA . PRO A 1 387 ? 15.924 -16.744 -27.050 1.00 79.75 387 PRO A CA 1
ATOM 3197 C C . PRO A 1 387 ? 16.494 -16.374 -25.667 1.00 79.75 387 PRO A C 1
ATOM 3199 O O . PRO A 1 387 ? 15.785 -15.752 -24.875 1.00 79.75 387 PRO A O 1
ATOM 3202 N N . ASN A 1 388 ? 17.752 -16.723 -25.373 1.00 79.25 388 ASN A N 1
ATOM 3203 C CA . ASN A 1 388 ? 18.377 -16.547 -24.053 1.00 79.25 388 ASN A CA 1
ATOM 3204 C C . ASN A 1 388 ? 18.256 -15.112 -23.536 1.00 79.25 388 ASN A C 1
ATOM 3206 O O . ASN A 1 388 ? 17.864 -14.903 -22.393 1.00 79.25 388 ASN A O 1
ATOM 3210 N N . TYR A 1 389 ? 18.491 -14.136 -24.413 1.00 78.12 389 TYR A N 1
ATOM 3211 C CA . TYR A 1 389 ? 18.295 -12.718 -24.129 1.00 78.12 389 TYR A CA 1
ATOM 3212 C C . TYR A 1 389 ? 16.922 -12.395 -23.508 1.00 78.12 389 TYR A C 1
ATOM 3214 O O . TYR A 1 389 ? 16.828 -11.754 -22.463 1.00 78.12 389 TYR A O 1
ATOM 3222 N N . GLU A 1 390 ? 15.840 -12.844 -24.149 1.00 78.56 390 GLU A N 1
ATOM 3223 C CA . GLU A 1 390 ? 14.469 -12.519 -23.737 1.00 78.56 390 GLU A CA 1
ATOM 3224 C C . GLU A 1 390 ? 14.112 -13.222 -22.422 1.00 78.56 390 GLU A C 1
ATOM 3226 O O . GLU A 1 390 ? 13.476 -12.628 -21.550 1.00 78.56 390 GLU A O 1
ATOM 3231 N N . LEU A 1 391 ? 14.597 -14.451 -22.237 1.00 80.69 391 LEU A N 1
ATOM 3232 C CA . LEU A 1 391 ? 14.417 -15.212 -21.002 1.00 80.69 391 LEU A CA 1
ATOM 3233 C C . LEU A 1 391 ? 15.132 -14.560 -19.814 1.00 80.69 391 LEU A C 1
ATOM 3235 O O . LEU A 1 391 ? 14.535 -14.430 -18.744 1.00 80.69 391 LEU A O 1
ATOM 3239 N N . THR A 1 392 ? 16.369 -14.092 -19.993 1.00 83.12 392 THR A N 1
ATOM 3240 C CA . THR A 1 392 ? 17.114 -13.376 -18.947 1.00 83.12 392 THR A CA 1
ATOM 3241 C C . THR A 1 392 ? 16.419 -12.075 -18.558 1.00 83.12 392 THR A C 1
ATOM 3243 O O . THR A 1 392 ? 16.330 -11.755 -17.374 1.00 83.12 392 THR A O 1
ATOM 3246 N N . MET A 1 393 ? 15.858 -11.356 -19.531 1.00 79.38 393 MET A N 1
ATOM 3247 C CA . MET A 1 393 ? 15.108 -10.118 -19.305 1.00 79.38 393 MET A CA 1
ATOM 3248 C C . MET A 1 393 ? 13.823 -10.342 -18.509 1.00 79.38 393 MET A C 1
ATOM 3250 O O . MET A 1 393 ? 13.551 -9.621 -17.546 1.00 79.38 393 MET A O 1
ATOM 3254 N N . ILE A 1 394 ? 13.054 -11.372 -18.866 1.00 82.94 394 ILE A N 1
ATOM 3255 C CA . ILE A 1 394 ? 11.867 -11.780 -18.106 1.00 82.94 394 ILE A CA 1
ATOM 3256 C C . ILE A 1 394 ? 12.276 -12.204 -16.690 1.00 82.94 394 ILE A C 1
ATOM 3258 O O . ILE A 1 394 ? 11.659 -11.774 -15.715 1.00 82.94 394 ILE A O 1
ATOM 3262 N N . GLY A 1 395 ? 13.359 -12.975 -16.561 1.00 84.19 395 GLY A N 1
ATOM 3263 C CA . GLY A 1 395 ? 13.922 -13.382 -15.275 1.00 84.19 395 GLY A CA 1
ATOM 3264 C C . GLY A 1 395 ? 14.309 -12.196 -14.386 1.00 84.19 395 GLY A C 1
ATOM 3265 O O . GLY A 1 395 ? 13.949 -12.180 -13.209 1.00 84.19 395 GLY A O 1
ATOM 3266 N N . GLN A 1 396 ? 14.963 -11.173 -14.944 1.00 85.12 396 GLN A N 1
ATOM 3267 C CA . GLN A 1 396 ? 15.327 -9.932 -14.245 1.00 85.12 396 GLN A CA 1
ATOM 3268 C C . GLN A 1 396 ? 14.097 -9.142 -13.775 1.00 85.12 396 GLN A C 1
ATOM 3270 O O . GLN A 1 396 ? 14.069 -8.665 -12.639 1.00 85.12 396 GLN A O 1
ATOM 3275 N N . ALA A 1 397 ? 13.059 -9.028 -14.610 1.00 84.19 397 ALA A N 1
ATOM 3276 C CA . ALA A 1 397 ? 11.818 -8.347 -14.238 1.00 84.19 397 ALA A CA 1
ATOM 3277 C C . ALA A 1 397 ? 11.080 -9.079 -13.102 1.00 84.19 397 ALA A C 1
ATOM 3279 O O . ALA A 1 397 ? 10.639 -8.450 -12.137 1.00 84.19 397 ALA A O 1
ATOM 3280 N N . ILE A 1 398 ? 11.003 -10.411 -13.181 1.00 85.69 398 ILE A N 1
ATOM 3281 C CA . ILE A 1 398 ? 10.411 -11.257 -12.137 1.00 85.69 398 ILE A CA 1
ATOM 3282 C C . ILE A 1 398 ? 11.213 -11.141 -10.832 1.00 85.69 398 ILE A C 1
ATOM 3284 O O . ILE A 1 398 ? 10.625 -10.942 -9.766 1.00 85.69 398 ILE A O 1
ATOM 3288 N N . ALA A 1 399 ? 12.546 -11.186 -10.907 1.00 85.88 399 ALA A N 1
ATOM 3289 C CA . ALA A 1 399 ? 13.429 -10.992 -9.759 1.00 85.88 399 ALA A CA 1
ATOM 3290 C C . ALA A 1 399 ? 13.229 -9.612 -9.106 1.00 85.88 399 ALA A C 1
ATOM 3292 O O . ALA A 1 399 ? 13.148 -9.516 -7.880 1.00 85.88 399 ALA A O 1
ATOM 3293 N N . GLY A 1 400 ? 13.086 -8.551 -9.909 1.00 83.56 400 GLY A N 1
ATOM 3294 C CA . GLY A 1 400 ? 12.756 -7.200 -9.446 1.00 83.56 400 GLY A CA 1
ATOM 3295 C C . GLY A 1 400 ? 11.422 -7.137 -8.700 1.00 83.56 400 GLY A C 1
ATOM 3296 O O . GLY A 1 400 ? 11.356 -6.623 -7.580 1.00 83.56 400 GLY A O 1
ATOM 3297 N N . ALA A 1 401 ? 10.368 -7.717 -9.278 1.00 84.88 401 ALA A N 1
ATOM 3298 C CA . ALA A 1 401 ? 9.035 -7.740 -8.678 1.00 84.88 401 ALA A CA 1
ATOM 3299 C C . ALA A 1 401 ? 8.998 -8.528 -7.355 1.00 84.88 401 ALA A C 1
ATOM 3301 O O . ALA A 1 401 ? 8.361 -8.085 -6.387 1.00 84.88 401 ALA A O 1
ATOM 3302 N N . TYR A 1 402 ? 9.700 -9.667 -7.285 1.00 86.62 402 TYR A N 1
ATOM 3303 C CA . TYR A 1 402 ? 9.847 -10.439 -6.049 1.00 86.62 402 TYR A CA 1
ATOM 3304 C C . TYR A 1 402 ? 10.650 -9.687 -4.995 1.00 86.62 402 TYR A C 1
ATOM 3306 O O . TYR A 1 402 ? 10.208 -9.628 -3.848 1.00 86.62 402 TYR A O 1
ATOM 3314 N N . SER A 1 403 ? 11.766 -9.061 -5.379 1.00 84.56 403 SER A N 1
ATOM 3315 C CA . SER A 1 403 ? 12.592 -8.266 -4.468 1.00 84.56 403 SER A CA 1
ATOM 3316 C C . SER A 1 403 ? 11.777 -7.149 -3.813 1.00 84.56 403 SER A C 1
ATOM 3318 O O . SER A 1 403 ? 11.698 -7.092 -2.589 1.00 84.56 403 SER A O 1
ATOM 3320 N N . ALA A 1 404 ? 11.057 -6.334 -4.592 1.00 82.88 404 ALA A N 1
ATOM 3321 C CA . ALA A 1 404 ? 10.217 -5.268 -4.040 1.00 82.88 404 ALA A CA 1
ATOM 3322 C C . ALA A 1 404 ? 9.052 -5.783 -3.179 1.00 82.88 404 ALA A C 1
ATOM 3324 O O . ALA A 1 404 ? 8.727 -5.187 -2.146 1.00 82.88 404 ALA A O 1
ATOM 3325 N N . SER A 1 405 ? 8.427 -6.900 -3.571 1.00 81.38 405 SER A N 1
ATOM 3326 C CA . SER A 1 405 ? 7.353 -7.527 -2.786 1.00 81.38 405 SER A CA 1
ATOM 3327 C C . SER A 1 405 ? 7.855 -8.024 -1.435 1.00 81.38 405 SER A C 1
ATOM 3329 O O . SER A 1 405 ? 7.238 -7.757 -0.405 1.00 81.38 405 SER A O 1
ATOM 3331 N N . ILE A 1 406 ? 8.973 -8.748 -1.422 1.00 82.69 406 ILE A N 1
ATOM 3332 C CA . ILE A 1 406 ? 9.550 -9.331 -0.209 1.00 82.69 406 ILE A CA 1
ATOM 3333 C C . ILE A 1 406 ? 10.090 -8.228 0.695 1.00 82.69 406 ILE A C 1
ATOM 3335 O O . ILE A 1 406 ? 9.767 -8.212 1.880 1.00 82.69 406 ILE A O 1
ATOM 3339 N N . TYR A 1 407 ? 10.832 -7.271 0.138 1.00 80.50 407 TYR A N 1
ATOM 3340 C CA . TYR A 1 407 ? 11.393 -6.158 0.895 1.00 80.50 407 TYR A CA 1
ATOM 3341 C C . TYR A 1 407 ? 10.306 -5.392 1.660 1.00 80.50 407 TYR A C 1
ATOM 3343 O O . TYR A 1 407 ? 10.373 -5.266 2.883 1.00 80.50 407 TYR A O 1
ATOM 3351 N N . SER A 1 408 ? 9.263 -4.947 0.950 1.00 79.06 408 SER A N 1
ATOM 3352 C CA . SER A 1 408 ? 8.164 -4.182 1.549 1.00 79.06 408 SER A CA 1
ATOM 3353 C C . SER A 1 408 ? 7.290 -5.019 2.487 1.00 79.06 408 SER A C 1
ATOM 3355 O O . SER A 1 408 ? 6.861 -4.531 3.535 1.00 79.06 408 SER A O 1
ATOM 3357 N N . SER A 1 409 ? 7.014 -6.283 2.152 1.00 76.50 409 SER A N 1
ATOM 3358 C CA . SER A 1 409 ? 6.147 -7.135 2.976 1.00 76.50 409 SER A CA 1
ATOM 3359 C C . SER A 1 409 ? 6.782 -7.517 4.309 1.00 76.50 409 SER A C 1
ATOM 3361 O O . SER A 1 409 ? 6.073 -7.506 5.314 1.00 76.50 409 SER A O 1
ATOM 3363 N N . VAL A 1 410 ? 8.093 -7.784 4.343 1.00 78.12 410 VAL A N 1
ATOM 3364 C CA . VAL A 1 410 ? 8.831 -8.109 5.573 1.00 78.12 410 VAL A CA 1
ATOM 3365 C C . VAL A 1 410 ? 8.872 -6.913 6.524 1.00 78.12 410 VAL A C 1
ATOM 3367 O O . VAL A 1 410 ? 8.525 -7.062 7.695 1.00 78.12 410 VAL A O 1
ATOM 3370 N N . ASP A 1 411 ? 9.198 -5.717 6.033 1.00 74.88 411 ASP A N 1
ATOM 3371 C CA . ASP A 1 411 ? 9.272 -4.523 6.890 1.00 74.88 411 ASP A CA 1
ATOM 3372 C C . ASP A 1 411 ? 7.904 -4.133 7.433 1.00 74.88 411 ASP A C 1
ATOM 3374 O O . ASP A 1 411 ? 7.738 -3.863 8.622 1.00 74.88 411 ASP A O 1
ATOM 3378 N N . THR A 1 412 ? 6.885 -4.168 6.575 1.00 74.31 412 THR A N 1
ATOM 3379 C CA . THR A 1 412 ? 5.520 -3.855 7.003 1.00 74.31 412 THR A CA 1
ATOM 3380 C C . THR A 1 412 ? 4.929 -4.942 7.909 1.00 74.31 412 THR A C 1
ATOM 3382 O O . THR A 1 412 ? 4.054 -4.647 8.726 1.00 74.31 412 THR A O 1
ATOM 3385 N N . PHE A 1 413 ? 5.421 -6.182 7.828 1.00 73.31 413 PHE A N 1
ATOM 3386 C CA . PHE A 1 413 ? 5.113 -7.242 8.785 1.00 73.31 413 PHE A CA 1
ATOM 3387 C C . PHE A 1 413 ? 5.761 -6.978 10.152 1.00 73.31 413 PHE A C 1
ATOM 3389 O O . PHE A 1 413 ? 5.075 -7.068 11.166 1.00 73.31 413 PHE A O 1
ATOM 3396 N N . VAL A 1 414 ? 7.031 -6.570 10.209 1.00 72.44 414 VAL A N 1
ATOM 3397 C CA . VAL A 1 414 ? 7.674 -6.167 11.476 1.00 72.44 414 VAL A CA 1
ATOM 3398 C C . VAL A 1 414 ? 6.967 -4.951 12.084 1.00 72.44 414 VAL A C 1
ATOM 3400 O O . VAL A 1 414 ? 6.626 -4.964 13.267 1.00 72.44 414 VAL A O 1
ATOM 3403 N N . ALA A 1 415 ? 6.644 -3.941 11.272 1.00 69.75 415 ALA A N 1
ATOM 3404 C CA . ALA A 1 415 ? 5.874 -2.778 11.710 1.00 69.75 415 ALA A CA 1
ATOM 3405 C C . ALA A 1 415 ? 4.494 -3.167 12.270 1.00 69.75 415 ALA A C 1
ATOM 3407 O O . ALA A 1 415 ? 4.033 -2.559 13.233 1.00 69.75 415 ALA A O 1
ATOM 3408 N N . MET A 1 416 ? 3.843 -4.202 11.723 1.00 75.12 416 MET A N 1
ATOM 3409 C CA . MET A 1 416 ? 2.595 -4.745 12.275 1.00 75.12 416 MET A CA 1
ATOM 3410 C C . MET A 1 416 ? 2.775 -5.293 13.685 1.00 75.12 416 MET A C 1
ATOM 3412 O O . MET A 1 416 ? 1.958 -4.987 14.552 1.00 75.12 416 MET A O 1
ATOM 3416 N N . LEU A 1 417 ? 3.828 -6.079 13.921 1.00 68.19 417 LEU A N 1
ATOM 3417 C CA . LEU A 1 417 ? 4.113 -6.644 15.241 1.00 68.19 417 LEU A CA 1
ATOM 3418 C C . LEU A 1 417 ? 4.373 -5.535 16.269 1.00 68.19 417 LEU A C 1
ATOM 3420 O O . LEU A 1 417 ? 3.810 -5.572 17.363 1.00 68.19 417 LEU A O 1
ATOM 3424 N N . ILE A 1 418 ? 5.167 -4.527 15.892 1.00 67.44 418 ILE A N 1
ATOM 3425 C CA . ILE A 1 418 ? 5.480 -3.370 16.744 1.00 67.44 418 ILE A CA 1
ATOM 3426 C C . ILE A 1 418 ? 4.212 -2.579 17.055 1.00 67.44 418 ILE A C 1
ATOM 3428 O O . ILE A 1 418 ? 3.915 -2.329 18.220 1.00 67.44 418 ILE A O 1
ATOM 3432 N N . LEU A 1 419 ? 3.427 -2.223 16.036 1.00 65.12 419 LEU A N 1
ATOM 3433 C CA . LEU A 1 419 ? 2.195 -1.461 16.224 1.00 65.12 419 LEU A CA 1
ATOM 3434 C C . LEU A 1 419 ? 1.189 -2.229 17.088 1.00 65.12 419 LEU A C 1
ATOM 3436 O O . LEU A 1 419 ? 0.584 -1.627 17.974 1.00 65.12 419 LEU A O 1
ATOM 3440 N N . HIS A 1 420 ? 1.052 -3.548 16.903 1.00 69.44 420 HIS A N 1
ATOM 3441 C CA . HIS A 1 420 ? 0.225 -4.394 17.774 1.00 69.44 420 HIS A CA 1
ATOM 3442 C C . HIS A 1 420 ? 0.711 -4.359 19.226 1.00 69.44 420 HIS A C 1
ATOM 3444 O O . HIS A 1 420 ? -0.104 -4.150 20.123 1.00 69.44 420 HIS A O 1
ATOM 3450 N N . ALA A 1 421 ? 2.021 -4.477 19.470 1.00 64.31 421 ALA A N 1
ATOM 3451 C CA . ALA A 1 421 ? 2.592 -4.353 20.812 1.00 64.31 421 ALA A CA 1
ATOM 3452 C C . ALA A 1 421 ? 2.337 -2.963 21.425 1.00 64.31 421 ALA A C 1
ATOM 3454 O O . ALA A 1 421 ? 1.906 -2.869 22.573 1.00 64.31 421 ALA A O 1
ATOM 3455 N N . CYS A 1 422 ? 2.509 -1.882 20.656 1.00 62.69 422 CYS A N 1
ATOM 3456 C CA . CYS A 1 422 ? 2.159 -0.524 21.083 1.00 62.69 422 CYS A CA 1
ATOM 3457 C C . CYS A 1 422 ? 0.667 -0.402 21.430 1.00 62.69 422 CYS A C 1
ATOM 3459 O O . CYS A 1 422 ? 0.319 0.240 22.419 1.00 62.69 422 CYS A O 1
ATOM 3461 N N . GLY A 1 423 ? -0.211 -1.056 20.664 1.00 64.06 423 GLY A N 1
ATOM 3462 C CA . GLY A 1 423 ? -1.638 -1.161 20.969 1.00 64.06 423 GLY A CA 1
ATOM 3463 C C . GLY A 1 423 ? -1.906 -1.848 22.308 1.00 64.06 423 GLY A C 1
ATOM 3464 O O . GLY A 1 423 ? -2.672 -1.328 23.116 1.00 64.06 423 GLY A O 1
ATOM 3465 N N . GLN A 1 424 ? -1.221 -2.961 22.586 1.00 69.25 424 GLN A N 1
ATOM 3466 C CA . GLN A 1 424 ? -1.313 -3.660 23.874 1.00 69.25 424 GLN A CA 1
ATOM 3467 C C . GLN A 1 424 ? -0.797 -2.813 25.046 1.00 69.25 424 GLN A C 1
ATOM 3469 O O . GLN A 1 424 ? -1.396 -2.816 26.120 1.00 69.25 424 GLN A O 1
ATOM 3474 N N . ILE A 1 425 ? 0.275 -2.042 24.850 1.00 64.44 425 ILE A N 1
ATOM 3475 C CA . ILE A 1 425 ? 0.793 -1.114 25.867 1.00 64.44 425 ILE A CA 1
ATOM 3476 C C . ILE A 1 425 ? -0.178 0.049 26.092 1.00 64.44 425 ILE A C 1
ATOM 3478 O O . ILE A 1 425 ? -0.402 0.453 27.230 1.00 64.44 425 ILE A O 1
ATOM 3482 N N . SER A 1 426 ? -0.794 0.578 25.032 1.00 68.50 426 SER A N 1
ATOM 3483 C CA . SER A 1 426 ? -1.822 1.615 25.159 1.00 68.50 426 SER A CA 1
ATOM 3484 C C . SER A 1 426 ? -3.038 1.107 25.932 1.00 68.50 426 SER A C 1
ATOM 3486 O O . SER A 1 426 ? -3.593 1.841 26.746 1.00 68.50 426 SER A O 1
ATOM 3488 N N . ASN A 1 427 ? -3.422 -0.150 25.712 1.00 70.50 427 ASN A N 1
ATOM 3489 C CA . ASN A 1 427 ? -4.461 -0.824 26.482 1.00 70.50 427 ASN A CA 1
ATOM 3490 C C . ASN A 1 427 ? -4.081 -0.927 27.960 1.00 70.50 427 ASN A C 1
ATOM 3492 O O . ASN A 1 427 ? -4.826 -0.456 28.811 1.00 70.50 427 ASN A O 1
ATOM 3496 N N . LEU A 1 428 ? -2.873 -1.413 28.254 1.00 65.81 428 LEU A N 1
ATOM 3497 C CA . LEU A 1 428 ? -2.347 -1.488 29.617 1.00 65.81 428 LEU A CA 1
ATOM 3498 C C . LEU A 1 428 ? -2.316 -0.114 30.313 1.00 65.81 428 LEU A C 1
ATOM 3500 O O . LEU A 1 428 ? -2.639 0.002 31.491 1.00 65.81 428 LEU A O 1
ATOM 3504 N N . LYS A 1 429 ? -1.945 0.947 29.588 1.00 67.56 429 LYS A N 1
ATOM 3505 C CA . LYS A 1 429 ? -1.961 2.326 30.094 1.00 67.56 429 LYS A CA 1
ATOM 3506 C C . LYS A 1 429 ? -3.377 2.789 30.445 1.00 67.56 429 LYS A C 1
ATOM 3508 O O . LYS A 1 429 ? -3.548 3.492 31.439 1.00 67.56 429 LYS A O 1
ATOM 3513 N N . ASN A 1 430 ? -4.367 2.438 29.628 1.00 67.12 430 ASN A N 1
ATOM 3514 C CA . ASN A 1 430 ? -5.763 2.764 29.904 1.00 67.12 430 ASN A CA 1
ATOM 3515 C C . ASN A 1 430 ? -6.269 1.987 31.128 1.00 67.12 430 ASN A C 1
ATOM 3517 O O . ASN A 1 430 ? -6.841 2.605 32.022 1.00 67.12 430 ASN A O 1
ATOM 3521 N N . ASP A 1 431 ? -5.936 0.696 31.235 1.00 69.44 431 ASP A N 1
ATOM 3522 C CA . ASP A 1 431 ? -6.252 -0.134 32.406 1.00 69.44 431 ASP A CA 1
ATOM 3523 C C . ASP A 1 431 ? -5.661 0.462 33.701 1.00 69.44 431 ASP A C 1
ATOM 3525 O O . ASP A 1 431 ? -6.323 0.496 34.736 1.00 69.44 431 ASP A O 1
ATOM 3529 N N . LEU A 1 432 ? -4.428 0.985 33.639 1.00 66.75 432 LEU A N 1
ATOM 3530 C CA . LEU A 1 432 ? -3.768 1.662 34.762 1.00 66.75 432 LEU A CA 1
ATOM 3531 C C . LEU A 1 432 ? -4.444 2.990 35.146 1.00 66.75 432 LEU A C 1
ATOM 3533 O O . LEU A 1 432 ? -4.496 3.332 36.325 1.00 66.75 432 LEU A O 1
ATOM 3537 N N . ARG A 1 433 ? -4.960 3.755 34.177 1.00 70.44 433 ARG A N 1
ATOM 3538 C CA . ARG A 1 433 ? -5.645 5.037 34.438 1.00 70.44 433 ARG A CA 1
ATOM 3539 C C . ARG A 1 433 ? -6.996 4.855 35.114 1.00 70.44 433 ARG A C 1
ATOM 3541 O O . ARG A 1 433 ? -7.381 5.684 35.930 1.00 70.44 433 ARG A O 1
ATOM 3548 N N . GLU A 1 434 ? -7.692 3.773 34.794 1.00 70.88 434 GLU A N 1
ATOM 3549 C CA . GLU A 1 434 ? -8.988 3.450 35.390 1.00 70.88 434 GLU A CA 1
ATOM 3550 C C . GLU A 1 434 ? -8.855 2.816 36.787 1.00 70.88 434 GLU A C 1
ATOM 3552 O O . GLU A 1 434 ? -9.860 2.516 37.413 1.00 70.88 434 GLU A O 1
ATOM 3557 N N . MET A 1 435 ? -7.642 2.645 37.335 1.00 65.31 435 MET A N 1
ATOM 3558 C CA . MET A 1 435 ? -7.452 1.997 38.644 1.00 65.31 435 MET A CA 1
ATOM 3559 C C . MET A 1 435 ? -8.158 2.705 39.807 1.00 65.31 435 MET A C 1
ATOM 3561 O O . MET A 1 435 ? -8.546 2.042 40.764 1.00 65.31 435 MET A O 1
ATOM 3565 N N . HIS A 1 436 ? -8.351 4.023 39.741 1.00 65.94 436 HIS A N 1
ATOM 3566 C CA . HIS A 1 436 ? -8.960 4.789 40.834 1.00 65.94 436 HIS A CA 1
ATOM 3567 C C . HIS A 1 436 ? -10.455 4.506 41.053 1.00 65.94 436 HIS A C 1
ATOM 3569 O O . HIS A 1 436 ? -10.987 4.916 42.080 1.00 65.94 436 HIS A O 1
ATOM 3575 N N . SER A 1 437 ? -11.130 3.818 40.126 1.00 61.41 437 SER A N 1
ATOM 3576 C CA . SER A 1 437 ? -12.564 3.516 40.223 1.00 61.41 437 SER A CA 1
ATOM 3577 C C . SER A 1 437 ? -12.891 2.140 40.820 1.00 61.41 437 SER A C 1
ATOM 3579 O O . SER A 1 437 ? -14.068 1.798 40.908 1.00 61.41 437 SER A O 1
ATOM 3581 N N . TYR A 1 438 ? -11.891 1.348 41.231 1.00 61.78 438 TYR A N 1
ATOM 3582 C CA . TYR A 1 438 ? -12.093 -0.018 41.738 1.00 61.78 438 TYR A CA 1
ATOM 3583 C C . TYR A 1 438 ? -11.981 -0.121 43.265 1.00 61.78 438 TYR A C 1
ATOM 3585 O O . TYR A 1 438 ? -11.100 0.476 43.885 1.00 61.78 438 TYR A O 1
ATOM 3593 N N . ASP A 1 439 ? -12.825 -0.970 43.859 1.00 69.44 439 ASP A N 1
ATOM 3594 C CA . ASP A 1 439 ? -12.755 -1.352 45.273 1.00 69.44 439 ASP A CA 1
ATOM 3595 C C . ASP A 1 439 ? -11.456 -2.106 45.609 1.00 69.44 439 ASP A C 1
ATOM 3597 O O . ASP A 1 439 ? -10.869 -2.777 44.759 1.00 69.44 439 ASP A O 1
ATOM 3601 N N . LYS A 1 440 ? -11.001 -2.061 46.871 1.00 67.88 440 LYS A N 1
ATOM 3602 C CA . LYS A 1 440 ? -9.677 -2.591 47.290 1.00 67.88 440 LYS A CA 1
ATOM 3603 C C . LYS A 1 440 ? -9.416 -4.062 46.912 1.00 67.88 440 LYS A C 1
ATOM 3605 O O . LYS A 1 440 ? -8.269 -4.423 46.642 1.00 67.88 440 LYS A O 1
ATOM 3610 N N . VAL A 1 441 ? -10.444 -4.914 46.909 1.00 66.69 441 VAL A N 1
ATOM 3611 C CA . VAL A 1 441 ? -10.328 -6.350 46.577 1.00 66.69 441 VAL A CA 1
ATOM 3612 C C . VAL A 1 441 ? -10.230 -6.566 45.061 1.00 66.69 441 VAL A C 1
ATOM 3614 O O . VAL A 1 441 ? -9.371 -7.322 44.595 1.00 66.69 441 VAL A O 1
ATOM 3617 N N . ASP A 1 442 ? -11.028 -5.831 44.286 1.00 66.75 442 ASP A N 1
ATOM 3618 C CA . ASP A 1 442 ? -10.976 -5.838 42.821 1.00 66.75 442 ASP A CA 1
ATOM 3619 C C . ASP A 1 442 ? -9.690 -5.200 42.294 1.00 66.75 442 ASP A C 1
ATOM 3621 O O . ASP A 1 442 ? -9.086 -5.710 41.348 1.00 66.75 442 ASP A O 1
ATOM 3625 N N . LEU A 1 443 ? -9.197 -4.159 42.968 1.00 70.94 443 LEU A N 1
ATOM 3626 C CA . LEU A 1 443 ? -7.930 -3.505 42.663 1.00 70.94 443 LEU A CA 1
ATOM 3627 C C . LEU A 1 443 ? -6.767 -4.502 42.708 1.00 70.94 443 LEU A C 1
ATOM 3629 O O . LEU A 1 443 ? -5.947 -4.535 41.794 1.00 70.94 443 LEU A O 1
ATOM 3633 N N . ARG A 1 444 ? -6.703 -5.364 43.733 1.00 71.44 444 ARG A N 1
ATOM 3634 C CA . ARG A 1 444 ? -5.615 -6.347 43.894 1.00 71.44 444 ARG A CA 1
ATOM 3635 C C . ARG A 1 444 ? -5.622 -7.392 42.776 1.00 71.44 444 ARG A C 1
ATOM 3637 O O . ARG A 1 444 ? -4.569 -7.747 42.246 1.00 71.44 444 ARG A O 1
ATOM 3644 N N . THR A 1 445 ? -6.811 -7.846 42.389 1.00 74.38 445 THR A N 1
ATOM 3645 C CA . THR A 1 445 ? -7.014 -8.820 41.306 1.00 74.38 445 THR A CA 1
ATOM 3646 C C . THR A 1 445 ? -6.707 -8.206 39.939 1.00 74.38 445 THR A C 1
ATOM 3648 O O . THR A 1 445 ? -6.040 -8.830 39.109 1.00 74.38 445 THR A O 1
ATOM 3651 N N . LYS A 1 446 ? -7.121 -6.954 39.715 1.00 72.00 446 LYS A N 1
ATOM 3652 C CA . LYS A 1 446 ? -6.860 -6.211 38.477 1.00 72.00 446 LYS A CA 1
ATOM 3653 C C . LYS A 1 446 ? -5.384 -5.844 38.336 1.00 72.00 446 LYS A C 1
ATOM 3655 O O . LYS A 1 446 ? -4.816 -6.058 37.271 1.00 72.00 446 LYS A O 1
ATOM 3660 N N . LEU A 1 447 ? -4.730 -5.415 39.417 1.00 73.31 447 LEU A N 1
ATOM 3661 C CA . LEU A 1 447 ? -3.289 -5.154 39.454 1.00 73.31 447 LEU A CA 1
ATOM 3662 C C . LEU A 1 447 ? -2.487 -6.425 39.143 1.00 73.31 447 LEU A C 1
ATOM 3664 O O . LEU A 1 447 ? -1.545 -6.375 38.356 1.00 73.31 447 LEU A O 1
ATOM 3668 N N . LYS A 1 448 ? -2.899 -7.583 39.681 1.00 78.31 448 LYS A N 1
ATOM 3669 C CA . LYS A 1 448 ? -2.297 -8.878 39.335 1.00 78.31 448 LYS A CA 1
ATOM 3670 C C . LYS A 1 448 ? -2.425 -9.177 37.836 1.00 78.31 448 LYS A C 1
ATOM 3672 O O . LYS A 1 448 ? -1.414 -9.475 37.205 1.00 78.31 448 LYS A O 1
ATOM 3677 N N . LYS A 1 449 ? -3.619 -9.011 37.246 1.00 74.75 449 LYS A N 1
ATOM 3678 C CA . LYS A 1 449 ? -3.832 -9.159 35.790 1.00 74.75 449 LYS A CA 1
ATOM 3679 C C . LYS A 1 449 ? -2.980 -8.179 34.969 1.00 74.75 449 LYS A C 1
ATOM 3681 O O . LYS A 1 449 ? -2.411 -8.577 33.958 1.00 74.75 449 LYS A O 1
ATOM 3686 N N . ILE A 1 450 ? -2.853 -6.921 35.398 1.00 69.81 450 ILE A N 1
ATOM 3687 C CA . ILE A 1 450 ? -2.027 -5.889 34.744 1.00 69.81 450 ILE A CA 1
ATOM 3688 C C . ILE A 1 450 ? -0.545 -6.275 34.786 1.00 69.81 450 ILE A C 1
ATOM 3690 O O . ILE A 1 450 ? 0.126 -6.207 33.760 1.00 69.81 450 ILE A O 1
ATOM 3694 N N . VAL A 1 451 ? -0.030 -6.730 35.932 1.00 72.38 451 VAL A N 1
ATOM 3695 C CA . VAL A 1 451 ? 1.364 -7.191 36.072 1.00 72.38 451 VAL A CA 1
ATOM 3696 C C . VAL A 1 451 ? 1.617 -8.439 35.223 1.00 72.38 451 VAL A C 1
ATOM 3698 O O . VAL A 1 451 ? 2.643 -8.526 34.549 1.00 72.38 451 VAL A O 1
ATOM 3701 N N . GLU A 1 452 ? 0.678 -9.386 35.187 1.00 76.06 452 GLU A N 1
ATOM 3702 C CA . GLU A 1 452 ? 0.753 -10.569 34.319 1.00 76.06 452 GLU A CA 1
ATOM 3703 C C . GLU A 1 452 ? 0.737 -10.189 32.830 1.00 76.06 452 GLU A C 1
ATOM 3705 O O . GLU A 1 452 ? 1.563 -10.692 32.067 1.00 76.06 452 GLU A O 1
ATOM 3710 N N . LYS A 1 453 ? -0.130 -9.252 32.420 1.00 69.12 453 LYS A N 1
ATOM 3711 C CA . LYS A 1 453 ? -0.220 -8.726 31.047 1.00 69.12 453 LYS A CA 1
ATOM 3712 C C . LYS A 1 453 ? 1.026 -7.926 30.663 1.00 69.12 453 LYS A C 1
ATOM 3714 O O . LYS A 1 453 ? 1.543 -8.110 29.567 1.00 69.12 453 LYS A O 1
ATOM 3719 N N . HIS A 1 454 ? 1.575 -7.113 31.566 1.00 68.81 454 HIS A N 1
ATOM 3720 C CA . HIS A 1 454 ? 2.834 -6.390 31.366 1.00 68.81 454 HIS A CA 1
ATOM 3721 C C . HIS A 1 454 ? 4.017 -7.352 31.206 1.00 68.81 454 HIS A C 1
ATOM 3723 O O . HIS A 1 454 ? 4.781 -7.242 30.250 1.00 68.81 454 HIS A O 1
ATOM 3729 N N . ASN A 1 455 ? 4.128 -8.358 32.080 1.00 67.50 455 ASN A N 1
ATOM 3730 C CA . ASN A 1 455 ? 5.146 -9.402 31.970 1.00 67.50 455 ASN A CA 1
ATOM 3731 C C . ASN A 1 455 ? 4.972 -10.246 30.699 1.00 67.50 455 ASN A C 1
ATOM 3733 O O . ASN A 1 455 ? 5.962 -10.651 30.091 1.00 67.50 455 ASN A O 1
ATOM 3737 N N . TYR A 1 456 ? 3.734 -10.499 30.269 1.00 73.88 456 TYR A N 1
ATOM 3738 C CA . TYR A 1 456 ? 3.429 -11.161 29.004 1.00 73.88 456 TYR A CA 1
ATOM 3739 C C . TYR A 1 456 ? 3.857 -10.322 27.792 1.00 73.88 456 TYR A C 1
ATOM 3741 O O . TYR A 1 456 ? 4.542 -10.854 26.923 1.00 73.88 456 TYR A O 1
ATOM 3749 N N . ILE A 1 457 ? 3.532 -9.025 27.754 1.00 62.19 457 ILE A N 1
ATOM 3750 C CA . ILE A 1 457 ? 3.942 -8.102 26.683 1.00 62.19 457 ILE A CA 1
ATOM 3751 C C . ILE A 1 457 ? 5.467 -7.964 26.656 1.00 62.19 457 ILE A C 1
ATOM 3753 O O . ILE A 1 457 ? 6.067 -8.084 25.592 1.00 62.19 457 ILE A O 1
ATOM 3757 N N . ASN A 1 458 ? 6.118 -7.808 27.812 1.00 62.66 458 ASN A N 1
ATOM 3758 C CA . ASN A 1 458 ? 7.578 -7.782 27.895 1.00 62.66 458 ASN A CA 1
ATOM 3759 C C . ASN A 1 458 ? 8.177 -9.093 27.392 1.00 62.66 458 ASN A C 1
ATOM 3761 O O . ASN A 1 458 ? 9.152 -9.065 26.656 1.00 62.66 458 ASN A O 1
ATOM 3765 N N . ARG A 1 459 ? 7.577 -10.250 27.695 1.00 66.75 459 ARG A N 1
ATOM 3766 C CA . ARG A 1 459 ? 7.995 -11.526 27.093 1.00 66.75 459 ARG A CA 1
ATOM 3767 C C . ARG A 1 459 ? 7.731 -11.567 25.586 1.00 66.75 459 ARG A C 1
ATOM 3769 O O . ARG A 1 459 ? 8.572 -12.094 24.877 1.00 66.75 459 ARG A O 1
ATOM 3776 N N . PHE A 1 460 ? 6.624 -11.027 25.084 1.00 63.62 460 PHE A N 1
ATOM 3777 C CA . PHE A 1 460 ? 6.319 -10.952 23.649 1.00 63.62 460 PHE A CA 1
ATOM 3778 C C . PHE A 1 460 ? 7.327 -10.074 22.888 1.00 63.62 460 PHE A C 1
ATOM 3780 O O . PHE A 1 460 ? 7.738 -10.437 21.791 1.00 63.62 460 PHE A O 1
ATOM 3787 N N . VAL A 1 461 ? 7.759 -8.962 23.489 1.00 57.44 461 VAL A N 1
ATOM 3788 C CA . VAL A 1 461 ? 8.736 -8.024 22.914 1.00 57.44 461 VAL A CA 1
ATOM 3789 C C . VAL A 1 461 ? 10.180 -8.522 23.086 1.00 57.44 461 VAL A C 1
ATOM 3791 O O . VAL A 1 461 ? 10.969 -8.423 22.152 1.00 57.44 461 VAL A O 1
ATOM 3794 N N . LEU A 1 462 ? 10.536 -9.087 24.248 1.00 50.31 462 LEU A N 1
ATOM 3795 C CA . LEU A 1 462 ? 11.916 -9.460 24.603 1.00 50.31 462 LEU A CA 1
ATOM 3796 C C . LEU A 1 462 ? 12.287 -10.917 24.266 1.00 50.31 462 LEU A C 1
ATOM 3798 O O . LEU A 1 462 ? 13.460 -11.183 24.019 1.00 50.31 462 LEU A O 1
ATOM 3802 N N . LYS A 1 463 ? 11.338 -11.870 24.182 1.00 50.81 463 LYS A N 1
ATOM 3803 C CA . LYS A 1 463 ? 11.623 -13.265 23.749 1.00 50.81 463 LYS A CA 1
ATOM 3804 C C . LYS A 1 463 ? 11.800 -13.424 22.228 1.00 50.81 463 LYS A C 1
ATOM 3806 O O . LYS A 1 463 ? 11.686 -14.530 21.709 1.00 50.81 463 LYS A O 1
ATOM 3811 N N . GLY A 1 464 ? 12.095 -12.344 21.502 1.00 41.19 464 GLY A N 1
ATOM 3812 C CA . GLY A 1 464 ? 12.686 -12.444 20.162 1.00 41.19 464 GLY A CA 1
ATOM 3813 C C . GLY A 1 464 ? 14.096 -13.053 20.176 1.00 41.19 464 GLY A C 1
ATOM 3814 O O . GLY A 1 464 ? 14.554 -13.522 19.142 1.00 41.19 464 GLY A O 1
ATOM 3815 N N . ASN A 1 465 ? 14.742 -13.101 21.346 1.00 29.48 465 ASN A N 1
ATOM 3816 C CA . ASN A 1 465 ? 16.004 -13.793 21.582 1.00 29.48 465 ASN A CA 1
ATOM 3817 C C . ASN A 1 465 ? 15.746 -14.981 22.513 1.00 29.48 465 ASN A C 1
ATOM 3819 O O . ASN A 1 465 ? 15.284 -14.754 23.628 1.00 29.48 465 ASN A O 1
ATOM 3823 N N . TYR A 1 466 ? 15.963 -16.197 22.008 1.00 31.89 466 TYR A N 1
ATOM 3824 C CA . TYR A 1 466 ? 16.464 -17.433 22.643 1.00 31.89 466 TYR A CA 1
ATOM 3825 C C . TYR A 1 466 ? 16.064 -18.628 21.775 1.00 31.89 466 TYR A C 1
ATOM 3827 O O . TYR A 1 466 ? 14.844 -18.878 21.622 1.00 31.89 466 TYR A O 1
#

InterPro domains:
  IPR004117 Olfactory receptor, insect [PF02949] (6-134)
  IPR004117 Olfactory receptor, insect [PF02949] (281-462)
  IPR004117 Olfactory receptor, insect [PTHR21137] (7-226)

Secondary structure (DSSP, 8-state):
--------SS----SS-SSSTTHHHHHHHHHHHHHHHHHHHHHHHHHHHHHHHHHHHHHHHHHHHHHHS--SSHHHHHHHHHHHHHHHHHHHHHHHHHHHHHHHHHHHHHHHHHHHHHHHHHHHHHHHHHHHHGGGS---HHHHHHHHHHHHHHHHHHHHHHHHHHHHHHHHHHHHHHHHHHHHHHHHS-GGGS-HHHHHHHHHHHHHHHHS-----BTTB-----S-HHHHHHHHTT-S-----TT-GGGGTTHHHHHHHIIIIIHHHHHHTGGGTT-HHHHHHHHHHHHHHHHHHHHHHHHHHTHHHHHHHHHHHHHHHHH--SHHHHHHHHHHHHHHHHHHHHHHHHHHHHHHHHHHHHHHHTTTSS--SSS----SS-SSSTTHHHHHHHHHHHHHHHHHHHHHHHHHHHHHHHHHHHHHHHHHHHHHHGGGGS-HHHHHHHHHHHHHHHHHHHHHHHTT--

Radius of gyration: 29.46 Å; chains: 1; bounding box: 76×71×88 Å

Sequence (466 aa):
MKYDEKELFVRAYYPYDTTTSPNYELTMIGQVIGGMCSAIIYPSVDTFIAMLVLHACGQITNLKNELREIPHEKTDVETKLKKIVQKHNYIARFVETIEENFNMMLLIQMLACIVQICFQSFQALMVWKNLTVYKVYINRKKEYCNKIKHYIRNYMYVIIQCYIVLYNRTIFFFQYNLIYNIAEATYHCMWYNLPPEIARPLIIIMCRARASPLKLTAGKFYLNYQYGWNRSIMKYAGIWPEERKWNRPSSYIVLIPFLSMLCFACAPQTINLPFIIHDLNLVVENLSNNVTFTLSLMKTVAIWMNSKSLKSLLKCIAKDWATVETKTERETMVNVARVTRMIMIGCSMMCQLVVASYVILRLIFMQHDDNKMFIRGYYPYDTTVRPNYELTMIGQAIAGAYSASIYSSVDTFVAMLILHACGQISNLKNDLREMHSYDKVDLRTKLKKIVEKHNYINRFVLKGNY

Foldseek 3Di:
DDPDQDDAPDDDDDPDDLSDPPNVVVVNVVVVVVVVVCVVVVVVVLVVLLVLLVVLLVLLVVLLVLLQPQDPDPVSNVVSLVVSLVSLVVSLVSLVVSQVVCQQVLLVLVVCLVVLVVVLVVVLVVLVVCLVPPPDDDDDPVVLVVSVVSVVVSLVVVVVSVVSVLSVVVSQVSQVVSLVSLLVSLVPRVLVSDDPVSSVVSVVSNCCSVVPRSGRHNNPDDDDDDDDDLVVLCLQCLLALDDADPPDVSNCSNVVLLVLLCQLQQVQLVVCQVVCVVPPVLNCQSCVRNVLSVVLNVLSVVSSVCSVVLVVLVVVLVVLCVPPPDPVLVVLLVVLLVVLVSLLVVQLVVLQSVLVVLLSVLSSVCSPDPQNESRRGHDPDDLVDPPNVVVSRVSNSSNSNSSSSSVSSSVSSVVSSVSSLVSLVVVLVVLVVCLVVDDPVVSVVSVVVSVVSVVVSCCSVVVVDD

Organism: NCBI:txid166423